Protein AF-0000000087150236 (afdb_homodimer)

pLDDT: mean 85.22, std 13.9, range [41.22, 98.12]

Sequence (508 aa):
MRIDCEVHAFRREARRTAPVIDGSMELLDGAARACAITGLVLVQPTFLHADATELFTQASRARMPVRLVPPLVQPLAPEILEQWGRSGAVGLALSLDAPDRLAESLEAALQLGFHLEVSSGVEERERLIEQLLADGHRLVFRDFGLADTIRDPTWDPRLERLLALAEAAEVWVKLSGIGRVPDDWAKAAAARLLKELGPEQLLWGSEWPHVTAAHAYAPSYAQAFGWLEELVPDADARGRILCETPAALYSFRNMRIDCEVHAFRREARRTAPVIDGSMELLDGAARACAITGLVLVQPTFLHADATELFTQASRARMPVRLVPPLVQPLAPEILEQWGRSGAVGLALSLDAPDRLAESLEAALQLGFHLEVSSGVEERERLIEQLLADGHRLVFRDFGLADTIRDPTWDPRLERLLALAEAAEVWVKLSGIGRVPDDWAKAAAARLLKELGPEQLLWGSEWPHVTAAHAYAPSYAQAFGWLEELVPDADARGRILCETPAALYSFRN

Radius of gyration: 23.85 Å; Cα contacts (8 Å, |Δi|>4): 982; chains: 2; bounding box: 47×64×56 Å

Secondary structure (DSSP, 8-state):
--EEEEE--B-HHHHHHS----B-HHHHHHHHHHTT--EEEEE--GGGTT--HHHHHHHTT-SS-EEEE-B-SS---HHHHHHHHHTTB-EEEE-TT-GGGGHHHHHHHHHHT-EEEE-S-STT-HHHHHHHHHHT--EEE-GGG-S-TTS-GGG-HHHHHHHHHHTTSSEEEEE--GGGS-HHHHHHHHHHHHHHT-GGGEEE---BS-SSS-GGGPPPHHHHHHHHHHH---HHHHHHHHTHHHHHHHT---/--EEEEE--B-HHHHHHS----B-HHHHHHHHHHTT--EEEEE--GGGTT--HHHHHHHTT-SS-EEEE-B-SS---HHHHHHHHHTTB-EEEE-TTSGGGGHHHHHHHHHHT-EEEE-S-STT-HHHHHHHHHHT--EEE-GGG-S-TTS-GGG-HHHHHHHHHHTTSSEEEEE--GGGS-HHHHHHHHHHHHHHT-GGGEEE---BS-SSS-GGGPPPHHHHHHHHHHH---HHHHHHHHTHHHHHHHT---

InterPro domains:
  IPR006680 Amidohydrolase-related [PF04909] (3-252)
  IPR032466 Metal-dependent hydrolase [SSF51556] (3-252)
  IPR052358 Aromatic Compound Degradation Hydrolases [PTHR35563] (3-253)

Nearest PDB structures (foldseek):
  4i6k-assembly1_A  TM=8.971E-01  e=1.512E-13  Acinetobacter baumannii AB0057
  4dia-assembly1_A  TM=8.497E-01  e=1.557E-11  Sphingomonas paucimobilis
  1tqj-assembly1_B  TM=5.521E-01  e=4.805E-03  Synechocystis sp.
  7sbj-assembly1_C  TM=5.606E-01  e=6.863E-03  Stenotrophomonas maltophilia K279a
  3ovr-assembly1_B  TM=5.321E-01  e=5.913E-01  Homo sapiens

Foldseek 3Di:
DDDDPDDDDDDPVVVVPPDFDDPALVVVQVQCVVVPAAEEEDEDDCVVPQDCPVVLVRCVVHPGHYAYAHEDDAEDDLVVVVVNVVSRYQAYEYELPCCVRHVNVLVSCVVSNHAYEYAAACPPCVVVLLVSQVVPHAYEYECLSYRDLPDQQVPPVRNVSVLVSLQVTNYAYELEPCVVHDLVSSLVSLVVCCVRVNLLRYAYDLCPPDRPDDVVPTDRSVVSVVSLCVSCVPPVSSCSRSPVNCCVSSVPDD/DDDDPDDDDDDPVVVVPPDFDDPALVVVQVLCVVVPAAEEEDEDDCVVPQDCPVVLVRCVVHPGHYAYAHEDDAEDDLVVVVVNVVSRYQAYEYEPPCCVRHVNVLVSCVVSNHAYEYLAACPPCVVVLLVSQVVPHAYEYECLSHRDLPDQQVPPVRLVSVLVSLQVTNYAYELEPCVVHDLVSSLVSLVVCCVRVNLLRYAYDLCPPDRPDDVVPTDRSVVSVVSLCVSCVDPVSSCSRSPVNCCVSSVPDD

Structure (mmCIF, N/CA/C/O backbone):
data_AF-0000000087150236-model_v1
#
loop_
_entity.id
_entity.type
_entity.pdbx_description
1 polymer '4-sulfomuconolactone hydrolase'
#
loop_
_atom_site.group_PDB
_atom_site.id
_atom_site.type_symbol
_atom_site.label_atom_id
_atom_site.label_alt_id
_atom_site.label_comp_id
_atom_site.label_asym_id
_atom_site.label_entity_id
_atom_site.label_seq_id
_atom_site.pdbx_PDB_ins_code
_atom_site.Cartn_x
_atom_site.Cartn_y
_atom_site.Cartn_z
_atom_site.occupancy
_atom_site.B_iso_or_equiv
_atom_site.auth_seq_id
_atom_site.auth_comp_id
_atom_site.auth_asym_id
_atom_site.auth_atom_id
_atom_site.pdbx_PDB_model_num
ATOM 1 N N . MET A 1 1 ? 12.086 28.266 7.688 1 90.69 1 MET A N 1
ATOM 2 C CA . MET A 1 1 ? 11.75 26.938 8.195 1 90.69 1 MET A CA 1
ATOM 3 C C . MET A 1 1 ? 11.008 26.125 7.137 1 90.69 1 MET A C 1
ATOM 5 O O . MET A 1 1 ? 10.055 26.625 6.527 1 90.69 1 MET A O 1
ATOM 9 N N . ARG A 1 2 ? 11.602 25.016 6.727 1 93.94 2 ARG A N 1
ATOM 10 C CA . ARG A 1 2 ? 10.953 24.078 5.809 1 93.94 2 ARG A CA 1
ATOM 11 C C . ARG A 1 2 ? 10.227 22.984 6.566 1 93.94 2 ARG A C 1
ATOM 13 O O . ARG A 1 2 ? 10.797 22.359 7.473 1 93.94 2 ARG A O 1
ATOM 20 N N . ILE A 1 3 ? 8.953 22.781 6.141 1 94.88 3 ILE A N 1
ATOM 21 C CA . ILE A 1 3 ? 8.102 21.938 6.969 1 94.88 3 ILE A CA 1
ATOM 22 C C . ILE A 1 3 ? 7.598 20.75 6.148 1 94.88 3 ILE A C 1
ATOM 24 O O . ILE A 1 3 ? 7.145 20.922 5.016 1 94.88 3 ILE A O 1
ATOM 28 N N . ASP A 1 4 ? 7.75 19.547 6.688 1 95.94 4 ASP A N 1
ATOM 29 C CA . ASP A 1 4 ? 7.039 18.359 6.215 1 95.94 4 ASP A CA 1
ATOM 30 C C . ASP A 1 4 ? 5.723 18.188 6.961 1 95.94 4 ASP A C 1
ATOM 32 O O . ASP A 1 4 ? 5.715 17.938 8.172 1 95.94 4 ASP A O 1
ATOM 36 N N . CYS A 1 5 ? 4.645 18.203 6.211 1 95 5 CYS A N 1
ATOM 37 C CA . CYS A 1 5 ? 3.336 18.344 6.84 1 95 5 CYS A CA 1
ATOM 38 C C . CYS A 1 5 ? 2.707 16.984 7.094 1 95 5 CYS A C 1
ATOM 40 O O . CYS A 1 5 ? 1.559 16.891 7.535 1 95 5 CYS A O 1
ATOM 42 N N . GLU A 1 6 ? 3.381 15.891 6.793 1 89.38 6 GLU A N 1
ATOM 43 C CA . GLU A 1 6 ? 2.846 14.562 7.047 1 89.38 6 GLU A CA 1
ATOM 44 C C . GLU A 1 6 ? 3.965 13.539 7.227 1 89.38 6 GLU A C 1
ATOM 46 O O . GLU A 1 6 ? 4.465 12.977 6.246 1 89.38 6 GLU A O 1
ATOM 51 N N . VAL A 1 7 ? 4.266 13.273 8.508 1 84.81 7 VAL A N 1
ATOM 52 C CA . VAL A 1 7 ? 5.168 12.172 8.844 1 84.81 7 VAL A CA 1
ATOM 53 C C . VAL A 1 7 ? 4.508 11.266 9.883 1 84.81 7 VAL A C 1
ATOM 55 O O . VAL A 1 7 ? 3.566 11.68 10.562 1 84.81 7 VAL A O 1
ATOM 58 N N . HIS A 1 8 ? 4.914 10.078 9.961 1 80.69 8 HIS A N 1
ATOM 59 C CA . HIS A 1 8 ? 4.367 9.109 10.898 1 80.69 8 HIS A CA 1
ATOM 60 C C . HIS A 1 8 ? 5.43 8.625 11.875 1 80.69 8 HIS A C 1
ATOM 62 O O . HIS A 1 8 ? 6.27 7.785 11.523 1 80.69 8 HIS A O 1
ATOM 68 N N . ALA A 1 9 ? 5.332 9.07 13.055 1 82.38 9 ALA A N 1
ATOM 69 C CA . ALA A 1 9 ? 6.297 8.664 14.07 1 82.38 9 ALA A CA 1
ATOM 70 C C . ALA A 1 9 ? 5.738 7.547 14.945 1 82.38 9 ALA A C 1
ATOM 72 O O . ALA A 1 9 ? 4.652 7.684 15.523 1 82.38 9 ALA A O 1
ATOM 73 N N . PHE A 1 10 ? 6.418 6.457 15.016 1 77.75 10 PHE A N 1
ATOM 74 C CA . PHE A 1 10 ? 6.035 5.344 15.875 1 77.75 10 PHE A CA 1
ATOM 75 C C . PHE A 1 10 ? 7.242 4.473 16.203 1 77.75 10 PHE A C 1
ATOM 77 O O . PHE A 1 10 ? 8.164 4.348 15.391 1 77.75 10 PHE A O 1
ATOM 84 N N . ARG A 1 11 ? 7.223 3.867 17.391 1 74.88 11 ARG A N 1
ATOM 85 C CA . ARG A 1 11 ? 8.242 2.877 17.734 1 74.88 11 ARG A CA 1
ATOM 86 C C . ARG A 1 11 ? 7.965 1.547 17.047 1 74.88 11 ARG A C 1
ATOM 88 O O . ARG A 1 11 ? 6.805 1.2 16.797 1 74.88 11 ARG A O 1
ATOM 95 N N . ARG A 1 12 ? 8.992 0.851 16.812 1 72.25 12 ARG A N 1
ATOM 96 C CA . ARG A 1 12 ? 8.906 -0.471 16.203 1 72.25 12 ARG A CA 1
ATOM 97 C C . ARG A 1 12 ? 7.906 -1.352 16.938 1 72.25 12 ARG A C 1
ATOM 99 O O . ARG A 1 12 ? 7.141 -2.094 16.328 1 72.25 12 ARG A O 1
ATOM 106 N N . GLU A 1 13 ? 7.918 -1.266 18.297 1 70.38 13 GLU A N 1
ATOM 107 C CA . GLU A 1 13 ? 7.047 -2.078 19.141 1 70.38 13 GLU A CA 1
ATOM 108 C C . GLU A 1 13 ? 5.578 -1.738 18.906 1 70.38 13 GLU A C 1
ATOM 110 O O . GLU A 1 13 ? 4.719 -2.621 18.938 1 70.38 13 GLU A O 1
ATOM 115 N N . ALA A 1 14 ? 5.316 -0.495 18.734 1 67.94 14 ALA A N 1
ATOM 116 C CA . ALA A 1 14 ? 3.945 -0.074 18.469 1 67.94 14 ALA A CA 1
ATOM 117 C C . ALA A 1 14 ? 3.443 -0.651 17.156 1 67.94 14 ALA A C 1
ATOM 119 O O . ALA A 1 14 ? 2.277 -1.037 17.031 1 67.94 14 ALA A O 1
ATOM 120 N N . ARG A 1 15 ? 4.289 -0.619 16.156 1 66.94 15 ARG A N 1
ATOM 121 C CA . ARG A 1 15 ? 3.912 -1.214 14.875 1 66.94 15 ARG A CA 1
ATOM 122 C C . ARG A 1 15 ? 3.68 -2.715 15.016 1 66.94 15 ARG A C 1
ATOM 124 O O . ARG A 1 15 ? 2.762 -3.266 14.406 1 66.94 15 ARG A O 1
ATOM 131 N N . ARG A 1 16 ? 4.492 -3.281 15.789 1 64.88 16 ARG A N 1
ATOM 132 C CA . ARG A 1 16 ? 4.406 -4.723 15.992 1 64.88 16 ARG A CA 1
ATOM 133 C C . ARG A 1 16 ? 3.105 -5.105 16.688 1 64.88 16 ARG A C 1
ATOM 135 O O . ARG A 1 16 ? 2.557 -6.18 16.453 1 64.88 16 ARG A O 1
ATOM 142 N N . THR A 1 17 ? 2.701 -4.16 17.547 1 61.47 17 THR A N 1
ATOM 143 C CA . THR A 1 17 ? 1.531 -4.484 18.344 1 61.47 17 THR A CA 1
ATOM 144 C C . THR A 1 17 ? 0.247 -4.094 17.625 1 61.47 17 THR A C 1
ATOM 146 O O . THR A 1 17 ? -0.853 -4.402 18.094 1 61.47 17 THR A O 1
ATOM 149 N N . ALA A 1 18 ? 0.441 -3.41 16.562 1 60.59 18 ALA A N 1
ATOM 150 C CA . ALA A 1 18 ? -0.745 -3.008 15.812 1 60.59 18 ALA A CA 1
ATOM 151 C C . ALA A 1 18 ? -1.458 -4.223 15.219 1 60.59 18 ALA A C 1
ATOM 153 O O . ALA A 1 18 ? -0.819 -5.219 14.875 1 60.59 18 ALA A O 1
ATOM 154 N N . PRO A 1 19 ? -2.75 -4.074 15.289 1 56.91 19 PRO A N 1
ATOM 155 C CA . PRO A 1 19 ? -3.492 -5.195 14.711 1 56.91 19 PRO A CA 1
ATOM 156 C C . PRO A 1 19 ? -3.055 -5.523 13.289 1 56.91 19 PRO A C 1
ATOM 158 O O . PRO A 1 19 ? -2.762 -4.617 12.5 1 56.91 19 PRO A O 1
ATOM 161 N N . VAL A 1 20 ? -2.547 -6.598 13.289 1 60.41 20 VAL A N 1
ATOM 162 C CA . VAL A 1 20 ? -2.182 -7.098 11.969 1 60.41 20 VAL A CA 1
ATOM 163 C C . VAL A 1 20 ? -3.23 -8.094 11.484 1 60.41 20 VAL A C 1
ATOM 165 O O . VAL A 1 20 ? -3.898 -8.75 12.289 1 60.41 20 VAL A O 1
ATOM 168 N N . ILE A 1 21 ? -3.494 -7.992 10.25 1 61.94 21 ILE A N 1
ATOM 169 C CA . ILE A 1 21 ? -4.43 -8.945 9.656 1 61.94 21 ILE A CA 1
ATOM 170 C C . ILE A 1 21 ? -3.928 -10.367 9.883 1 61.94 21 ILE A C 1
ATOM 172 O O . ILE A 1 21 ? -2.723 -10.625 9.828 1 61.94 21 ILE A O 1
ATOM 176 N N . ASP A 1 22 ? -4.855 -11.219 10.352 1 70.5 22 ASP A N 1
ATOM 177 C CA . ASP A 1 22 ? -4.578 -12.648 10.469 1 70.5 22 ASP A CA 1
ATOM 178 C C . ASP A 1 22 ? -4.648 -13.336 9.102 1 70.5 22 ASP A C 1
ATOM 180 O O . ASP A 1 22 ? -5.707 -13.367 8.469 1 70.5 22 ASP A O 1
ATOM 184 N N . GLY A 1 23 ? -3.527 -13.727 8.672 1 79.12 23 GLY A N 1
ATOM 185 C CA . GLY A 1 23 ? -3.455 -14.422 7.395 1 79.12 23 GLY A CA 1
ATOM 186 C C . GLY A 1 23 ? -3.387 -15.93 7.539 1 79.12 23 GLY A C 1
ATOM 187 O O . GLY A 1 23 ? -2.727 -16.609 6.75 1 79.12 23 GLY A O 1
ATOM 188 N N . SER A 1 24 ? -4.008 -16.438 8.602 1 84.75 24 SER A N 1
ATOM 189 C CA . SER A 1 24 ? -3.965 -17.875 8.836 1 84.75 24 SER A CA 1
ATOM 190 C C . SER A 1 24 ? -4.691 -18.641 7.73 1 84.75 24 SER A C 1
ATOM 192 O O . SER A 1 24 ? -5.621 -18.125 7.117 1 84.75 24 SER A O 1
ATOM 194 N N . MET A 1 25 ? -4.223 -19.906 7.559 1 90.31 25 MET A N 1
ATOM 195 C CA . MET A 1 25 ? -4.824 -20.75 6.531 1 90.31 25 MET A CA 1
ATOM 196 C C . MET A 1 25 ? -6.305 -20.984 6.82 1 90.31 25 MET A C 1
ATOM 198 O O . MET A 1 25 ? -7.113 -21.078 5.898 1 90.31 25 MET A O 1
ATOM 202 N N . GLU A 1 26 ? -6.641 -21.016 8.078 1 88.06 26 GLU A N 1
ATOM 203 C CA . GLU A 1 26 ? -8.039 -21.219 8.438 1 88.06 26 GLU A CA 1
ATOM 204 C C . GLU A 1 26 ? -8.914 -20.094 7.895 1 88.06 26 GLU A C 1
ATOM 206 O O . GLU A 1 26 ? -9.945 -20.344 7.273 1 88.06 26 GLU A O 1
ATOM 211 N N . LEU A 1 27 ? -8.5 -18.938 8.148 1 86.69 27 LEU A N 1
ATOM 212 C CA . LEU A 1 27 ? -9.242 -17.766 7.68 1 86.69 27 LEU A CA 1
ATOM 213 C C . LEU A 1 27 ? -9.242 -17.703 6.156 1 86.69 27 LEU A C 1
ATOM 215 O O . LEU A 1 27 ? -10.266 -17.391 5.543 1 86.69 27 LEU A O 1
ATOM 219 N N . LEU A 1 28 ? -8.133 -18.016 5.574 1 90.12 28 LEU A N 1
ATOM 220 C CA . LEU A 1 28 ? -8 -18 4.121 1 90.12 28 LEU A CA 1
ATOM 221 C C . LEU A 1 28 ? -8.914 -19.031 3.479 1 90.12 28 LEU A C 1
ATOM 223 O O . LEU A 1 28 ? -9.609 -18.734 2.508 1 90.12 28 LEU A O 1
ATOM 227 N N . ASP A 1 29 ? -8.93 -20.156 4.047 1 93.06 29 ASP A N 1
ATOM 228 C CA . ASP A 1 29 ? -9.789 -21.234 3.545 1 93.06 29 ASP A CA 1
ATOM 229 C C . ASP A 1 29 ? -11.258 -20.812 3.551 1 93.06 29 ASP A C 1
ATOM 231 O O . ASP A 1 29 ? -11.969 -20.984 2.561 1 93.06 29 ASP A O 1
ATOM 235 N N . GLY A 1 30 ? -11.641 -20.281 4.688 1 91.75 30 GLY A N 1
ATOM 236 C CA . GLY A 1 30 ? -13.023 -19.844 4.812 1 91.75 30 GLY A CA 1
ATOM 237 C C . GLY A 1 30 ? -13.398 -18.781 3.803 1 91.75 30 GLY A C 1
ATOM 238 O O . GLY A 1 30 ? -14.438 -18.875 3.15 1 91.75 30 GLY A O 1
ATOM 239 N N . ALA A 1 31 ? -12.547 -17.797 3.652 1 90.56 31 ALA A N 1
ATOM 240 C CA . ALA A 1 31 ? -12.797 -16.688 2.736 1 90.56 31 ALA A CA 1
ATOM 241 C C . ALA A 1 31 ? -12.852 -17.172 1.291 1 90.56 31 ALA A C 1
ATOM 243 O O . ALA A 1 31 ? -13.711 -16.75 0.519 1 90.56 31 ALA A O 1
ATOM 244 N N . ALA A 1 32 ? -11.953 -18.062 0.933 1 94.06 32 ALA A N 1
ATOM 245 C CA . ALA A 1 32 ? -11.875 -18.594 -0.424 1 94.06 32 ALA A CA 1
ATOM 246 C C . ALA A 1 32 ? -13.102 -19.453 -0.747 1 94.06 32 ALA A C 1
ATOM 248 O O . ALA A 1 32 ? -13.711 -19.297 -1.81 1 94.06 32 ALA A O 1
ATOM 249 N N . ARG A 1 33 ? -13.531 -20.25 0.172 1 94.12 33 ARG A N 1
ATOM 250 C CA . ARG A 1 33 ? -14.68 -21.125 -0.038 1 94.12 33 ARG A CA 1
ATOM 251 C C . ARG A 1 33 ? -15.961 -20.328 -0.217 1 94.12 33 ARG A C 1
ATOM 253 O O . ARG A 1 33 ? -16.844 -20.719 -0.993 1 94.12 33 ARG A O 1
ATOM 260 N N . ALA A 1 34 ? -16.031 -19.297 0.518 1 93.25 34 ALA A N 1
ATOM 261 C CA . ALA A 1 34 ? -17.219 -18.438 0.411 1 93.25 34 ALA A CA 1
ATOM 262 C C . ALA A 1 34 ? -17.359 -17.891 -1.006 1 93.25 34 ALA A C 1
ATOM 264 O O . ALA A 1 34 ? -18.469 -17.516 -1.418 1 93.25 34 ALA A O 1
ATOM 265 N N . CYS A 1 35 ? -16.281 -17.859 -1.792 1 94.5 35 CYS A N 1
ATOM 266 C CA . CYS A 1 35 ? -16.297 -17.375 -3.168 1 94.5 35 CYS A CA 1
ATOM 267 C C . CYS A 1 35 ? -16.156 -18.531 -4.152 1 94.5 35 CYS A C 1
ATOM 269 O O . CYS A 1 35 ? -15.766 -18.328 -5.305 1 94.5 35 CYS A O 1
ATOM 271 N N . ALA A 1 36 ? -16.297 -19.734 -3.689 1 95.56 36 ALA A N 1
ATOM 272 C CA . ALA A 1 36 ? -16.281 -20.953 -4.484 1 95.56 36 ALA A CA 1
ATOM 273 C C . ALA A 1 36 ? -14.898 -21.234 -5.062 1 95.56 36 ALA A C 1
ATOM 275 O O . ALA A 1 36 ? -14.773 -21.797 -6.156 1 95.56 36 ALA A O 1
ATOM 276 N N . ILE A 1 37 ? -13.922 -20.734 -4.418 1 96.44 37 ILE A N 1
ATOM 277 C CA . ILE A 1 37 ? -12.539 -21.078 -4.73 1 96.44 37 ILE A CA 1
ATOM 278 C C . ILE A 1 37 ? -12.164 -22.375 -4.016 1 96.44 37 ILE A C 1
ATOM 280 O O . ILE A 1 37 ? -12.391 -22.516 -2.812 1 96.44 37 ILE A O 1
ATOM 284 N N . THR A 1 38 ? -11.555 -23.281 -4.777 1 95.81 38 THR A N 1
ATOM 285 C CA . THR A 1 38 ? -11.312 -24.594 -4.207 1 95.81 38 THR A CA 1
ATOM 286 C C . THR A 1 38 ? -9.844 -24.984 -4.344 1 95.81 38 THR A C 1
ATOM 288 O O . THR A 1 38 ? -9.469 -26.125 -4.059 1 95.81 38 THR A O 1
ATOM 291 N N . GLY A 1 39 ? -8.992 -24.188 -4.746 1 96.5 39 GLY A N 1
ATOM 292 C CA . GLY A 1 39 ? -7.547 -24.344 -4.812 1 96.5 39 GLY A CA 1
ATOM 293 C C . GLY A 1 39 ? -6.805 -23.031 -4.629 1 96.5 39 GLY A C 1
ATOM 294 O O . GLY A 1 39 ? -7.281 -21.969 -5.062 1 96.5 39 GLY A O 1
ATOM 295 N N . LEU A 1 40 ? -5.645 -23.109 -4.035 1 96.56 40 LEU A N 1
ATOM 296 C CA . LEU A 1 40 ? -4.891 -21.891 -3.758 1 96.56 40 LEU A CA 1
ATOM 297 C C . LEU A 1 40 ? -3.424 -22.062 -4.145 1 96.56 40 LEU A C 1
ATOM 299 O O . LEU A 1 40 ? -2.857 -23.156 -3.982 1 96.56 40 LEU A O 1
ATOM 303 N N . VAL A 1 41 ? -2.859 -21.047 -4.668 1 97.25 41 VAL A N 1
ATOM 304 C CA . VAL A 1 41 ? -1.41 -20.953 -4.801 1 97.25 41 VAL A CA 1
ATOM 305 C C . VAL A 1 41 ? -0.861 -19.984 -3.76 1 97.25 41 VAL A C 1
ATOM 307 O O . VAL A 1 41 ? -1.154 -18.781 -3.805 1 97.25 41 VAL A O 1
ATOM 310 N N . LEU A 1 42 ? -0.133 -20.484 -2.814 1 95.38 42 LEU A N 1
ATOM 311 C CA . LEU A 1 42 ? 0.454 -19.688 -1.745 1 95.38 42 LEU A CA 1
ATOM 312 C C . LEU A 1 42 ? 1.786 -19.078 -2.184 1 95.38 42 LEU A C 1
ATOM 314 O O . LEU A 1 42 ? 2.73 -19.812 -2.49 1 95.38 42 LEU A O 1
ATOM 318 N N . VAL A 1 43 ? 1.824 -17.812 -2.215 1 92.75 43 VAL A N 1
ATOM 319 C CA . VAL A 1 43 ? 3.059 -17.109 -2.52 1 92.75 43 VAL A CA 1
ATOM 320 C C . VAL A 1 43 ? 3.588 -16.422 -1.26 1 92.75 43 VAL A C 1
ATOM 322 O O . VAL A 1 43 ? 2.834 -15.766 -0.54 1 92.75 43 VAL A O 1
ATOM 325 N N . GLN A 1 44 ? 4.801 -16.609 -0.988 1 87 44 GLN A N 1
ATOM 326 C CA . GLN A 1 44 ? 5.3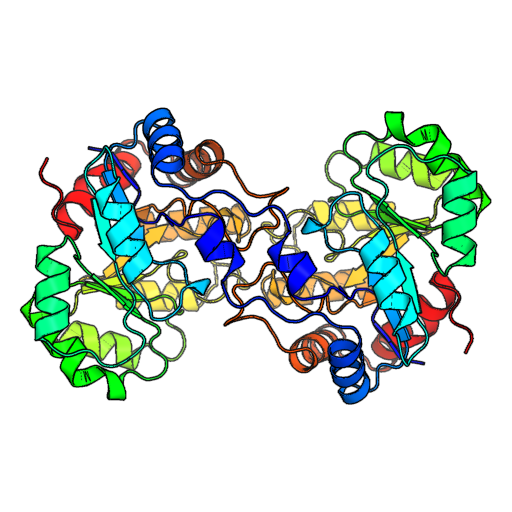71 -16.047 0.233 1 87 44 GLN A CA 1
ATOM 327 C C . GLN A 1 44 ? 5.309 -14.523 0.221 1 87 44 GLN A C 1
ATOM 329 O O . GLN A 1 44 ? 5.742 -13.891 -0.742 1 87 44 GLN A O 1
ATOM 334 N N . PRO A 1 45 ? 4.773 -14.039 1.307 1 79.38 45 PRO A N 1
ATOM 335 C CA . PRO A 1 45 ? 4.828 -12.578 1.398 1 79.38 45 PRO A CA 1
ATOM 336 C C . PRO A 1 45 ? 6.258 -12.047 1.501 1 79.38 45 PRO A C 1
ATOM 338 O O . PRO A 1 45 ? 7.109 -12.672 2.135 1 79.38 45 PRO A O 1
ATOM 341 N N . THR A 1 46 ? 6.473 -10.867 1.034 1 70.25 46 THR A N 1
ATOM 342 C CA . THR A 1 46 ? 7.82 -10.32 0.918 1 70.25 46 THR A CA 1
ATOM 343 C C . THR A 1 46 ? 8.391 -10 2.295 1 70.25 46 THR A C 1
ATOM 345 O O . THR A 1 46 ? 9.609 -10.023 2.488 1 70.25 46 THR A O 1
ATOM 348 N N . PHE A 1 47 ? 7.574 -9.719 3.262 1 68.31 47 PHE A N 1
ATOM 349 C CA . PHE A 1 47 ? 8.078 -9.297 4.562 1 68.31 47 PHE A CA 1
ATOM 350 C C . PHE A 1 47 ? 8.719 -10.469 5.301 1 68.31 47 PHE A C 1
ATOM 352 O O . PHE A 1 47 ? 9.422 -10.273 6.293 1 68.31 47 PHE A O 1
ATOM 359 N N . LEU A 1 48 ? 8.508 -11.664 4.793 1 73.69 48 LEU A N 1
ATOM 360 C CA . LEU A 1 48 ? 9.133 -12.836 5.398 1 73.69 48 LEU A CA 1
ATOM 361 C C . LEU A 1 48 ? 10.492 -13.117 4.773 1 73.69 48 LEU A C 1
ATOM 363 O O . LEU A 1 48 ? 11.227 -13.992 5.234 1 73.69 48 LEU A O 1
ATOM 367 N N . HIS A 1 49 ? 10.75 -12.453 3.762 1 74.38 49 HIS A N 1
ATOM 368 C CA . HIS A 1 49 ? 12.047 -12.477 3.107 1 74.38 49 HIS A CA 1
ATOM 369 C C . HIS A 1 49 ? 12.422 -13.883 2.662 1 74.38 49 HIS A C 1
ATOM 371 O O . HIS A 1 49 ? 11.695 -14.508 1.892 1 74.38 49 HIS A O 1
ATOM 377 N N . ALA A 1 50 ? 13.578 -14.406 3.197 1 76.81 50 ALA A N 1
ATOM 378 C CA . ALA A 1 50 ? 14.148 -15.617 2.605 1 76.81 50 ALA A CA 1
ATOM 379 C C . ALA A 1 50 ? 13.68 -16.859 3.354 1 76.81 50 ALA A C 1
ATOM 381 O O . ALA A 1 50 ? 13.82 -17.984 2.855 1 76.81 50 ALA A O 1
ATOM 382 N N . ASP A 1 51 ? 13.125 -16.75 4.465 1 79.38 51 ASP A N 1
ATOM 383 C CA . ASP A 1 51 ? 12.727 -17.891 5.273 1 79.38 51 ASP A CA 1
ATOM 384 C C . ASP A 1 51 ? 11.383 -18.453 4.824 1 79.38 51 ASP A C 1
ATOM 386 O O . ASP A 1 51 ? 10.336 -17.875 5.133 1 79.38 51 ASP A O 1
ATOM 390 N N . ALA A 1 52 ? 11.438 -19.672 4.188 1 88.5 52 ALA A N 1
ATOM 391 C CA . ALA A 1 52 ? 10.227 -20.266 3.615 1 88.5 52 ALA A CA 1
ATOM 392 C C . ALA A 1 52 ? 9.508 -21.141 4.637 1 88.5 52 ALA A C 1
ATOM 394 O O . ALA A 1 52 ? 8.484 -21.75 4.324 1 88.5 52 ALA A O 1
ATOM 395 N N . THR A 1 53 ? 9.984 -21.219 5.832 1 85.06 53 THR A N 1
ATOM 396 C CA . THR A 1 53 ? 9.445 -22.125 6.848 1 85.06 53 THR A CA 1
ATOM 397 C C . THR A 1 53 ? 7.969 -21.844 7.102 1 85.06 53 THR A C 1
ATOM 399 O O . THR A 1 53 ? 7.148 -22.75 7.141 1 85.06 53 THR A O 1
ATOM 402 N N . GLU A 1 54 ? 7.645 -20.625 7.242 1 86.19 54 GLU A N 1
ATOM 403 C CA . GLU A 1 54 ? 6.262 -20.234 7.508 1 86.19 54 GLU A CA 1
ATOM 404 C C . GLU A 1 54 ? 5.348 -20.625 6.352 1 86.19 54 GLU A C 1
ATOM 406 O O . GLU A 1 54 ? 4.219 -21.078 6.574 1 86.19 54 GLU A O 1
ATOM 411 N N . LEU A 1 55 ? 5.812 -20.469 5.172 1 90.94 55 LEU A N 1
ATOM 412 C CA . LEU A 1 55 ? 5.043 -20.844 3.984 1 90.94 55 LEU A CA 1
ATOM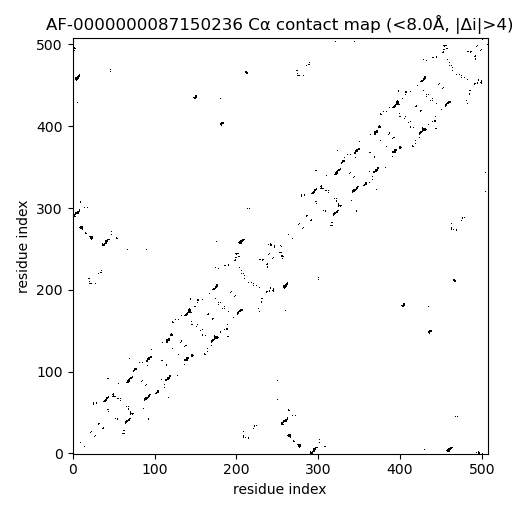 413 C C . LEU A 1 55 ? 4.668 -22.312 4.012 1 90.94 55 LEU A C 1
ATOM 415 O O . LEU A 1 55 ? 3.494 -22.656 3.857 1 90.94 55 LEU A O 1
ATOM 419 N N . PHE A 1 56 ? 5.633 -23.141 4.258 1 91.81 56 PHE A N 1
ATOM 420 C CA . PHE A 1 56 ? 5.402 -24.578 4.242 1 91.81 56 PHE A CA 1
ATOM 421 C C . PHE A 1 56 ? 4.578 -25.016 5.453 1 91.81 56 PHE A C 1
ATOM 423 O O . PHE A 1 56 ? 3.754 -25.922 5.355 1 91.81 56 PHE A O 1
ATOM 430 N N . THR A 1 57 ? 4.801 -24.375 6.562 1 88.19 57 THR A N 1
ATOM 431 C CA . THR A 1 57 ? 4.004 -24.656 7.75 1 88.19 57 THR A CA 1
ATOM 432 C C . THR A 1 57 ? 2.531 -24.344 7.5 1 88.19 57 THR A C 1
ATOM 434 O O . THR A 1 57 ? 1.658 -25.156 7.812 1 88.19 57 THR A O 1
ATOM 437 N N . GLN A 1 58 ? 2.27 -23.234 6.926 1 90.62 58 GLN A N 1
ATOM 438 C CA . GLN A 1 58 ? 0.893 -22.859 6.629 1 90.62 58 GLN A CA 1
ATOM 439 C C . GLN A 1 58 ? 0.265 -23.812 5.617 1 90.62 58 GLN A C 1
ATOM 441 O O . GLN A 1 58 ? -0.905 -24.188 5.75 1 90.62 58 GLN A O 1
ATOM 446 N N . ALA A 1 59 ? 1.051 -24.172 4.668 1 92.62 59 ALA A N 1
ATOM 447 C CA . ALA A 1 59 ? 0.562 -25.094 3.656 1 92.62 59 ALA A CA 1
ATOM 448 C C . ALA A 1 59 ? 0.082 -26.406 4.297 1 92.62 59 ALA A C 1
ATOM 450 O O . ALA A 1 59 ? -0.909 -26.984 3.854 1 92.62 59 ALA A O 1
ATOM 451 N N . SER A 1 60 ? 0.751 -26.859 5.281 1 91.75 60 SER A N 1
ATOM 452 C CA . SER A 1 60 ? 0.415 -28.109 5.941 1 91.75 60 SER A CA 1
ATOM 453 C C . SER A 1 60 ? -0.919 -28.016 6.672 1 91.75 60 SER A C 1
ATOM 455 O O . SER A 1 60 ? -1.508 -29.031 7.043 1 91.75 60 SER A O 1
ATOM 457 N N . ARG A 1 61 ? -1.456 -26.844 6.82 1 90.44 61 ARG A N 1
ATOM 458 C CA . ARG A 1 61 ? -2.697 -26.625 7.555 1 90.44 61 ARG A CA 1
ATOM 459 C C . ARG A 1 61 ? -3.863 -26.391 6.598 1 90.44 61 ARG A C 1
ATOM 461 O O . ARG A 1 61 ? -4.992 -26.156 7.031 1 90.44 61 ARG A O 1
ATOM 468 N N . ALA A 1 62 ? -3.574 -26.438 5.34 1 92 62 ALA A N 1
ATOM 469 C CA . ALA A 1 62 ? -4.594 -26.141 4.336 1 92 62 ALA A CA 1
ATOM 470 C C . ALA A 1 62 ? -5.68 -27.219 4.328 1 92 62 ALA A C 1
ATOM 472 O O . ALA A 1 62 ? -5.387 -28.406 4.512 1 92 62 ALA A O 1
ATOM 473 N N . ARG A 1 63 ? -6.895 -26.828 4.039 1 92.62 63 ARG A N 1
ATOM 474 C CA . ARG A 1 63 ? -8.031 -27.734 3.967 1 92.62 63 ARG A CA 1
ATOM 475 C C . ARG A 1 63 ? -8.492 -27.922 2.525 1 92.62 63 ARG A C 1
ATOM 477 O O . ARG A 1 63 ? -9.555 -28.484 2.277 1 92.62 63 ARG A O 1
ATOM 484 N N . MET A 1 64 ? -7.801 -27.328 1.617 1 94.19 64 MET A N 1
ATOM 485 C CA . MET A 1 64 ? -7.977 -27.5 0.177 1 94.19 64 MET A CA 1
ATOM 486 C C . MET A 1 64 ? -6.629 -27.641 -0.52 1 94.19 64 MET A C 1
ATOM 488 O O . MET A 1 64 ? -5.582 -27.359 0.07 1 94.19 64 MET A O 1
ATOM 492 N N . PRO A 1 65 ? -6.68 -28.188 -1.751 1 95.06 65 PRO A N 1
ATOM 493 C CA . PRO A 1 65 ? -5.41 -28.328 -2.467 1 95.06 65 PRO A CA 1
ATOM 494 C C . PRO A 1 65 ? -4.656 -27 -2.588 1 95.06 65 PRO A C 1
ATOM 496 O O . PRO A 1 65 ? -5.258 -25.969 -2.877 1 95.06 65 PRO A O 1
ATOM 499 N N . VAL A 1 66 ? -3.363 -27.062 -2.297 1 96.44 66 VAL A N 1
ATOM 500 C CA . VAL A 1 66 ? -2.545 -25.859 -2.406 1 96.44 66 VAL A CA 1
ATOM 501 C C . VAL A 1 66 ? -1.271 -26.172 -3.188 1 96.44 66 VAL A C 1
ATOM 503 O O . VAL A 1 66 ? -0.822 -27.312 -3.229 1 96.44 66 VAL A O 1
ATOM 506 N N . ARG A 1 67 ? -0.766 -25.219 -3.879 1 97.31 67 ARG A N 1
ATOM 507 C CA . ARG A 1 67 ? 0.58 -25.172 -4.441 1 97.31 67 ARG A CA 1
ATOM 508 C C . ARG A 1 67 ? 1.373 -24 -3.883 1 97.31 67 ARG A C 1
ATOM 510 O O . ARG A 1 67 ? 0.791 -23.016 -3.4 1 97.31 67 ARG A O 1
ATOM 517 N N . LEU A 1 68 ? 2.699 -24.188 -3.906 1 96.5 68 LEU A N 1
ATOM 518 C CA . LEU A 1 68 ? 3.529 -23.219 -3.203 1 96.5 68 LEU A CA 1
ATOM 519 C C . LEU A 1 68 ? 4.52 -22.562 -4.156 1 96.5 68 LEU A C 1
ATOM 521 O O . LEU A 1 68 ? 5.07 -23.219 -5.039 1 96.5 68 LEU A O 1
ATOM 525 N N . VAL A 1 69 ? 4.75 -21.297 -3.904 1 96.31 69 VAL A N 1
ATOM 526 C CA . VAL A 1 69 ? 5.781 -20.531 -4.602 1 96.31 69 VAL A CA 1
ATOM 527 C C . VAL A 1 69 ? 6.699 -19.844 -3.586 1 96.31 69 VAL A C 1
ATOM 529 O O . VAL A 1 69 ? 6.492 -18.688 -3.24 1 96.31 69 VAL A O 1
ATOM 532 N N . PRO A 1 70 ? 7.699 -20.578 -3.119 1 94.31 70 PRO A N 1
ATOM 533 C CA . PRO A 1 70 ? 8.664 -20.016 -2.172 1 94.31 70 PRO A CA 1
ATOM 534 C C . PRO A 1 70 ? 9.602 -18.984 -2.818 1 94.31 70 PRO A C 1
ATOM 536 O O . PRO A 1 70 ? 9.656 -18.891 -4.047 1 94.31 70 PRO A O 1
ATOM 539 N N . PRO A 1 71 ? 10.328 -18.25 -1.976 1 91 71 PRO A N 1
ATOM 540 C CA . PRO A 1 71 ? 11.203 -17.188 -2.488 1 91 71 PRO A CA 1
ATOM 541 C C . PRO A 1 71 ? 12.57 -17.703 -2.918 1 91 71 PRO A C 1
ATOM 543 O O . PRO A 1 71 ? 13.125 -18.609 -2.279 1 91 71 PRO A O 1
ATOM 546 N N . LEU A 1 72 ? 13.039 -17.188 -3.98 1 91.31 72 LEU A N 1
ATOM 547 C CA . LEU A 1 72 ? 14.43 -17.375 -4.387 1 91.31 72 LEU A CA 1
ATOM 548 C C . LEU A 1 72 ? 15.203 -16.047 -4.301 1 91.31 72 LEU A C 1
ATOM 550 O O . LEU A 1 72 ? 15.367 -15.359 -5.305 1 91.31 72 LEU A O 1
ATOM 554 N N . VAL A 1 73 ? 15.664 -15.758 -3.111 1 83.56 73 VAL A N 1
ATOM 555 C CA . VAL A 1 73 ? 16.328 -14.477 -2.904 1 83.56 73 VAL A CA 1
ATOM 556 C C . VAL A 1 73 ? 17.828 -14.695 -2.738 1 83.56 73 VAL A C 1
ATOM 558 O O . VAL A 1 73 ? 18.609 -13.734 -2.73 1 83.56 73 VAL A O 1
ATOM 561 N N . GLN A 1 74 ? 18.172 -15.883 -2.559 1 84.75 74 GLN A N 1
ATOM 562 C CA . GLN A 1 74 ? 19.562 -16.312 -2.473 1 84.75 74 GLN A CA 1
ATOM 563 C C . GLN A 1 74 ? 19.766 -17.656 -3.154 1 84.75 74 GLN A C 1
ATOM 565 O O . GLN A 1 74 ? 18.797 -18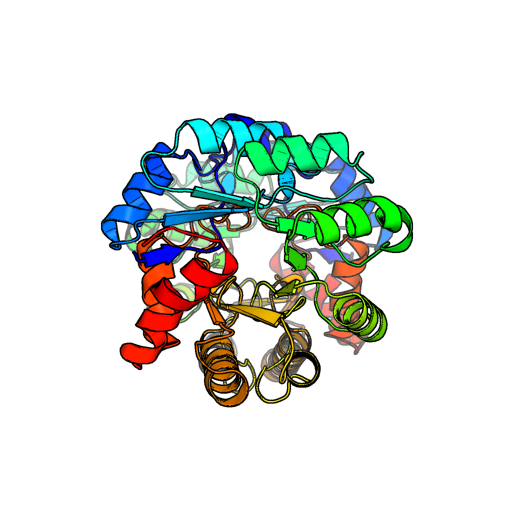.406 -3.359 1 84.75 74 GLN A O 1
ATOM 570 N N . PRO A 1 75 ? 20.984 -17.875 -3.496 1 90 75 PRO A N 1
ATOM 571 C CA . PRO A 1 75 ? 21.219 -19.188 -4.102 1 90 75 PRO A CA 1
ATOM 572 C C . PRO A 1 75 ? 20.844 -20.328 -3.18 1 90 75 PRO A C 1
ATOM 574 O O . PRO A 1 75 ? 21.094 -20.281 -1.975 1 90 75 PRO A O 1
ATOM 577 N N . LEU A 1 76 ? 20.281 -21.281 -3.795 1 92.19 76 LEU A N 1
ATOM 578 C CA . LEU A 1 76 ? 19.859 -22.469 -3.078 1 92.19 76 LEU A CA 1
ATOM 579 C C . LEU A 1 76 ? 20.438 -23.719 -3.734 1 92.19 76 LEU A C 1
ATOM 581 O O . LEU A 1 76 ? 20.516 -23.812 -4.965 1 92.19 76 LEU A O 1
ATOM 585 N N . ALA A 1 77 ? 20.75 -24.672 -2.928 1 91.56 77 ALA A N 1
ATOM 586 C CA . ALA A 1 77 ? 21.203 -25.969 -3.438 1 91.56 77 ALA A CA 1
ATOM 587 C C . ALA A 1 77 ? 20.062 -26.703 -4.133 1 91.56 77 ALA A C 1
ATOM 589 O O . ALA A 1 77 ? 18.922 -26.656 -3.691 1 91.56 77 ALA A O 1
ATOM 590 N N . PRO A 1 78 ? 20.469 -27.406 -5.164 1 94.56 78 PRO A N 1
ATOM 591 C CA . PRO A 1 78 ? 19.438 -28.172 -5.887 1 94.56 78 PRO A CA 1
ATOM 592 C C . PRO A 1 78 ? 18.641 -29.109 -4.977 1 94.56 78 PRO A C 1
ATOM 594 O O . PRO A 1 78 ? 17.438 -29.297 -5.176 1 94.56 78 PRO A O 1
ATOM 597 N N . GLU A 1 79 ? 19.312 -29.625 -3.992 1 93.19 79 GLU A N 1
ATOM 598 C CA . GLU A 1 79 ? 18.656 -30.562 -3.088 1 93.19 79 GLU A CA 1
ATOM 599 C C . GLU A 1 79 ? 17.531 -29.875 -2.314 1 93.19 79 GLU A C 1
ATOM 601 O O . GLU A 1 79 ? 16.516 -30.484 -2.014 1 93.19 79 GLU A O 1
ATOM 606 N N . ILE A 1 80 ? 17.734 -28.672 -2.031 1 93.31 80 ILE A N 1
ATOM 607 C CA . ILE A 1 80 ? 16.719 -27.906 -1.321 1 93.31 80 ILE A CA 1
ATOM 608 C C . ILE A 1 80 ? 15.508 -27.688 -2.225 1 93.31 80 ILE A C 1
ATOM 610 O O . ILE A 1 80 ? 14.367 -27.875 -1.793 1 93.31 80 ILE A O 1
ATOM 614 N N . LEU A 1 81 ? 15.742 -27.391 -3.402 1 96.31 81 LEU A N 1
ATOM 615 C CA . LEU A 1 81 ? 14.664 -27.172 -4.359 1 96.31 81 LEU A CA 1
ATOM 616 C C . LEU A 1 81 ? 13.883 -28.469 -4.605 1 96.31 81 LEU A C 1
ATOM 618 O O . LEU A 1 81 ? 12.656 -28.438 -4.738 1 96.31 81 LEU A O 1
ATOM 622 N N . GLU A 1 82 ? 14.602 -29.547 -4.645 1 95.94 82 GLU A N 1
ATOM 623 C CA . GLU A 1 82 ? 13.938 -30.844 -4.785 1 95.94 82 GLU A CA 1
ATOM 624 C C . GLU A 1 82 ? 13.008 -31.125 -3.607 1 95.94 82 GLU A C 1
ATOM 626 O O . GLU A 1 82 ? 11.883 -31.594 -3.793 1 95.94 82 GLU A O 1
ATOM 631 N N . GLN A 1 83 ? 13.57 -30.844 -2.492 1 93.25 83 GLN A N 1
ATOM 632 C CA . GLN A 1 83 ? 12.758 -31.031 -1.291 1 93.25 83 GLN A CA 1
ATOM 633 C C . GLN A 1 83 ? 11.523 -30.141 -1.32 1 93.25 83 GLN A C 1
ATOM 635 O O . GLN A 1 83 ? 10.43 -30.578 -0.938 1 93.25 83 GLN A O 1
ATOM 640 N N . TRP A 1 84 ? 11.664 -28.953 -1.723 1 96 84 TRP A N 1
ATOM 641 C CA . TRP A 1 84 ? 10.539 -28.031 -1.837 1 96 84 TRP A CA 1
ATOM 642 C C . TRP A 1 84 ? 9.508 -28.562 -2.826 1 96 84 TRP A C 1
ATOM 644 O O . TRP A 1 84 ? 8.297 -28.484 -2.572 1 96 84 TRP A O 1
ATOM 654 N N . GLY A 1 85 ? 9.969 -29.078 -3.957 1 96.19 85 GLY A N 1
ATOM 655 C CA . GLY A 1 85 ? 9.07 -29.688 -4.93 1 96.19 85 GLY A CA 1
ATOM 656 C C . GLY A 1 85 ? 8.234 -30.812 -4.348 1 96.19 85 GLY A C 1
ATOM 657 O O . GLY A 1 85 ? 7.027 -30.875 -4.582 1 96.19 85 GLY A O 1
ATOM 658 N N . ARG A 1 86 ? 8.852 -31.641 -3.578 1 94.56 86 ARG A N 1
ATOM 659 C CA . ARG A 1 86 ? 8.164 -32.75 -2.939 1 94.56 86 ARG A CA 1
ATOM 660 C C . ARG A 1 86 ? 7.133 -32.25 -1.934 1 94.56 86 ARG A C 1
ATOM 662 O O . ARG A 1 86 ? 6.168 -32.938 -1.619 1 94.56 86 ARG A O 1
ATOM 669 N N . SER A 1 87 ? 7.402 -31.078 -1.504 1 93.38 87 SER A N 1
ATOM 670 C CA . SER A 1 87 ? 6.527 -30.5 -0.489 1 93.38 87 SER A CA 1
ATOM 671 C C . SER A 1 87 ? 5.453 -29.625 -1.12 1 93.38 87 SER A C 1
ATOM 673 O O . SER A 1 87 ? 4.746 -28.891 -0.419 1 93.38 87 SER A O 1
ATOM 675 N N . GLY A 1 88 ? 5.367 -29.609 -2.455 1 95.56 88 GLY A N 1
ATOM 676 C CA . GLY A 1 88 ? 4.238 -28.953 -3.088 1 95.56 88 GLY A CA 1
ATOM 677 C C . GLY A 1 88 ? 4.629 -27.703 -3.842 1 95.56 88 GLY A C 1
ATOM 678 O O . GLY A 1 88 ? 3.779 -27.047 -4.453 1 95.56 88 GLY A O 1
ATOM 679 N N . ALA A 1 89 ? 5.898 -27.297 -3.855 1 96.81 89 ALA A N 1
ATOM 680 C CA . ALA A 1 89 ? 6.352 -26.141 -4.617 1 96.81 89 ALA A CA 1
ATOM 681 C C . ALA A 1 89 ? 6.266 -26.391 -6.117 1 96.81 89 ALA A C 1
ATOM 683 O O . ALA A 1 89 ? 6.605 -27.484 -6.582 1 96.81 89 ALA A O 1
ATOM 684 N N . VAL A 1 90 ? 5.824 -25.391 -6.828 1 97.31 90 VAL A N 1
ATOM 685 C CA . VAL A 1 90 ? 5.676 -25.547 -8.273 1 97.31 90 VAL A CA 1
ATOM 686 C C . VAL A 1 90 ? 6.391 -24.406 -8.992 1 97.31 90 VAL A C 1
ATOM 688 O O . VAL A 1 90 ? 6.414 -24.359 -10.227 1 97.31 90 VAL A O 1
ATOM 691 N N . GLY A 1 91 ? 6.91 -23.516 -8.289 1 97.31 91 GLY A N 1
ATOM 692 C CA . GLY A 1 91 ? 7.621 -22.359 -8.812 1 97.31 91 GLY A CA 1
ATOM 693 C C . GLY A 1 91 ? 8.414 -21.609 -7.754 1 97.31 91 GLY A C 1
ATOM 694 O O . GLY A 1 91 ? 8.438 -22.016 -6.59 1 97.31 91 GLY A O 1
ATOM 695 N N . LEU A 1 92 ? 9.133 -20.594 -8.18 1 95.56 92 LEU A N 1
ATOM 696 C CA . LEU A 1 92 ? 9.945 -19.75 -7.297 1 95.56 92 LEU A CA 1
ATOM 697 C C . LEU A 1 92 ? 9.688 -18.281 -7.566 1 95.56 92 LEU A C 1
ATOM 699 O O . LEU A 1 92 ? 9.609 -17.859 -8.719 1 95.56 92 LEU A O 1
ATOM 703 N N . ALA A 1 93 ? 9.523 -17.609 -6.469 1 92.81 93 ALA A N 1
ATOM 704 C CA . ALA A 1 93 ? 9.398 -16.156 -6.594 1 92.81 93 ALA A CA 1
ATOM 705 C C . ALA A 1 93 ? 10.766 -15.484 -6.562 1 92.81 93 ALA A C 1
ATOM 707 O O . ALA A 1 93 ? 11.602 -15.789 -5.703 1 92.81 93 ALA A O 1
ATOM 708 N N . LEU A 1 94 ? 11.008 -14.57 -7.492 1 87.44 94 LEU A N 1
ATOM 709 C CA . LEU A 1 94 ? 12.289 -13.883 -7.496 1 87.44 94 LEU A CA 1
ATOM 710 C C . LEU A 1 94 ? 12.148 -12.477 -8.07 1 87.44 94 LEU A C 1
ATOM 712 O O . LEU A 1 94 ? 11.18 -12.18 -8.773 1 87.44 94 LEU A O 1
ATOM 716 N N . SER A 1 95 ? 13.172 -11.648 -7.57 1 79.31 95 SER A N 1
ATOM 717 C CA . SER A 1 95 ? 13.359 -10.352 -8.203 1 79.31 95 SER A CA 1
ATOM 718 C C . SER A 1 95 ? 14.492 -10.398 -9.227 1 79.31 95 SER A C 1
ATOM 720 O O . SER A 1 95 ? 15.461 -11.141 -9.055 1 79.31 95 SER A O 1
ATOM 722 N N . LEU A 1 96 ? 14.359 -9.898 -10.469 1 74.75 96 LEU A N 1
ATOM 723 C CA . LEU A 1 96 ? 15.336 -10.008 -11.547 1 74.75 96 LEU A CA 1
ATOM 724 C C . LEU A 1 96 ? 16.438 -8.961 -11.391 1 74.75 96 LEU A C 1
ATOM 726 O O . LEU A 1 96 ? 17.078 -8.57 -12.367 1 74.75 96 LEU A O 1
ATOM 730 N N . ASP A 1 97 ? 16.688 -8.555 -10.188 1 68.38 97 ASP A N 1
ATOM 731 C CA . ASP A 1 97 ? 17.719 -7.543 -9.977 1 68.38 97 ASP A CA 1
ATOM 732 C C . ASP A 1 97 ? 19.109 -8.156 -10.062 1 68.38 97 ASP A C 1
ATOM 734 O O . ASP A 1 97 ? 20.062 -7.504 -10.531 1 68.38 97 ASP A O 1
ATOM 738 N N . ALA A 1 98 ? 19.484 -9.336 -9.586 1 66.38 98 ALA A N 1
ATOM 739 C CA . ALA A 1 98 ? 20.797 -9.961 -9.656 1 66.38 98 ALA A CA 1
ATOM 740 C C . ALA A 1 98 ? 20.688 -11.43 -10.055 1 66.38 98 ALA A C 1
ATOM 742 O O . ALA A 1 98 ? 21.078 -12.32 -9.297 1 66.38 98 ALA A O 1
ATOM 743 N N . PRO A 1 99 ? 20.391 -11.594 -11.281 1 69.19 99 PRO A N 1
ATOM 744 C CA . PRO A 1 99 ? 20.125 -12.977 -11.68 1 69.19 99 PRO A CA 1
ATOM 745 C C . PRO A 1 99 ? 21.406 -13.812 -11.781 1 69.19 99 PRO A C 1
ATOM 747 O O . PRO A 1 99 ? 21.344 -15.039 -11.641 1 69.19 99 PRO A O 1
ATOM 750 N N . ASP A 1 100 ? 22.5 -13.188 -11.945 1 75.12 100 ASP A N 1
ATOM 751 C CA . ASP A 1 100 ? 23.734 -13.945 -12.148 1 75.12 100 ASP A CA 1
ATOM 752 C C . ASP A 1 100 ? 24.062 -14.789 -10.914 1 75.12 100 ASP A C 1
ATOM 754 O O . ASP A 1 100 ? 24.531 -15.922 -11.039 1 75.12 100 ASP A O 1
ATOM 758 N N . ARG A 1 101 ? 23.781 -14.375 -9.828 1 81.56 101 ARG A N 1
ATOM 759 C CA . ARG A 1 101 ? 24.094 -15.078 -8.586 1 81.56 101 ARG A CA 1
ATOM 760 C C . ARG A 1 101 ? 23.172 -16.281 -8.398 1 81.56 101 ARG A C 1
ATOM 762 O O . ARG A 1 101 ? 23.469 -17.188 -7.609 1 81.56 101 ARG A O 1
ATOM 769 N N . LEU A 1 102 ? 22.156 -16.328 -9.242 1 90.19 102 LEU A N 1
ATOM 770 C CA . LEU A 1 102 ? 21.156 -17.359 -9.039 1 90.19 102 LEU A CA 1
ATOM 771 C C . LEU A 1 102 ? 21.219 -18.422 -10.141 1 90.19 102 LEU A C 1
ATOM 773 O O . LEU A 1 102 ? 20.312 -19.25 -10.273 1 90.19 102 LEU A O 1
ATOM 777 N N . ALA A 1 103 ? 22.281 -18.484 -10.859 1 90.38 103 ALA A N 1
ATOM 778 C CA . ALA A 1 103 ? 22.359 -19.297 -12.07 1 90.38 103 ALA A CA 1
ATOM 779 C C . ALA A 1 103 ? 22.141 -20.766 -11.758 1 90.38 103 ALA A C 1
ATOM 781 O O . ALA A 1 103 ? 21.359 -21.438 -12.43 1 90.38 103 ALA A O 1
ATOM 782 N N . GLU A 1 104 ? 22.828 -21.281 -10.82 1 92 104 GLU A N 1
ATOM 783 C CA . GLU A 1 104 ? 22.703 -22.688 -10.469 1 92 104 GLU A CA 1
ATOM 784 C C . GLU A 1 104 ? 21.281 -23 -9.992 1 92 104 GLU A C 1
ATOM 786 O O . GLU A 1 104 ? 20.719 -24.031 -10.352 1 92 104 GLU A O 1
ATOM 791 N N . SER A 1 105 ? 20.75 -22.109 -9.211 1 95.31 105 SER A N 1
ATOM 792 C CA . SER A 1 105 ? 19.391 -22.297 -8.727 1 95.31 105 SER A CA 1
ATOM 793 C C . SER A 1 105 ? 18.391 -22.25 -9.883 1 95.31 105 SER A C 1
ATOM 795 O O . SER A 1 105 ? 17.422 -23.031 -9.898 1 95.31 105 SER A O 1
ATOM 797 N N . LEU A 1 106 ? 18.641 -21.453 -10.812 1 95.06 106 LEU A N 1
ATOM 798 C CA . LEU A 1 106 ? 17.75 -21.312 -11.961 1 95.06 106 LEU A CA 1
ATOM 799 C C . LEU A 1 106 ? 17.797 -22.562 -12.836 1 95.06 106 LEU A C 1
ATOM 801 O O . LEU A 1 106 ? 16.766 -23 -13.352 1 95.06 106 LEU A O 1
ATOM 805 N N . GLU A 1 107 ? 18.953 -23.062 -12.992 1 95.31 107 GLU A N 1
ATOM 806 C CA . GLU A 1 107 ? 19.078 -24.297 -13.742 1 95.31 107 GLU A CA 1
ATOM 807 C C . GLU A 1 107 ? 18.359 -25.453 -13.055 1 95.31 107 GLU A C 1
ATOM 809 O O . GLU A 1 107 ? 17.656 -26.234 -13.711 1 95.31 107 GLU A O 1
ATOM 814 N N . ALA A 1 108 ? 18.547 -25.531 -11.82 1 95.94 108 ALA A N 1
ATOM 815 C CA . ALA A 1 108 ? 17.859 -26.562 -11.055 1 95.94 108 ALA A CA 1
ATOM 816 C C . ALA A 1 108 ? 16.344 -26.406 -11.172 1 95.94 108 ALA A C 1
ATOM 818 O O . ALA A 1 108 ? 15.609 -27.375 -11.305 1 95.94 108 ALA A O 1
ATOM 819 N N . ALA A 1 109 ? 15.867 -25.203 -11.078 1 96.88 109 ALA A N 1
ATOM 820 C CA . ALA A 1 109 ? 14.445 -24.906 -11.219 1 96.88 109 ALA A CA 1
ATOM 821 C C . ALA A 1 109 ? 13.922 -25.406 -12.57 1 96.88 109 ALA A C 1
ATOM 823 O O . ALA A 1 109 ? 12.828 -25.984 -12.648 1 96.88 109 ALA A O 1
ATOM 824 N N . LEU A 1 110 ? 14.703 -25.172 -13.586 1 96.75 110 LEU A N 1
ATOM 825 C CA . LEU A 1 110 ? 14.344 -25.594 -14.93 1 96.75 110 LEU A CA 1
ATOM 826 C C . LEU A 1 110 ? 14.219 -27.125 -14.992 1 96.75 110 LEU A C 1
ATOM 828 O O . LEU A 1 110 ? 13.242 -27.641 -15.547 1 96.75 110 LEU A O 1
ATOM 832 N N . GLN A 1 111 ? 15.125 -27.797 -14.469 1 96.44 111 GLN A N 1
ATOM 833 C CA . GLN A 1 111 ? 15.141 -29.25 -14.484 1 96.44 111 GLN A CA 1
ATOM 834 C C . GLN A 1 111 ? 13.953 -29.828 -13.711 1 96.44 111 GLN A C 1
ATOM 836 O O . GLN A 1 111 ? 13.43 -30.891 -14.055 1 96.44 111 GLN A O 1
ATOM 841 N N . LEU A 1 112 ? 13.547 -29.141 -12.719 1 96.56 112 LEU A N 1
ATOM 842 C CA . LEU A 1 112 ? 12.453 -29.609 -11.867 1 96.56 112 LEU A CA 1
ATOM 843 C C . LEU A 1 112 ? 11.102 -29.203 -12.445 1 96.56 112 LEU A C 1
ATOM 845 O O . LEU A 1 112 ? 10.055 -29.594 -11.93 1 96.56 112 LEU A O 1
ATOM 849 N N . GLY A 1 113 ? 11.148 -28.328 -13.438 1 96.5 113 GLY A N 1
ATOM 850 C CA . GLY A 1 113 ? 9.914 -27.875 -14.055 1 96.5 113 GLY A CA 1
ATOM 851 C C . GLY A 1 113 ? 9.25 -26.734 -13.305 1 96.5 113 GLY A C 1
ATOM 852 O O . GLY A 1 113 ? 8.062 -26.469 -13.477 1 96.5 113 GLY A O 1
ATOM 853 N N . PHE A 1 114 ? 9.992 -26.062 -12.422 1 97.81 114 PHE A N 1
ATOM 854 C CA . PHE A 1 114 ? 9.477 -24.922 -11.688 1 97.81 114 PHE A CA 1
ATOM 855 C C . PHE A 1 114 ? 9.297 -23.719 -12.609 1 97.81 114 PHE A C 1
ATOM 857 O O . PHE A 1 114 ? 10.164 -23.438 -13.445 1 97.81 114 PHE A O 1
ATOM 864 N N . HIS A 1 115 ? 8.164 -23.047 -12.492 1 97.69 115 HIS A N 1
ATOM 865 C CA . HIS A 1 115 ? 8.078 -21.734 -13.125 1 97.69 115 HIS A CA 1
ATOM 866 C C . HIS A 1 115 ? 8.75 -20.672 -12.258 1 97.69 115 HIS A C 1
ATOM 868 O O . HIS A 1 115 ? 9.031 -20.906 -11.078 1 97.69 115 HIS A O 1
ATOM 874 N N . LEU A 1 116 ? 9.062 -19.531 -12.883 1 95.75 116 LEU A N 1
ATOM 875 C CA . LEU A 1 116 ? 9.617 -18.391 -12.172 1 95.75 116 LEU A CA 1
ATOM 876 C C . LEU A 1 116 ? 8.586 -17.266 -12.078 1 95.75 116 LEU A C 1
ATOM 878 O O . LEU A 1 116 ? 8.047 -16.812 -13.102 1 95.75 116 LEU A O 1
ATOM 882 N N . GLU A 1 117 ? 8.266 -16.953 -10.859 1 94.81 117 GLU A N 1
ATOM 883 C CA . GLU A 1 117 ? 7.371 -15.812 -10.633 1 94.81 117 GLU A CA 1
ATOM 884 C C . GLU A 1 117 ? 8.156 -14.523 -10.445 1 94.81 117 GLU A C 1
ATOM 886 O O . GLU A 1 117 ? 8.914 -14.391 -9.477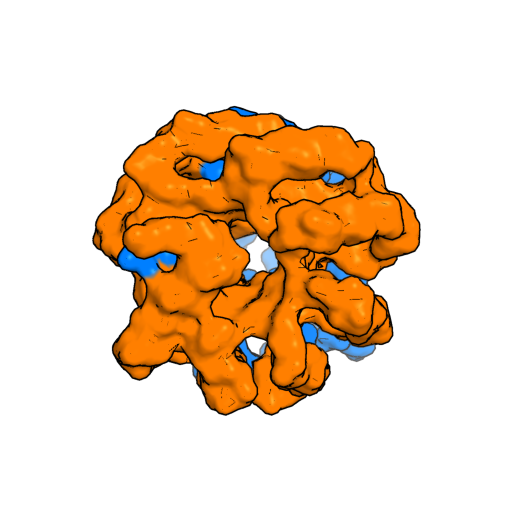 1 94.81 117 GLU A O 1
ATOM 891 N N . VAL A 1 118 ? 7.91 -13.594 -11.336 1 88 118 VAL A N 1
ATOM 892 C CA . VAL A 1 118 ? 8.695 -12.359 -11.375 1 88 118 VAL A CA 1
ATOM 893 C C . VAL A 1 118 ? 7.906 -11.227 -10.711 1 88 118 VAL A C 1
ATOM 895 O O . VAL A 1 118 ? 6.777 -10.93 -11.109 1 88 118 VAL A O 1
ATOM 898 N N . SER A 1 119 ? 8.477 -10.648 -9.695 1 76.81 119 SER A N 1
ATOM 899 C CA . SER A 1 119 ? 7.789 -9.617 -8.922 1 76.81 119 SER A CA 1
ATOM 900 C C . SER A 1 119 ? 8.172 -8.219 -9.398 1 76.81 119 SER A C 1
ATOM 902 O O . SER A 1 119 ? 7.629 -7.223 -8.914 1 76.81 119 SER A O 1
ATOM 904 N N . SER A 1 120 ? 9.023 -8.125 -10.312 1 70.38 120 SER A N 1
ATOM 905 C CA . SER A 1 120 ? 9.445 -6.828 -10.844 1 70.38 120 SER A CA 1
ATOM 906 C C . SER A 1 120 ? 8.836 -6.574 -12.227 1 70.38 120 SER A C 1
ATOM 908 O O . SER A 1 120 ? 8.297 -7.488 -12.852 1 70.38 120 SER A O 1
ATOM 910 N N . GLY A 1 121 ? 8.812 -5.332 -12.57 1 72.31 121 GLY A N 1
ATOM 911 C CA . GLY A 1 121 ? 8.398 -5.012 -13.922 1 72.31 121 GLY A CA 1
ATOM 912 C C . GLY A 1 121 ? 9.406 -5.445 -14.977 1 72.31 121 GLY A C 1
ATOM 913 O O . GLY A 1 121 ? 10.469 -5.973 -14.641 1 72.31 121 GLY A O 1
ATOM 914 N N . VAL A 1 122 ? 8.992 -5.332 -16.203 1 76.06 122 VAL A N 1
ATOM 915 C CA . VAL A 1 122 ? 9.789 -5.805 -17.328 1 76.06 122 VAL A CA 1
ATOM 916 C C . VAL A 1 122 ? 10.781 -4.723 -17.75 1 76.06 122 VAL A C 1
ATOM 918 O O . VAL A 1 122 ? 11.773 -5.008 -18.438 1 76.06 122 VAL A O 1
ATOM 921 N N . GLU A 1 123 ? 10.508 -3.553 -17.281 1 71.06 123 GLU A N 1
ATOM 922 C CA . GLU A 1 123 ? 11.328 -2.434 -17.734 1 71.06 123 GLU A CA 1
ATOM 923 C C . GLU A 1 123 ? 12.797 -2.646 -17.375 1 71.06 123 GLU A C 1
ATOM 925 O O . GLU A 1 123 ? 13.133 -2.943 -16.234 1 71.06 123 GLU A O 1
ATOM 930 N N . GLU A 1 124 ? 13.664 -2.553 -18.375 1 73.5 124 GLU A N 1
ATOM 931 C CA . GLU A 1 124 ? 15.117 -2.654 -18.281 1 73.5 124 GLU A CA 1
ATOM 932 C C . GLU A 1 124 ? 15.555 -4.098 -18.047 1 73.5 124 GLU A C 1
ATOM 934 O O . GLU A 1 124 ? 16.719 -4.355 -17.766 1 73.5 124 GLU A O 1
ATOM 939 N N . ARG A 1 125 ? 14.625 -4.996 -18.141 1 83.62 125 ARG A N 1
ATOM 940 C CA . ARG A 1 125 ? 14.969 -6.391 -17.891 1 83.62 125 ARG A CA 1
ATOM 941 C C . ARG A 1 125 ? 14.57 -7.277 -19.062 1 83.62 125 ARG A C 1
ATOM 943 O O . ARG A 1 125 ? 14.492 -8.5 -18.938 1 83.62 125 ARG A O 1
ATOM 950 N N . GLU A 1 126 ? 14.312 -6.637 -20.109 1 85.19 126 GLU A N 1
ATOM 951 C CA . GLU A 1 126 ? 13.789 -7.355 -21.266 1 85.19 126 GLU A CA 1
ATOM 952 C C . GLU A 1 126 ? 14.781 -8.398 -21.766 1 85.19 126 GLU A C 1
ATOM 954 O O . GLU A 1 126 ? 14.398 -9.539 -22.062 1 85.19 126 GLU A O 1
ATOM 959 N N . ARG A 1 127 ? 16.016 -8.023 -21.812 1 85.94 127 ARG A N 1
ATOM 960 C CA . ARG A 1 127 ? 17.047 -8.945 -22.312 1 85.94 127 ARG A CA 1
ATOM 961 C C . ARG A 1 127 ? 17.156 -10.164 -21.406 1 85.94 127 ARG A C 1
ATOM 963 O O . ARG A 1 127 ? 17.297 -11.289 -21.891 1 85.94 127 ARG A O 1
ATOM 970 N N . LEU A 1 128 ? 17.094 -9.906 -20.203 1 88.94 128 LEU A N 1
ATOM 971 C CA . LEU A 1 128 ? 17.188 -10.992 -19.25 1 88.94 128 LEU A CA 1
ATOM 972 C C . LEU A 1 128 ? 15.977 -11.922 -19.375 1 88.94 128 LEU A C 1
ATOM 974 O O . LEU A 1 128 ? 16.109 -13.141 -19.344 1 88.94 128 LEU A O 1
ATOM 978 N N . ILE A 1 129 ? 14.875 -11.352 -19.547 1 91.56 129 ILE A N 1
ATOM 979 C CA . ILE A 1 129 ? 13.641 -12.117 -19.688 1 91.56 129 ILE A CA 1
ATOM 980 C C . ILE A 1 129 ? 13.695 -12.969 -20.953 1 91.56 129 ILE A C 1
ATOM 982 O O . ILE A 1 129 ? 13.352 -14.148 -20.938 1 91.56 129 ILE A O 1
ATOM 986 N N . GLU A 1 130 ? 14.18 -12.344 -21.969 1 91.5 130 GLU A N 1
ATOM 987 C CA . GLU A 1 130 ? 14.328 -13.07 -23.219 1 91.5 130 GLU A CA 1
ATOM 988 C C . GLU A 1 130 ? 15.273 -14.258 -23.062 1 91.5 130 GLU A C 1
ATOM 990 O O . GLU A 1 130 ? 15.023 -15.336 -23.594 1 91.5 130 GLU A O 1
ATOM 995 N N . GLN A 1 131 ? 16.297 -14.031 -22.359 1 91.94 131 GLN A N 1
ATOM 996 C CA . GLN A 1 131 ? 17.266 -15.102 -22.125 1 91.94 131 GLN A CA 1
ATOM 997 C C . GLN A 1 131 ? 16.641 -16.234 -21.312 1 91.94 131 GLN A C 1
ATOM 999 O O . GLN A 1 131 ? 16.844 -17.406 -21.625 1 91.94 131 GLN A O 1
ATOM 1004 N N . LEU A 1 132 ? 15.945 -15.93 -20.344 1 93.94 132 LEU A N 1
ATOM 1005 C CA . LEU A 1 132 ? 15.289 -16.938 -19.516 1 93.94 132 LEU A CA 1
ATOM 1006 C C . LEU A 1 132 ? 14.312 -17.766 -20.344 1 93.94 132 LEU A C 1
ATOM 1008 O O . LEU A 1 132 ? 14.258 -18.984 -20.203 1 93.94 132 LEU A O 1
ATOM 1012 N N . LEU A 1 133 ? 13.602 -17.109 -21.188 1 94.69 133 LEU A N 1
ATOM 1013 C CA . LEU A 1 133 ? 12.648 -17.797 -22.047 1 94.69 133 LEU A CA 1
ATOM 1014 C C . LEU A 1 133 ? 13.367 -18.703 -23.047 1 94.69 133 LEU A C 1
ATOM 1016 O O . LEU A 1 133 ? 12.93 -19.828 -23.297 1 94.69 133 LEU A O 1
ATOM 1020 N N . ALA A 1 134 ? 14.422 -18.203 -23.547 1 94.25 134 ALA A N 1
ATOM 1021 C CA . ALA A 1 134 ? 15.211 -18.984 -24.5 1 94.25 134 ALA A CA 1
ATOM 1022 C C . ALA A 1 134 ? 15.773 -20.25 -23.828 1 94.25 134 ALA A C 1
ATOM 1024 O O . ALA A 1 134 ? 15.898 -21.297 -24.453 1 94.25 134 ALA A O 1
ATOM 1025 N N . ASP A 1 135 ? 16.109 -20.125 -22.594 1 94.69 135 ASP A N 1
ATOM 1026 C CA . ASP A 1 135 ? 16.641 -21.234 -21.828 1 94.69 135 ASP A CA 1
ATOM 1027 C C . ASP A 1 135 ? 15.555 -22.266 -21.516 1 94.69 135 ASP A C 1
ATOM 1029 O O . ASP A 1 135 ? 15.844 -23.391 -21.109 1 94.69 135 ASP A O 1
ATOM 1033 N N . GLY A 1 136 ? 14.281 -21.828 -21.609 1 96.19 136 GLY A N 1
ATOM 1034 C CA . GLY A 1 136 ? 13.18 -22.766 -21.438 1 96.19 136 GLY A CA 1
ATOM 1035 C C . GLY A 1 136 ? 12.367 -22.5 -20.188 1 96.19 136 GLY A C 1
ATOM 1036 O O . GLY A 1 136 ? 11.453 -23.266 -19.859 1 96.19 136 GLY A O 1
ATOM 1037 N N . HIS A 1 137 ? 12.648 -21.422 -19.531 1 96.31 137 HIS A N 1
ATOM 1038 C CA . HIS A 1 137 ? 11.922 -21.125 -18.297 1 96.31 137 HIS A CA 1
ATOM 1039 C C . HIS A 1 137 ? 10.5 -20.672 -18.609 1 96.31 137 HIS A C 1
ATOM 1041 O O . HIS A 1 137 ? 10.266 -19.953 -19.594 1 96.31 137 HIS A O 1
ATOM 1047 N N . ARG A 1 138 ? 9.594 -21.078 -17.766 1 97.25 138 ARG A N 1
ATOM 1048 C CA . ARG A 1 138 ? 8.242 -20.531 -17.734 1 97.25 138 ARG A CA 1
ATOM 1049 C C . ARG A 1 138 ? 8.156 -19.359 -16.766 1 97.25 138 ARG A C 1
ATOM 1051 O O . ARG A 1 138 ? 8.656 -19.422 -15.641 1 97.25 138 ARG A O 1
ATOM 1058 N N . LEU A 1 139 ? 7.551 -18.297 -17.219 1 96.44 139 LEU A N 1
ATOM 1059 C CA . LEU A 1 139 ? 7.539 -17.094 -16.406 1 96.44 139 LEU A CA 1
ATOM 1060 C C . LEU A 1 139 ? 6.113 -16.672 -16.078 1 96.44 139 LEU A C 1
ATOM 1062 O O . LEU A 1 139 ? 5.223 -16.75 -16.922 1 96.44 139 LEU A O 1
ATOM 1066 N N . VAL A 1 140 ? 5.887 -16.297 -14.859 1 96.44 140 VAL A N 1
ATOM 1067 C CA . VAL A 1 140 ? 4.625 -15.711 -14.406 1 96.44 140 VAL A CA 1
ATOM 1068 C C . VAL A 1 140 ? 4.871 -14.305 -13.867 1 96.44 140 VAL A C 1
ATOM 1070 O O . VAL A 1 140 ? 5.715 -14.109 -12.984 1 96.44 140 VAL A O 1
ATOM 1073 N N . PHE A 1 141 ? 4.141 -13.32 -14.406 1 93.06 141 PHE A N 1
ATOM 1074 C CA . PHE A 1 141 ? 4.238 -11.945 -13.938 1 93.06 141 PHE A CA 1
ATOM 1075 C C . PHE A 1 141 ? 3.029 -11.578 -13.078 1 93.06 141 PHE A C 1
ATOM 1077 O O . PHE A 1 141 ? 1.895 -11.914 -13.422 1 93.06 141 PHE A O 1
ATOM 1084 N N . ARG A 1 142 ? 3.328 -10.898 -11.992 1 88.69 142 ARG A N 1
ATOM 1085 C CA . ARG A 1 142 ? 2.26 -10.469 -11.094 1 88.69 142 ARG A CA 1
ATOM 1086 C C . ARG A 1 142 ? 1.844 -9.031 -11.391 1 88.69 142 ARG A C 1
ATOM 1088 O O . ARG A 1 142 ? 2.52 -8.328 -12.141 1 88.69 142 ARG A O 1
ATOM 1095 N N . ASP A 1 143 ? 0.728 -8.633 -10.844 1 86.38 143 ASP A N 1
ATOM 1096 C CA . ASP A 1 143 ? 0.275 -7.25 -10.875 1 86.38 143 ASP A CA 1
ATOM 1097 C C . ASP A 1 143 ? 0.167 -6.742 -12.312 1 86.38 143 ASP A C 1
ATOM 1099 O O . ASP A 1 143 ? 0.689 -5.676 -12.641 1 86.38 143 ASP A O 1
ATOM 1103 N N . PHE A 1 144 ? -0.413 -7.461 -13.133 1 85.56 144 PHE A N 1
ATOM 1104 C CA . PHE A 1 144 ? -0.599 -7.117 -14.539 1 85.56 144 PHE A CA 1
ATOM 1105 C C . PHE A 1 144 ? 0.737 -7.105 -15.273 1 85.56 144 PHE A C 1
ATOM 1107 O O . PHE A 1 144 ? 0.829 -6.602 -16.391 1 85.56 144 PHE A O 1
ATOM 1114 N N . GLY A 1 145 ? 1.776 -7.656 -14.539 1 78.56 145 GLY A N 1
ATOM 1115 C CA . GLY A 1 145 ? 3.113 -7.641 -15.109 1 78.56 145 GLY A CA 1
ATOM 1116 C C . GLY A 1 145 ? 3.803 -6.297 -14.977 1 78.56 145 GLY A C 1
ATOM 1117 O O . GLY A 1 145 ? 4.82 -6.047 -15.625 1 78.56 145 GLY A O 1
ATOM 1118 N N . LEU A 1 146 ? 3.096 -5.477 -14.172 1 65.69 146 LEU A N 1
ATOM 1119 C CA . LEU A 1 146 ? 3.6 -4.105 -14.125 1 65.69 146 LEU A CA 1
ATOM 1120 C C . LEU A 1 146 ? 4.172 -3.781 -12.75 1 65.69 146 LEU A C 1
ATOM 1122 O O . LEU A 1 146 ? 3.676 -4.273 -11.734 1 65.69 146 LEU A O 1
ATOM 1126 N N . ALA A 1 147 ? 5.562 -3.445 -12.75 1 53.69 147 ALA A N 1
ATOM 1127 C CA . ALA A 1 147 ? 6.215 -3.109 -11.484 1 53.69 147 ALA A CA 1
ATOM 1128 C C . ALA A 1 147 ? 5.598 -1.862 -10.867 1 53.69 147 ALA A C 1
ATOM 1130 O O . ALA A 1 147 ? 5.434 -1.786 -9.641 1 53.69 147 ALA A O 1
ATOM 1131 N N . ASP A 1 148 ? 5.426 -0.851 -11.672 1 50.53 148 ASP A N 1
ATOM 1132 C CA . ASP A 1 148 ? 4.98 0.451 -11.188 1 50.53 148 ASP A CA 1
ATOM 1133 C C . ASP A 1 148 ? 3.697 0.888 -11.891 1 50.53 148 ASP A C 1
ATOM 1135 O O . ASP A 1 148 ? 3.588 0.784 -13.117 1 50.53 148 ASP A O 1
ATOM 1139 N N . THR A 1 149 ? 2.578 0.821 -11.188 1 49.06 149 THR A N 1
ATOM 1140 C CA . THR A 1 149 ? 1.242 1.07 -11.727 1 49.06 149 THR A CA 1
ATOM 1141 C C . THR A 1 149 ? 1.003 2.566 -11.906 1 49.06 149 THR A C 1
ATOM 1143 O O . THR A 1 149 ? -0.143 3.008 -12.016 1 49.06 149 THR A O 1
ATOM 1146 N N . ILE A 1 150 ? 2.113 3.305 -11.914 1 44.03 150 ILE A N 1
ATOM 1147 C CA . ILE A 1 150 ? 1.976 4.758 -11.891 1 44.03 150 ILE A CA 1
ATOM 1148 C C . ILE A 1 150 ? 1.538 5.25 -13.273 1 44.03 150 ILE A C 1
ATOM 1150 O O . ILE A 1 150 ? 1.02 6.359 -13.406 1 44.03 150 ILE A O 1
ATOM 1154 N N . ARG A 1 151 ? 1.758 4.473 -14.43 1 43.66 151 ARG A N 1
ATOM 1155 C CA . ARG A 1 151 ? 1.533 4.984 -15.781 1 43.66 151 ARG A CA 1
ATOM 1156 C C . ARG A 1 151 ? 0.216 4.465 -16.344 1 43.66 151 ARG A C 1
ATOM 1158 O O . ARG A 1 151 ? -0.274 3.414 -15.938 1 43.66 151 ARG A O 1
ATOM 1165 N N . ASP A 1 152 ? -0.562 5.34 -17.141 1 47.94 152 ASP A N 1
ATOM 1166 C CA . ASP A 1 152 ? -1.743 4.949 -17.891 1 47.94 152 ASP A CA 1
ATOM 1167 C C . ASP A 1 152 ? -1.465 3.707 -18.75 1 47.94 152 ASP A C 1
ATOM 1169 O O . ASP A 1 152 ? -0.515 3.688 -19.531 1 47.94 152 ASP A O 1
ATOM 1173 N N . PRO A 1 153 ? -2.25 2.646 -18.5 1 47.53 153 PRO A N 1
ATOM 1174 C CA . PRO A 1 153 ? -1.958 1.407 -19.219 1 47.53 153 PRO A CA 1
ATOM 1175 C C . PRO A 1 153 ? -2.197 1.532 -20.719 1 47.53 153 PRO A C 1
ATOM 1177 O O . PRO A 1 153 ? -1.633 0.764 -21.5 1 47.53 153 PRO A O 1
ATOM 1180 N N . THR A 1 154 ? -3.23 2.416 -21.172 1 50.31 154 THR A N 1
ATOM 1181 C CA . THR A 1 154 ? -3.506 2.51 -22.594 1 50.31 154 THR A CA 1
ATOM 1182 C C . THR A 1 154 ? -2.256 2.939 -23.359 1 50.31 154 THR A C 1
ATOM 1184 O O . THR A 1 154 ? -2.117 2.646 -24.547 1 50.31 154 THR A O 1
ATOM 1187 N N . TRP A 1 155 ? -1.407 3.68 -22.641 1 52.38 155 TRP A N 1
ATOM 1188 C CA . TRP A 1 155 ? -0.187 4.141 -23.297 1 52.38 155 TRP A CA 1
ATOM 1189 C C . TRP A 1 155 ? 1.048 3.709 -22.5 1 52.38 155 TRP A C 1
ATOM 1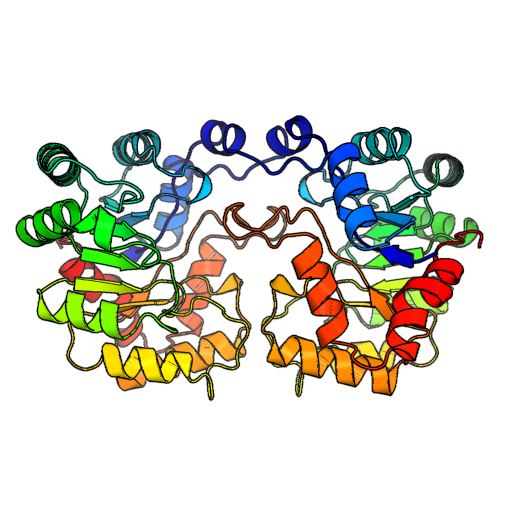191 O O . TRP A 1 155 ? 2.094 4.355 -22.578 1 52.38 155 TRP A O 1
ATOM 1201 N N . ASP A 1 156 ? 0.795 2.727 -21.734 1 61.16 156 ASP A N 1
ATOM 1202 C CA . ASP A 1 156 ? 1.941 2.348 -20.906 1 61.16 156 ASP A CA 1
ATOM 1203 C C . ASP A 1 156 ? 2.924 1.488 -21.703 1 61.16 156 ASP A C 1
ATOM 1205 O O . ASP A 1 156 ? 2.615 0.347 -22.047 1 61.16 156 ASP A O 1
ATOM 1209 N N . PRO A 1 157 ? 3.98 2.158 -22.219 1 70.44 157 PRO A N 1
ATOM 1210 C CA . PRO A 1 157 ? 4.977 1.39 -22.969 1 70.44 157 PRO A CA 1
ATOM 1211 C C . PRO A 1 157 ? 5.414 0.121 -22.234 1 70.44 157 PRO A C 1
ATOM 1213 O O . PRO A 1 157 ? 5.875 -0.832 -22.875 1 70.44 157 PRO A O 1
ATOM 1216 N N . ARG A 1 158 ? 5.125 0.048 -21.047 1 76.19 158 ARG A N 1
ATOM 1217 C CA . ARG A 1 158 ? 5.516 -1.137 -20.281 1 76.19 158 ARG A CA 1
ATOM 1218 C C . ARG A 1 158 ? 4.621 -2.324 -20.625 1 76.19 158 ARG A C 1
ATOM 1220 O O . ARG A 1 158 ? 5.102 -3.457 -20.734 1 76.19 158 ARG A O 1
ATOM 1227 N N . LEU A 1 159 ? 3.355 -1.974 -20.766 1 80.81 159 LEU A N 1
ATOM 1228 C CA . LEU A 1 159 ? 2.43 -3.041 -21.125 1 80.81 159 LEU A CA 1
ATOM 1229 C C . LEU A 1 159 ? 2.736 -3.582 -22.516 1 80.81 159 LEU A C 1
ATOM 1231 O O . LEU A 1 159 ? 2.678 -4.793 -22.75 1 80.81 159 LEU A O 1
ATOM 1235 N N . GLU A 1 160 ? 3.059 -2.684 -23.359 1 82.19 160 GLU A N 1
ATOM 1236 C CA . GLU A 1 160 ? 3.412 -3.096 -24.703 1 82.19 160 GLU A CA 1
ATOM 1237 C C . GLU A 1 160 ? 4.637 -4.004 -24.703 1 82.19 160 GLU A C 1
ATOM 1239 O O . GLU A 1 160 ? 4.68 -4.996 -25.438 1 82.19 160 GLU A O 1
ATOM 1244 N N . ARG A 1 161 ? 5.578 -3.672 -23.984 1 84.12 161 ARG A N 1
ATOM 1245 C CA . ARG A 1 161 ? 6.793 -4.473 -23.875 1 84.12 161 ARG A CA 1
ATOM 1246 C C . ARG A 1 161 ? 6.492 -5.852 -23.297 1 84.12 161 ARG A C 1
ATOM 1248 O O . ARG A 1 161 ? 7.016 -6.859 -23.781 1 84.12 161 ARG A O 1
ATOM 1255 N N . LEU A 1 162 ? 5.684 -5.859 -22.328 1 88.88 162 LEU A N 1
ATOM 1256 C CA . LEU A 1 162 ? 5.289 -7.129 -21.734 1 88.88 162 LEU A CA 1
ATOM 1257 C C . LEU A 1 162 ? 4.57 -8.008 -22.75 1 88.88 162 LEU A C 1
ATOM 1259 O O . LEU A 1 162 ? 4.855 -9.203 -22.859 1 88.88 162 LEU A O 1
ATOM 1263 N N . LEU A 1 163 ? 3.684 -7.379 -23.453 1 90.44 163 LEU A N 1
ATOM 1264 C CA . LEU A 1 163 ? 2.9 -8.125 -24.422 1 90.44 163 LEU A CA 1
ATOM 1265 C C . LEU A 1 163 ? 3.797 -8.688 -25.531 1 90.44 163 LEU A C 1
ATOM 1267 O O . LEU A 1 163 ? 3.6 -9.82 -25.969 1 90.44 163 LEU A O 1
ATOM 1271 N N . ALA A 1 164 ? 4.742 -7.934 -25.922 1 89 164 ALA A N 1
ATOM 1272 C CA . ALA A 1 164 ? 5.684 -8.391 -26.938 1 89 164 ALA A CA 1
ATOM 1273 C C . ALA A 1 164 ? 6.477 -9.602 -26.453 1 89 164 ALA A C 1
ATOM 1275 O O . ALA A 1 164 ? 6.707 -10.547 -27.203 1 89 164 ALA A O 1
ATOM 1276 N N . LEU A 1 165 ? 6.816 -9.578 -25.25 1 90.31 165 LEU A N 1
ATOM 1277 C CA . LEU A 1 165 ? 7.59 -10.664 -24.656 1 90.31 165 LEU A CA 1
ATOM 1278 C C . LEU A 1 165 ? 6.719 -11.898 -24.438 1 90.31 165 LEU A C 1
ATOM 1280 O O . LEU A 1 165 ? 7.203 -13.031 -24.516 1 90.31 165 LEU A O 1
ATOM 1284 N N . ALA A 1 166 ? 5.453 -11.648 -24.188 1 92.5 166 ALA A N 1
ATOM 1285 C CA . ALA A 1 166 ? 4.547 -12.734 -23.797 1 92.5 166 ALA A CA 1
ATOM 1286 C C . ALA A 1 166 ? 3.979 -13.43 -25.031 1 92.5 166 ALA A C 1
ATOM 1288 O O . ALA A 1 166 ? 3.516 -14.57 -24.938 1 92.5 166 ALA A O 1
ATOM 1289 N N . GLU A 1 167 ? 4 -12.703 -26.047 1 89.75 167 GLU A N 1
ATOM 1290 C CA . GLU A 1 167 ? 3.41 -13.266 -27.266 1 89.75 167 GLU A CA 1
ATOM 1291 C C . GLU A 1 167 ? 4.086 -14.586 -27.641 1 89.75 167 GLU A C 1
ATOM 1293 O O . GLU A 1 167 ? 5.309 -14.641 -27.797 1 89.75 167 GLU A O 1
ATOM 1298 N N . ALA A 1 168 ? 3.293 -15.68 -27.719 1 83.94 168 ALA A N 1
ATOM 1299 C CA . ALA A 1 168 ? 3.713 -17.016 -28.125 1 83.94 168 ALA A CA 1
ATOM 1300 C C . ALA A 1 168 ? 4.836 -17.531 -27.234 1 83.94 168 ALA A C 1
ATOM 1302 O O . ALA A 1 168 ? 5.738 -18.234 -27.703 1 83.94 168 ALA A O 1
ATOM 1303 N N . ALA A 1 169 ? 4.895 -17.094 -26.062 1 91.81 169 ALA A N 1
ATOM 1304 C CA . ALA A 1 169 ? 5.91 -17.516 -25.109 1 91.81 169 ALA A CA 1
ATOM 1305 C C . ALA A 1 169 ? 5.273 -18.172 -23.891 1 91.81 169 ALA A C 1
ATOM 1307 O O . ALA A 1 169 ? 4.051 -18.125 -23.719 1 91.81 169 ALA A O 1
ATOM 1308 N N . GLU A 1 170 ? 6.051 -18.922 -23.203 1 95.88 170 GLU A N 1
ATOM 1309 C CA . GLU A 1 170 ? 5.598 -19.531 -21.953 1 95.88 170 GLU A CA 1
ATOM 1310 C C . GLU A 1 170 ? 5.586 -18.5 -20.812 1 95.88 170 GLU A C 1
ATOM 1312 O O . GLU A 1 170 ? 6.344 -18.625 -19.859 1 95.88 170 GLU A O 1
ATOM 1317 N N . VAL A 1 171 ? 4.688 -17.5 -21.031 1 96.44 171 VAL A N 1
ATOM 1318 C CA . VAL A 1 171 ? 4.531 -16.391 -20.109 1 96.44 171 VAL A CA 1
ATOM 1319 C C . VAL A 1 171 ? 3.066 -16.266 -19.688 1 96.44 171 VAL A C 1
ATOM 1321 O O . VAL A 1 171 ? 2.166 -16.375 -20.531 1 96.44 171 VAL A O 1
ATOM 1324 N N . TRP A 1 172 ? 2.828 -16.172 -18.438 1 97.25 172 TRP A N 1
ATOM 1325 C CA . TRP A 1 172 ? 1.504 -15.883 -17.891 1 97.25 172 TRP A CA 1
ATOM 1326 C C . TRP A 1 172 ? 1.504 -14.578 -17.109 1 97.25 172 TRP A C 1
ATOM 1328 O O . TRP A 1 172 ? 2.541 -14.164 -16.578 1 97.25 172 TRP A O 1
ATOM 1338 N N . VAL A 1 173 ? 0.356 -13.938 -17.047 1 95.62 173 VAL A N 1
ATOM 1339 C CA . VAL A 1 173 ? 0.205 -12.688 -16.312 1 95.62 173 VAL A CA 1
ATOM 1340 C C . VAL A 1 173 ? -0.939 -12.812 -15.305 1 95.62 173 VAL A C 1
ATOM 1342 O O . VAL A 1 173 ? -2.033 -13.258 -15.656 1 95.62 173 VAL A O 1
ATOM 1345 N N . LYS A 1 174 ? -0.689 -12.453 -14.094 1 95.69 174 LYS A N 1
ATOM 1346 C CA . LYS A 1 174 ? -1.724 -12.453 -13.062 1 95.69 174 LYS A CA 1
ATOM 1347 C C . LYS A 1 174 ? -2.459 -11.117 -13.016 1 95.69 174 LYS A C 1
ATOM 1349 O O . LYS A 1 174 ? -1.831 -10.062 -12.93 1 95.69 174 LYS A O 1
ATOM 1354 N N . LEU A 1 175 ? -3.73 -11.266 -13.172 1 94.44 175 LEU A N 1
ATOM 1355 C CA . LEU A 1 175 ? -4.562 -10.133 -12.773 1 94.44 175 LEU A CA 1
ATOM 1356 C C . LEU A 1 175 ? -4.617 -10 -11.258 1 94.44 175 LEU A C 1
ATOM 1358 O O . LEU A 1 175 ? -5.543 -10.508 -10.625 1 94.44 175 LEU A O 1
ATOM 1362 N N . SER A 1 176 ? -3.609 -9.391 -10.664 1 89.69 176 SER A N 1
ATOM 1363 C CA . SER A 1 176 ? -3.438 -9.164 -9.227 1 89.69 176 SER A CA 1
ATOM 1364 C C . SER A 1 176 ? -3.039 -7.723 -8.938 1 89.69 176 SER A C 1
ATOM 1366 O O . SER A 1 176 ? -2.805 -6.941 -9.867 1 89.69 176 SER A O 1
ATOM 1368 N N . GLY A 1 177 ? -3.127 -7.398 -7.688 1 79.94 177 GLY A N 1
ATOM 1369 C CA . GLY A 1 177 ? -2.812 -6.027 -7.324 1 79.94 177 GLY A CA 1
ATOM 1370 C C . GLY A 1 177 ? -3.875 -5.035 -7.762 1 79.94 177 GLY A C 1
ATOM 1371 O O . GLY A 1 177 ? -3.586 -3.852 -7.945 1 79.94 177 GLY A O 1
ATOM 1372 N N . ILE A 1 178 ? -5.07 -5.484 -7.949 1 78.69 178 ILE A N 1
ATOM 1373 C CA . ILE A 1 178 ? -6.148 -4.691 -8.531 1 78.69 178 ILE A CA 1
ATOM 1374 C C . ILE A 1 178 ? -6.465 -3.51 -7.617 1 78.69 178 ILE A C 1
ATOM 1376 O O . ILE A 1 178 ? -6.75 -2.408 -8.094 1 78.69 178 ILE A O 1
ATOM 1380 N N . GLY A 1 179 ? -6.359 -3.721 -6.336 1 69.38 179 GLY A N 1
ATOM 1381 C CA . GLY A 1 179 ? -6.68 -2.68 -5.367 1 69.38 179 GLY A CA 1
ATOM 1382 C C . GLY A 1 179 ? -5.633 -1.584 -5.305 1 69.38 179 GLY A C 1
ATOM 1383 O O . GLY A 1 179 ? -5.848 -0.549 -4.672 1 69.38 179 GLY A O 1
ATOM 1384 N N . ARG A 1 180 ? -4.586 -1.754 -6.016 1 66.19 180 ARG A N 1
ATOM 1385 C CA . ARG A 1 180 ? -3.473 -0.815 -5.918 1 66.19 180 ARG A CA 1
ATOM 1386 C C . ARG A 1 180 ? -3.404 0.084 -7.148 1 66.19 180 ARG A C 1
ATOM 1388 O O . ARG A 1 180 ? -2.496 0.909 -7.27 1 66.19 180 ARG A O 1
ATOM 1395 N N . VAL A 1 181 ? -4.344 -0.146 -8.133 1 68.31 181 VAL A N 1
ATOM 1396 C CA . VAL A 1 181 ? -4.359 0.642 -9.359 1 68.31 181 VAL A CA 1
ATOM 1397 C C . VAL A 1 181 ? -5.758 1.216 -9.586 1 68.31 181 VAL A C 1
ATOM 1399 O O . VAL A 1 181 ? -6.742 0.697 -9.055 1 68.31 181 VAL A O 1
ATOM 1402 N N . PRO A 1 182 ? -5.82 2.289 -10.297 1 64.12 182 PRO A N 1
ATOM 1403 C CA . PRO A 1 182 ? -7.145 2.828 -10.617 1 64.12 182 PRO A CA 1
ATOM 1404 C C . PRO A 1 182 ? -8.016 1.839 -11.383 1 64.12 182 PRO A C 1
ATOM 1406 O O . PRO A 1 182 ? -7.516 1.091 -12.227 1 64.12 182 PRO A O 1
ATOM 1409 N N . ASP A 1 183 ? -9.266 1.943 -11.094 1 69.19 183 ASP A N 1
ATOM 1410 C CA . ASP A 1 183 ? -10.211 1.009 -11.688 1 69.19 183 ASP A CA 1
ATOM 1411 C C . ASP A 1 183 ? -10.148 1.059 -13.219 1 69.19 183 ASP A C 1
ATOM 1413 O O . ASP A 1 183 ? -10.102 0.018 -13.875 1 69.19 183 ASP A O 1
ATOM 1417 N N . ASP A 1 184 ? -10.148 2.258 -13.711 1 69.56 184 ASP A N 1
ATOM 1418 C CA . ASP A 1 184 ? -10.164 2.404 -15.164 1 69.56 184 ASP A CA 1
ATOM 1419 C C . ASP A 1 184 ? -8.883 1.843 -15.789 1 69.56 184 ASP A C 1
ATOM 1421 O O . ASP A 1 184 ? -8.922 1.281 -16.891 1 69.56 184 ASP A O 1
ATOM 1425 N N . TRP A 1 185 ? -7.863 1.986 -15.078 1 73.38 185 TRP A N 1
ATOM 1426 C CA . TRP A 1 185 ? -6.598 1.44 -15.547 1 73.38 185 TRP A CA 1
ATOM 1427 C C . TRP A 1 185 ? -6.633 -0.084 -15.562 1 73.38 185 TRP A C 1
ATOM 1429 O O . TRP A 1 185 ? -6.227 -0.713 -16.547 1 73.38 185 TRP A O 1
ATOM 1439 N N . ALA A 1 186 ? -7.109 -0.569 -14.484 1 82.25 186 ALA A N 1
ATOM 1440 C CA . ALA A 1 186 ? -7.191 -2.023 -14.375 1 82.25 186 ALA A CA 1
ATOM 1441 C C . ALA A 1 186 ? -8.07 -2.611 -15.477 1 82.25 186 ALA A C 1
ATOM 1443 O O . ALA A 1 186 ? -7.719 -3.629 -16.078 1 82.25 186 ALA A O 1
ATOM 1444 N N . LYS A 1 187 ? -9.125 -1.946 -15.703 1 84 187 LYS A N 1
ATOM 1445 C CA . LYS A 1 187 ? -10.047 -2.412 -16.734 1 84 187 LYS A CA 1
ATOM 1446 C C . LYS A 1 187 ? -9.398 -2.377 -18.109 1 84 187 LYS A C 1
ATOM 1448 O O . LYS A 1 187 ? -9.492 -3.34 -18.875 1 84 187 LYS A O 1
ATOM 1453 N N . ALA A 1 188 ? -8.758 -1.271 -18.391 1 82.19 188 ALA A N 1
ATOM 1454 C CA . ALA A 1 188 ? -8.094 -1.122 -19.688 1 82.19 188 ALA A CA 1
ATOM 1455 C C . ALA A 1 188 ? -6.973 -2.148 -19.844 1 82.19 188 ALA A C 1
ATOM 1457 O O . ALA A 1 188 ? -6.836 -2.76 -20.906 1 82.19 188 ALA A O 1
ATOM 1458 N N . ALA A 1 189 ? -6.215 -2.326 -18.859 1 87.06 189 ALA A N 1
ATOM 1459 C CA . ALA A 1 189 ? -5.109 -3.281 -18.891 1 87.06 189 ALA A CA 1
ATOM 1460 C C . ALA A 1 189 ? -5.621 -4.707 -19.078 1 87.06 189 ALA A C 1
ATOM 1462 O O . ALA A 1 189 ? -5.102 -5.457 -19.906 1 87.06 189 ALA A O 1
ATOM 1463 N N . ALA A 1 190 ? -6.637 -5.031 -18.328 1 92.56 190 ALA A N 1
ATOM 1464 C CA . ALA A 1 190 ? -7.207 -6.371 -18.406 1 92.56 190 ALA A CA 1
ATOM 1465 C C . ALA A 1 190 ? -7.773 -6.633 -19.812 1 92.56 190 ALA A C 1
ATOM 1467 O O . ALA A 1 190 ? -7.582 -7.719 -20.359 1 92.56 190 ALA A O 1
ATOM 1468 N N . ALA A 1 191 ? -8.461 -5.652 -20.281 1 92.06 191 ALA A N 1
ATOM 1469 C CA . ALA A 1 191 ? -9.039 -5.789 -21.609 1 92.06 191 ALA A CA 1
ATOM 1470 C C . ALA A 1 191 ? -7.953 -6.02 -22.656 1 92.06 191 ALA A C 1
ATOM 1472 O O . ALA A 1 191 ? -8.094 -6.883 -23.531 1 92.06 191 ALA A O 1
ATOM 1473 N N . ARG A 1 192 ? -6.949 -5.293 -22.578 1 90.94 192 ARG A N 1
ATOM 1474 C CA . ARG A 1 192 ? -5.844 -5.418 -23.516 1 90.94 192 ARG A CA 1
ATOM 1475 C C . ARG A 1 192 ? -5.168 -6.777 -23.391 1 90.94 192 ARG A C 1
ATOM 1477 O O . ARG A 1 192 ? -4.855 -7.422 -24.391 1 90.94 192 ARG A O 1
ATOM 1484 N N . LEU A 1 193 ? -4.934 -7.188 -22.234 1 93.75 193 LEU A N 1
ATOM 1485 C CA . LEU A 1 193 ? -4.309 -8.484 -21.984 1 93.75 193 LEU A CA 1
ATOM 1486 C C . LEU A 1 193 ? -5.176 -9.617 -22.5 1 93.75 193 LEU A C 1
ATOM 1488 O O . LEU A 1 193 ? -4.672 -10.57 -23.109 1 93.75 193 LEU A O 1
ATOM 1492 N N . LEU A 1 194 ? -6.461 -9.5 -22.234 1 95.69 194 LEU A N 1
ATOM 1493 C CA . LEU A 1 194 ? -7.383 -10.523 -22.719 1 95.69 194 LEU A CA 1
ATOM 1494 C C . LEU A 1 194 ? -7.367 -10.594 -24.25 1 95.69 194 LEU A C 1
ATOM 1496 O O . LEU A 1 194 ? -7.395 -11.688 -24.812 1 95.69 194 LEU A O 1
ATOM 1500 N N . LYS A 1 195 ? -7.316 -9.438 -24.812 1 94.5 195 LYS A N 1
ATOM 1501 C CA . LYS A 1 195 ? -7.332 -9.367 -26.266 1 94.5 195 LYS A CA 1
ATOM 1502 C C . LYS A 1 195 ? -6.055 -9.945 -26.859 1 94.5 195 LYS A C 1
ATOM 1504 O O . LYS A 1 195 ? -6.105 -10.711 -27.828 1 94.5 195 LYS A O 1
ATOM 1509 N N . GLU A 1 196 ? -4.953 -9.656 -26.312 1 94.38 196 GLU A N 1
ATOM 1510 C CA . GLU A 1 196 ? -3.668 -9.953 -26.938 1 94.38 196 GLU A CA 1
ATOM 1511 C C . GLU A 1 196 ? -3.152 -11.328 -26.5 1 94.38 196 GLU A C 1
ATOM 1513 O O . GLU A 1 196 ? -2.51 -12.031 -27.297 1 94.38 196 GLU A O 1
ATOM 1518 N N . LEU A 1 197 ? -3.377 -11.727 -25.312 1 95.12 197 LEU A N 1
ATOM 1519 C CA . LEU A 1 197 ? -2.844 -12.977 -24.781 1 95.12 197 LEU A CA 1
ATOM 1520 C C . LEU A 1 197 ? -3.93 -14.047 -24.719 1 95.12 197 LEU A C 1
ATOM 1522 O O . LEU A 1 197 ? -3.662 -15.227 -24.969 1 95.12 197 LEU A O 1
ATOM 1526 N N . GLY A 1 198 ? -5.168 -13.539 -24.438 1 96.19 198 GLY A N 1
ATOM 1527 C CA . GLY A 1 198 ? -6.246 -14.484 -24.203 1 96.19 198 GLY A CA 1
ATOM 1528 C C . GLY A 1 198 ? -6.238 -15.078 -22.797 1 96.19 198 GLY A C 1
ATOM 1529 O O . GLY A 1 198 ? -5.273 -14.891 -22.062 1 96.19 198 GLY A O 1
ATOM 1530 N N . PRO A 1 199 ? -7.332 -15.805 -22.438 1 97.19 199 PRO A N 1
ATOM 1531 C CA . PRO A 1 199 ? -7.461 -16.375 -21.094 1 97.19 199 PRO A CA 1
ATOM 1532 C C . PRO A 1 199 ? -6.457 -17.5 -20.844 1 97.19 199 PRO A C 1
ATOM 1534 O O . PRO A 1 199 ? -6.227 -17.859 -19.688 1 97.19 199 PRO A O 1
ATOM 1537 N N . GLU A 1 200 ? -5.828 -18.047 -21.844 1 96.88 200 GLU A N 1
ATOM 1538 C CA . GLU A 1 200 ? -4.902 -19.156 -21.703 1 96.88 200 GLU A CA 1
ATOM 1539 C C . GLU A 1 200 ? -3.574 -18.703 -21.094 1 96.88 200 GLU A C 1
ATOM 1541 O O . GLU A 1 200 ? -2.779 -19.516 -20.641 1 96.88 200 GLU A O 1
ATOM 1546 N N . GLN A 1 201 ? -3.342 -17.406 -21.078 1 98.06 201 GLN A N 1
ATOM 1547 C CA . GLN A 1 201 ? -2.105 -16.875 -20.516 1 98.06 201 GLN A CA 1
ATOM 1548 C C . GLN A 1 201 ? -2.398 -15.906 -19.359 1 98.06 201 GLN A C 1
ATOM 1550 O O . GLN A 1 201 ? -1.524 -15.141 -18.953 1 98.06 201 GLN A O 1
ATOM 1555 N N . LEU A 1 202 ? -3.605 -15.922 -18.906 1 97.56 202 LEU A N 1
ATOM 1556 C CA . LEU A 1 202 ? -3.969 -15.039 -17.797 1 97.56 202 LEU A CA 1
ATOM 1557 C C . LEU A 1 202 ? -4.367 -15.836 -16.562 1 97.56 202 LEU A C 1
ATOM 1559 O O . LEU A 1 202 ? -5 -16.891 -16.672 1 97.56 202 LEU A O 1
ATOM 1563 N N . LEU A 1 203 ? -3.988 -15.352 -15.469 1 97.94 203 LEU A N 1
ATOM 1564 C CA . LEU A 1 203 ? -4.309 -15.883 -14.148 1 97.94 203 LEU A CA 1
ATOM 1565 C C . LEU A 1 203 ? -4.941 -14.805 -13.273 1 97.94 203 LEU A C 1
ATOM 1567 O O . LEU A 1 203 ? -4.895 -13.617 -13.609 1 97.94 203 LEU A O 1
ATOM 1571 N N . TRP A 1 204 ? -5.535 -15.242 -12.219 1 97.62 204 TRP A N 1
ATOM 1572 C CA . TRP A 1 204 ? -6.031 -14.305 -11.227 1 97.62 204 TRP A CA 1
ATOM 1573 C C . TRP A 1 204 ? -5.391 -14.562 -9.867 1 97.62 204 TRP A C 1
ATOM 1575 O O . TRP A 1 204 ? -5.145 -15.711 -9.492 1 97.62 204 TRP A O 1
ATOM 1585 N N . GLY A 1 205 ? -5.141 -13.547 -9.125 1 95.88 205 GLY A N 1
ATOM 1586 C CA . GLY A 1 205 ? -4.664 -13.602 -7.754 1 95.88 205 GLY A CA 1
ATOM 1587 C C . GLY A 1 205 ? -5.293 -12.547 -6.863 1 95.88 205 GLY A C 1
ATOM 1588 O O . GLY A 1 205 ? -5.1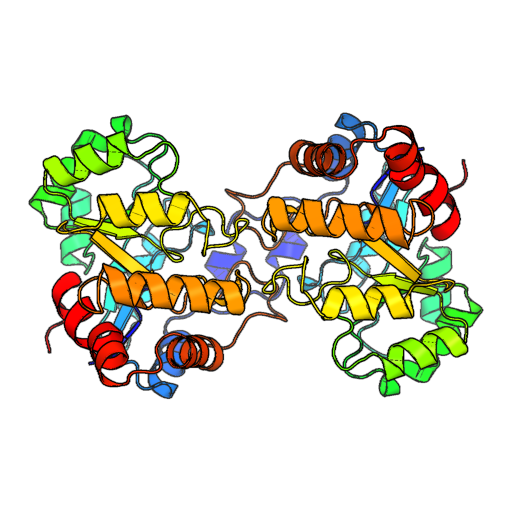95 -11.352 -7.145 1 95.88 205 GLY A O 1
ATOM 1589 N N . SER A 1 206 ? -5.871 -12.977 -5.785 1 91.94 206 SER A N 1
ATOM 1590 C CA . SER A 1 206 ? -6.539 -12.039 -4.883 1 91.94 206 SER A CA 1
ATOM 1591 C C . SER A 1 206 ? -5.527 -11.227 -4.082 1 91.94 206 SER A C 1
ATOM 1593 O O . SER A 1 206 ? -5.797 -10.086 -3.711 1 91.94 206 SER A O 1
ATOM 1595 N N . GLU A 1 207 ? -4.395 -11.836 -3.754 1 86.06 207 GLU A N 1
ATOM 1596 C CA . GLU A 1 207 ? -3.365 -11.281 -2.883 1 86.06 207 GLU A CA 1
ATOM 1597 C C . GLU A 1 207 ? -3.863 -11.164 -1.445 1 86.06 207 GLU A C 1
ATOM 1599 O O . GLU A 1 207 ? -3.312 -10.391 -0.653 1 86.06 207 GLU A O 1
ATOM 1604 N N . TRP A 1 208 ? -4.77 -11.836 -1.108 1 86.19 208 TRP A N 1
ATOM 1605 C CA . TRP A 1 208 ? -5.359 -11.75 0.224 1 86.19 208 TRP A CA 1
ATOM 1606 C C . TRP A 1 208 ? -4.559 -12.57 1.227 1 86.19 208 TRP A C 1
ATOM 1608 O O . TRP A 1 208 ? -4.094 -13.672 0.907 1 86.19 208 TRP A O 1
ATOM 1618 N N . PRO A 1 209 ? -4.402 -12.281 2.434 1 83.44 209 PRO A N 1
ATOM 1619 C CA . PRO A 1 209 ? -4.754 -10.945 2.912 1 83.44 209 PRO A CA 1
ATOM 1620 C C . PRO A 1 209 ? -3.766 -9.875 2.455 1 83.44 209 PRO A C 1
ATOM 1622 O O . PRO A 1 209 ? -2.605 -10.18 2.166 1 83.44 209 PRO A O 1
ATOM 1625 N N . HIS A 1 210 ? -4.281 -8.68 2.254 1 71.5 210 HIS A N 1
ATOM 1626 C CA . HIS A 1 210 ? -3.441 -7.57 1.816 1 71.5 210 HIS A CA 1
ATOM 1627 C C . HIS A 1 210 ? -2.566 -7.059 2.955 1 71.5 210 HIS A C 1
ATOM 1629 O O . HIS A 1 210 ? -3.076 -6.527 3.945 1 71.5 210 HIS A O 1
ATOM 1635 N N . VAL A 1 211 ? -1.308 -7.289 2.844 1 61.22 211 VAL A N 1
ATOM 1636 C CA . VAL A 1 211 ? -0.369 -7.039 3.934 1 61.22 211 VAL A CA 1
ATOM 1637 C C . VAL A 1 211 ? 0.021 -5.562 3.953 1 61.22 211 VAL A C 1
ATOM 1639 O O . VAL A 1 211 ? 0.46 -5.043 4.98 1 61.22 211 VAL A O 1
ATOM 1642 N N . THR A 1 212 ? 0.043 -4.867 2.828 1 53.25 212 THR A N 1
ATOM 1643 C CA . THR A 1 212 ? 0.519 -3.488 2.768 1 53.25 212 THR A CA 1
ATOM 1644 C C . THR A 1 212 ? -0.622 -2.51 3.033 1 53.25 212 THR A C 1
ATOM 1646 O O . THR A 1 212 ? -0.384 -1.334 3.314 1 53.25 212 THR A O 1
ATOM 1649 N N . ALA A 1 213 ? -1.784 -2.918 2.912 1 46.03 213 ALA A N 1
ATOM 1650 C CA . ALA A 1 213 ? -2.893 -1.986 3.109 1 46.03 213 ALA A CA 1
ATOM 1651 C C . ALA A 1 213 ? -3.133 -1.727 4.594 1 46.03 213 ALA A C 1
ATOM 1653 O O . ALA A 1 213 ? -2.973 -2.627 5.422 1 46.03 213 ALA A O 1
ATOM 1654 N N . ALA A 1 214 ? -3.09 -0.451 4.797 1 44.06 214 ALA A N 1
ATOM 1655 C CA . ALA A 1 214 ? -3.631 -0.2 6.129 1 44.06 214 ALA A CA 1
ATOM 1656 C C . ALA A 1 214 ? -4.902 -1.008 6.363 1 44.06 214 ALA A C 1
ATOM 1658 O O . ALA A 1 214 ? -5.727 -1.162 5.457 1 44.06 214 ALA A O 1
ATOM 1659 N N . HIS A 1 215 ? -4.922 -1.826 7.359 1 46.91 215 HIS A N 1
ATOM 1660 C CA . HIS A 1 215 ? -5.957 -2.799 7.695 1 46.91 215 HIS A CA 1
ATOM 1661 C C . HIS A 1 215 ? -7.348 -2.238 7.426 1 46.91 215 HIS A C 1
ATOM 1663 O O . HIS A 1 215 ? -8.219 -2.943 6.906 1 46.91 215 HIS A O 1
ATOM 1669 N N . ALA A 1 216 ? -7.457 -1.017 7.711 1 41.5 216 ALA A N 1
ATOM 1670 C CA . ALA A 1 216 ? -8.82 -0.482 7.715 1 41.5 216 ALA A CA 1
ATOM 1671 C C . ALA A 1 216 ? -9.367 -0.373 6.297 1 41.5 216 ALA A C 1
ATOM 1673 O O . ALA A 1 216 ? -10.586 -0.378 6.098 1 41.5 216 ALA A O 1
ATOM 1674 N N . TYR A 1 217 ? -8.477 -0.478 5.445 1 46.56 217 TYR A N 1
ATOM 1675 C CA . TYR A 1 217 ? -8.977 -0.258 4.094 1 46.56 217 TYR A CA 1
ATOM 1676 C C . TYR A 1 217 ? -8.648 -1.443 3.193 1 46.56 217 TYR A C 1
ATOM 1678 O O . TYR A 1 217 ? -8.82 -1.369 1.974 1 46.56 217 TYR A O 1
ATOM 1686 N N . ALA A 1 218 ? -8.328 -2.439 3.949 1 60.97 218 ALA A N 1
ATOM 1687 C CA . ALA A 1 218 ? -7.984 -3.6 3.129 1 60.97 218 ALA A CA 1
ATOM 1688 C C . ALA A 1 218 ? -9.234 -4.254 2.557 1 60.97 218 ALA A C 1
ATOM 1690 O O . ALA A 1 218 ? -10.219 -4.457 3.27 1 60.97 218 ALA A O 1
ATOM 1691 N N . PRO A 1 219 ? -9.242 -4.48 1.293 1 69.5 219 PRO A N 1
ATOM 1692 C CA . PRO A 1 219 ? -10.398 -5.152 0.688 1 69.5 219 PRO A CA 1
ATOM 1693 C C . PRO A 1 219 ? -10.625 -6.555 1.246 1 69.5 219 PRO A C 1
ATOM 1695 O O . PRO A 1 219 ? -9.664 -7.254 1.58 1 69.5 219 PRO A O 1
ATOM 1698 N N . SER A 1 220 ? -11.93 -6.844 1.386 1 78.31 220 SER A N 1
ATOM 1699 C CA . SER A 1 220 ? -12.273 -8.227 1.707 1 78.31 220 SER A CA 1
ATOM 1700 C C . SER A 1 220 ? -11.953 -9.164 0.548 1 78.31 220 SER A C 1
ATOM 1702 O O . SER A 1 220 ? -11.688 -8.711 -0.568 1 78.31 220 SER A O 1
ATOM 1704 N N . TYR A 1 221 ? -11.93 -10.469 0.846 1 88.81 221 TYR A N 1
ATOM 1705 C CA . TYR A 1 221 ? -11.719 -11.461 -0.205 1 88.81 221 TYR A CA 1
ATOM 1706 C C . TYR A 1 221 ? -12.812 -11.367 -1.265 1 88.81 221 TYR A C 1
ATOM 1708 O O . TYR A 1 221 ? -12.523 -11.422 -2.463 1 88.81 221 TYR A O 1
ATOM 1716 N N . ALA A 1 222 ? -14.047 -11.219 -0.764 1 88.94 222 ALA A N 1
ATOM 1717 C CA . ALA A 1 222 ? -15.18 -11.125 -1.673 1 88.94 222 ALA A CA 1
ATOM 1718 C C . ALA A 1 222 ? -15.055 -9.914 -2.59 1 88.94 222 ALA A C 1
ATOM 1720 O O . ALA A 1 222 ? -15.414 -9.977 -3.768 1 88.94 222 ALA A O 1
ATOM 1721 N N . GLN A 1 223 ? -14.57 -8.844 -2.064 1 84.06 223 GLN A N 1
ATOM 1722 C CA . GLN A 1 223 ? -14.352 -7.648 -2.875 1 84.06 223 GLN A CA 1
ATOM 1723 C C . GLN A 1 223 ? -13.297 -7.902 -3.953 1 84.06 223 GLN A C 1
ATOM 1725 O O . GLN A 1 223 ? -13.477 -7.5 -5.105 1 84.06 223 GLN A O 1
ATOM 1730 N N . ALA A 1 224 ? -12.219 -8.57 -3.531 1 88 224 ALA A N 1
ATOM 1731 C CA . ALA A 1 224 ? -11.172 -8.914 -4.496 1 88 224 ALA A CA 1
ATOM 1732 C C . ALA A 1 224 ? -11.727 -9.789 -5.617 1 88 224 ALA A C 1
ATOM 1734 O O . ALA A 1 224 ? -11.414 -9.57 -6.789 1 88 224 ALA A O 1
ATOM 1735 N N . PHE A 1 225 ? -12.57 -10.734 -5.273 1 94.12 225 PHE A N 1
ATOM 1736 C CA . PHE A 1 225 ? -13.188 -11.609 -6.266 1 94.12 225 PHE A CA 1
ATOM 1737 C C . PHE A 1 225 ? -14.133 -10.82 -7.168 1 94.12 225 PHE A C 1
ATOM 1739 O O . PHE A 1 225 ? -14.172 -11.055 -8.383 1 94.12 225 PHE A O 1
ATOM 1746 N N . GLY A 1 226 ? -14.836 -9.93 -6.602 1 92.12 226 GLY A N 1
ATOM 1747 C CA . GLY A 1 226 ? -15.711 -9.062 -7.375 1 92.12 226 GLY A CA 1
ATOM 1748 C C . GLY A 1 226 ? -14.977 -8.25 -8.422 1 92.12 226 GLY A C 1
ATOM 1749 O O . GLY A 1 226 ? -15.484 -8.039 -9.523 1 92.12 226 GLY A O 1
ATOM 1750 N N . TRP A 1 227 ? -13.805 -7.82 -8.086 1 89.94 227 TRP A N 1
ATOM 1751 C CA . TRP A 1 227 ? -12.992 -7.07 -9.047 1 89.94 227 TRP A CA 1
ATOM 1752 C C . TRP A 1 227 ? -12.695 -7.91 -10.281 1 89.94 227 TRP A C 1
ATOM 1754 O O . TRP A 1 227 ? -12.695 -7.391 -11.398 1 89.94 227 TRP A O 1
ATOM 1764 N N . LEU A 1 228 ? -12.406 -9.211 -10.055 1 94.38 228 LEU A N 1
ATOM 1765 C CA . LEU A 1 228 ? -12.164 -10.086 -11.195 1 94.38 228 LEU A CA 1
ATOM 1766 C C . LEU A 1 228 ? -13.375 -10.125 -12.117 1 94.38 228 LEU A C 1
ATOM 1768 O O . LEU A 1 228 ? -13.234 -10.039 -13.344 1 94.38 228 LEU A O 1
ATOM 1772 N N . GLU A 1 229 ? -14.531 -10.25 -11.523 1 93.94 229 GLU A N 1
ATOM 1773 C CA . GLU A 1 229 ? -15.766 -10.32 -12.305 1 93.94 229 GLU A CA 1
ATOM 1774 C C . GLU A 1 229 ? -15.969 -9.047 -13.125 1 93.94 229 GLU A C 1
ATOM 1776 O O . GLU A 1 229 ? -16.453 -9.109 -14.258 1 93.94 229 GLU A O 1
ATOM 1781 N N . GLU A 1 230 ? -15.578 -7.949 -12.578 1 92.19 230 GLU A N 1
ATOM 1782 C CA . GLU A 1 230 ? -15.68 -6.672 -13.281 1 92.19 230 GLU A CA 1
ATOM 1783 C C . GLU A 1 230 ? -14.648 -6.578 -14.406 1 92.19 230 GLU A C 1
ATOM 1785 O O . GLU A 1 230 ? -14.945 -6.051 -15.484 1 92.19 230 GLU A O 1
ATOM 1790 N N . LEU A 1 231 ? -13.508 -7.074 -14.18 1 93.88 231 LEU A N 1
ATOM 1791 C CA . LEU A 1 231 ? -12.406 -6.969 -15.133 1 93.88 231 LEU A CA 1
ATOM 1792 C C . LEU A 1 231 ? -12.609 -7.918 -16.312 1 93.88 231 LEU A C 1
ATOM 1794 O O . LEU A 1 231 ? -12.164 -7.633 -17.422 1 93.88 231 LEU A O 1
ATOM 1798 N N . VAL A 1 232 ? -13.203 -9.039 -16.031 1 96.81 232 VAL A N 1
ATOM 1799 C CA . VAL A 1 232 ? -13.43 -10.062 -17.031 1 96.81 232 VAL A CA 1
ATOM 1800 C C . VAL A 1 232 ? -14.914 -10.422 -17.078 1 96.81 232 VAL A C 1
ATOM 1802 O O . VAL A 1 232 ? -15.32 -11.477 -16.578 1 96.81 232 VAL A O 1
ATOM 1805 N N . PRO A 1 233 ? -15.664 -9.633 -17.766 1 93.88 233 PRO A N 1
ATOM 1806 C CA . PRO A 1 233 ? -17.109 -9.836 -17.766 1 93.88 233 PRO A CA 1
ATOM 1807 C C . PRO A 1 233 ? -17.531 -11.086 -18.531 1 93.88 233 PRO A C 1
ATOM 1809 O O . PRO A 1 233 ? -18.578 -11.664 -18.266 1 93.88 233 PRO A O 1
ATOM 1812 N N . ASP A 1 234 ? -16.766 -11.516 -19.531 1 96.31 234 ASP A N 1
ATOM 1813 C CA . ASP A 1 234 ? -17.047 -12.75 -20.25 1 96.31 234 ASP A CA 1
ATOM 1814 C C . ASP A 1 234 ? -16.875 -13.969 -19.344 1 96.31 234 ASP A C 1
ATOM 1816 O O . ASP A 1 234 ? -15.766 -14.266 -18.891 1 96.31 234 ASP A O 1
ATOM 1820 N N . ALA A 1 235 ? -17.953 -14.68 -19.156 1 96.19 235 ALA A N 1
ATOM 1821 C CA . ALA A 1 235 ? -17.969 -15.789 -18.203 1 96.19 235 ALA A CA 1
ATOM 1822 C C . ALA A 1 235 ? -17.047 -16.922 -18.656 1 96.19 235 ALA A C 1
ATOM 1824 O O . ALA A 1 235 ? -16.438 -17.594 -17.828 1 96.19 235 ALA A O 1
ATOM 1825 N N . ASP A 1 236 ? -17.016 -17.109 -19.875 1 97.06 236 ASP A N 1
ATOM 1826 C CA . ASP A 1 236 ? -16.156 -18.188 -20.391 1 97.06 236 ASP A CA 1
ATOM 1827 C C . ASP A 1 236 ? -14.68 -17.859 -20.156 1 97.06 236 ASP A C 1
ATOM 1829 O O . ASP A 1 236 ? -13.922 -18.719 -19.688 1 97.06 236 ASP A O 1
ATOM 1833 N N . ALA A 1 237 ? -14.289 -16.688 -20.484 1 97.62 237 ALA A N 1
ATOM 1834 C CA . ALA A 1 237 ? -12.922 -16.25 -20.25 1 97.62 237 ALA A CA 1
ATOM 1835 C C . ALA A 1 237 ? -12.578 -16.297 -18.766 1 97.62 237 ALA A C 1
ATOM 1837 O O . ALA A 1 237 ? -11.508 -16.781 -18.375 1 97.62 237 ALA A O 1
ATOM 1838 N N . ARG A 1 238 ? -13.438 -15.844 -17.969 1 97.56 238 ARG A N 1
ATOM 1839 C CA . ARG A 1 238 ? -13.242 -15.859 -16.531 1 97.56 238 ARG A CA 1
ATOM 1840 C C . ARG A 1 238 ? -13.086 -17.281 -16.016 1 97.56 238 ARG A C 1
ATOM 1842 O O . ARG A 1 238 ? -12.25 -17.547 -15.141 1 97.56 238 ARG A O 1
ATOM 1849 N N . GLY A 1 239 ? -13.93 -18.188 -16.547 1 96.75 239 GLY A N 1
ATOM 1850 C CA . GLY A 1 239 ? -13.82 -19.594 -16.188 1 96.75 239 GLY A CA 1
ATOM 1851 C C . GLY A 1 239 ? -12.461 -20.188 -16.531 1 96.75 239 GLY A C 1
ATOM 1852 O O . GLY A 1 239 ? -11.883 -20.922 -15.719 1 96.75 239 GLY A O 1
ATOM 1853 N N . ARG A 1 240 ? -11.984 -19.922 -17.656 1 97.31 240 ARG A N 1
ATOM 1854 C CA . ARG A 1 240 ? -10.68 -20.438 -18.062 1 97.31 240 ARG A CA 1
ATOM 1855 C C . ARG A 1 240 ? -9.57 -19.891 -17.172 1 97.31 240 ARG A C 1
ATOM 1857 O O . ARG A 1 240 ? -8.664 -20.625 -16.781 1 97.31 240 ARG A O 1
ATOM 1864 N N . ILE A 1 241 ? -9.656 -18.609 -16.828 1 98 241 ILE A N 1
ATOM 1865 C CA . ILE A 1 241 ? -8.672 -17.938 -16 1 98 241 ILE A CA 1
ATOM 1866 C C . ILE A 1 241 ? -8.672 -18.531 -14.594 1 98 241 ILE A C 1
ATOM 1868 O O . ILE A 1 241 ? -7.621 -18.641 -13.953 1 98 241 ILE A O 1
ATOM 1872 N N . LEU A 1 242 ? -9.852 -19.016 -14.211 1 97.69 242 LEU A N 1
ATOM 1873 C CA . LEU A 1 242 ? -10 -19.5 -12.844 1 97.69 242 LEU A CA 1
ATOM 1874 C C . LEU A 1 242 ? -9.758 -21 -12.773 1 97.69 242 LEU A C 1
ATOM 1876 O O . LEU A 1 242 ? -9.484 -21.547 -11.695 1 97.69 242 LEU A O 1
ATOM 1880 N N . CYS A 1 243 ? -9.836 -21.703 -13.898 1 97.19 243 CYS A N 1
ATOM 1881 C CA . CYS A 1 243 ? -9.883 -23.172 -13.82 1 97.19 243 CYS A CA 1
ATOM 1882 C C . CYS A 1 243 ? -8.812 -23.797 -14.703 1 97.19 243 CYS A C 1
ATOM 1884 O O . CYS A 1 243 ? -7.742 -24.156 -14.219 1 97.19 243 CYS A O 1
ATOM 1886 N N . GLU A 1 244 ? -9.008 -23.688 -15.953 1 96.5 244 GLU A N 1
ATOM 1887 C CA . GLU A 1 244 ? -8.18 -24.453 -16.875 1 96.5 244 GLU A CA 1
ATOM 1888 C C . GLU A 1 244 ? -6.742 -23.938 -16.891 1 96.5 244 GLU A C 1
ATOM 1890 O O . GLU A 1 244 ? -5.793 -24.719 -16.812 1 96.5 244 GLU A O 1
ATOM 1895 N N . THR A 1 245 ? -6.598 -22.641 -17.031 1 97.62 245 THR A N 1
ATOM 1896 C CA . THR A 1 245 ? -5.27 -22.062 -17.188 1 97.62 245 THR A CA 1
ATOM 1897 C C . THR A 1 245 ? -4.414 -22.328 -15.961 1 97.62 245 THR A C 1
ATOM 1899 O O . THR A 1 245 ? -3.318 -22.891 -16.062 1 97.62 245 THR A O 1
ATOM 1902 N N . PRO A 1 246 ? -4.902 -22.031 -14.758 1 97.81 246 PRO A N 1
ATOM 1903 C CA . PRO A 1 246 ? -4.059 -22.312 -13.594 1 97.81 246 PRO A CA 1
ATOM 1904 C C . PRO A 1 246 ? -3.904 -23.797 -13.305 1 97.81 246 PRO A C 1
ATOM 1906 O O . PRO A 1 246 ? -2.863 -24.234 -12.805 1 97.81 246 PRO A O 1
ATOM 1909 N N . ALA A 1 247 ? -4.918 -24.594 -13.57 1 96.5 247 ALA A N 1
ATOM 1910 C CA . ALA A 1 247 ? -4.793 -26.031 -13.352 1 96.5 247 ALA A CA 1
ATOM 1911 C C . ALA A 1 247 ? -3.645 -26.609 -14.172 1 96.5 247 ALA A C 1
ATOM 1913 O O . ALA A 1 247 ? -2.881 -27.438 -13.68 1 96.5 247 ALA A O 1
ATOM 1914 N N . ALA A 1 248 ? -3.555 -26.156 -15.367 1 95.69 248 ALA A N 1
ATOM 1915 C CA . ALA A 1 248 ? -2.5 -26.641 -16.25 1 95.69 248 ALA A CA 1
ATOM 1916 C C . ALA A 1 248 ? -1.131 -26.141 -15.805 1 95.69 248 ALA A C 1
ATOM 1918 O O . ALA A 1 248 ? -0.177 -26.906 -15.711 1 95.69 248 ALA A O 1
ATOM 1919 N N . LEU A 1 249 ? -0.99 -24.875 -15.484 1 96.88 249 LEU A N 1
ATOM 1920 C CA . LEU A 1 249 ? 0.296 -24.281 -15.133 1 96.88 249 LEU A CA 1
ATOM 1921 C C . LEU A 1 249 ? 0.817 -24.859 -13.82 1 96.88 249 LEU A C 1
ATOM 1923 O O . LEU A 1 249 ? 2.006 -25.172 -13.703 1 96.88 249 LEU A O 1
ATOM 1927 N N . TYR A 1 250 ? -0.104 -25.016 -12.844 1 97.12 250 TYR A N 1
ATOM 1928 C CA . TYR A 1 250 ? 0.33 -25.359 -11.5 1 97.12 250 TYR A CA 1
ATOM 1929 C C . TYR A 1 250 ? 0.115 -26.844 -11.219 1 97.12 250 TYR A C 1
ATOM 1931 O O . TYR A 1 250 ? 0.345 -27.312 -10.102 1 97.12 250 TYR A O 1
ATOM 1939 N N . SER A 1 251 ? -0.38 -27.609 -12.125 1 93.19 251 SER A N 1
ATOM 1940 C CA . SER A 1 251 ? -0.565 -29.047 -12.062 1 93.19 251 SER A CA 1
ATOM 1941 C C . SER A 1 251 ? -1.546 -29.438 -10.953 1 93.19 251 SER A C 1
ATOM 1943 O O . SER A 1 251 ? -1.261 -30.312 -10.141 1 93.19 251 SER A O 1
ATOM 1945 N N . PHE A 1 252 ? -2.588 -28.594 -10.938 1 92.06 252 PHE A N 1
ATOM 1946 C CA . PHE A 1 252 ? -3.693 -29.016 -10.086 1 92.06 252 PHE A CA 1
ATOM 1947 C C . PHE A 1 252 ? -4.465 -30.172 -10.719 1 92.06 252 PHE A C 1
ATOM 1949 O O . PHE A 1 252 ? -4.621 -30.219 -11.938 1 92.06 252 PHE A O 1
ATOM 1956 N N . ARG A 1 253 ? -4.688 -31.234 -10.078 1 75 253 ARG A N 1
ATOM 1957 C CA . ARG A 1 253 ? -5.434 -32.375 -10.633 1 75 253 ARG A CA 1
ATOM 1958 C C . ARG A 1 253 ? -6.934 -32.094 -10.617 1 75 253 ARG A C 1
ATOM 1960 O O . ARG A 1 253 ? -7.461 -31.547 -9.641 1 75 253 ARG A O 1
ATOM 1967 N N . ASN A 1 254 ? -7.539 -31.891 -11.773 1 53.78 254 ASN A N 1
ATOM 1968 C CA . ASN A 1 254 ? -8.992 -31.828 -11.859 1 53.78 254 ASN A CA 1
ATOM 1969 C C . ASN A 1 254 ? -9.656 -33.062 -11.266 1 53.78 254 ASN A C 1
ATOM 1971 O O . ASN A 1 254 ? -9.117 -34.156 -11.352 1 53.78 254 ASN A O 1
ATOM 1975 N N . MET B 1 1 ? -12.578 -27.047 -10.641 1 90.75 1 MET B N 1
ATOM 1976 C CA . MET B 1 1 ? -11.781 -26.438 -9.57 1 90.75 1 MET B CA 1
ATOM 1977 C C . MET B 1 1 ? -11.422 -25 -9.914 1 90.75 1 MET B C 1
ATOM 1979 O O . MET B 1 1 ? -10.961 -24.703 -11.016 1 90.75 1 MET B O 1
ATOM 1983 N N . ARG B 1 2 ? -11.898 -24.062 -9.078 1 94.19 2 ARG B N 1
ATOM 1984 C CA . ARG B 1 2 ? -11.531 -22.656 -9.219 1 94.19 2 ARG B CA 1
ATOM 1985 C C . ARG B 1 2 ? -10.336 -22.312 -8.336 1 94.19 2 ARG B C 1
ATOM 1987 O O . ARG B 1 2 ? -10.32 -22.641 -7.145 1 94.19 2 ARG B O 1
ATOM 1994 N N . ILE B 1 3 ? -9.367 -21.625 -8.984 1 94.88 3 ILE B N 1
ATOM 1995 C CA . ILE B 1 3 ? -8.086 -21.484 -8.305 1 94.88 3 ILE B CA 1
ATOM 1996 C C . ILE B 1 3 ? -7.754 -20 -8.141 1 94.88 3 ILE B C 1
ATOM 1998 O O . ILE B 1 3 ? -7.883 -19.219 -9.094 1 94.88 3 ILE B O 1
ATOM 2002 N N . ASP B 1 4 ? -7.402 -19.609 -6.938 1 96.19 4 ASP B N 1
ATOM 2003 C CA . ASP B 1 4 ? -6.738 -18.328 -6.676 1 96.19 4 ASP B CA 1
ATOM 2004 C C . ASP B 1 4 ? -5.223 -18.484 -6.707 1 96.19 4 ASP B C 1
ATOM 2006 O O . ASP B 1 4 ? -4.645 -19.172 -5.863 1 96.19 4 ASP B O 1
ATOM 2010 N N . CYS B 1 5 ? -4.613 -17.75 -7.605 1 95.06 5 CYS B N 1
ATOM 2011 C CA . CYS B 1 5 ? -3.221 -18.047 -7.926 1 95.06 5 CYS B CA 1
ATOM 2012 C C . CYS B 1 5 ? -2.281 -17.188 -7.09 1 95.06 5 CYS B C 1
ATOM 2014 O O . CYS B 1 5 ? -1.064 -17.219 -7.285 1 95.06 5 CYS B O 1
ATOM 2016 N N . GLU B 1 6 ? -2.779 -16.375 -6.199 1 89.56 6 GLU B N 1
ATOM 2017 C CA . GLU B 1 6 ? -1.923 -15.555 -5.344 1 89.56 6 GLU B CA 1
ATOM 2018 C C . GLU B 1 6 ? -2.623 -15.203 -4.035 1 89.56 6 GLU B C 1
ATOM 2020 O O . GLU B 1 6 ? -3.379 -14.234 -3.969 1 89.56 6 GLU B O 1
ATOM 2025 N N . VAL B 1 7 ? -2.275 -15.984 -3 1 85.44 7 VAL B N 1
ATOM 2026 C CA . VAL B 1 7 ? -2.693 -15.656 -1.643 1 85.44 7 VAL B CA 1
ATOM 2027 C C . VAL B 1 7 ? -1.479 -15.648 -0.715 1 85.44 7 VAL B C 1
ATOM 2029 O O . VAL B 1 7 ? -0.44 -16.234 -1.04 1 85.44 7 VAL B O 1
ATOM 2032 N N . HIS B 1 8 ? -1.564 -14.984 0.347 1 81 8 HIS B N 1
ATOM 2033 C CA . HIS B 1 8 ? -0.477 -14.875 1.312 1 81 8 HIS B CA 1
ATOM 2034 C C . HIS B 1 8 ? -0.883 -15.453 2.666 1 81 8 HIS B C 1
ATOM 2036 O O . HIS B 1 8 ? -1.587 -14.797 3.438 1 81 8 HIS B O 1
ATOM 2042 N N . ALA B 1 9 ? -0.385 -16.562 2.963 1 82.94 9 ALA B N 1
ATOM 2043 C CA . ALA B 1 9 ? -0.708 -17.203 4.234 1 82.94 9 ALA B CA 1
ATOM 2044 C C . ALA B 1 9 ? 0.391 -16.969 5.266 1 82.94 9 ALA B C 1
ATOM 2046 O O . ALA B 1 9 ? 1.563 -17.25 5.012 1 82.94 9 ALA B O 1
ATOM 2047 N N . PHE B 1 10 ? 0.049 -16.438 6.395 1 77.75 10 PHE B N 1
ATOM 2048 C CA . PHE B 1 10 ? 0.986 -16.219 7.492 1 77.75 10 PHE B CA 1
ATOM 2049 C C . PHE B 1 10 ? 0.248 -16.094 8.82 1 77.75 10 PHE B C 1
ATOM 2051 O O . PHE B 1 10 ? -0.881 -15.602 8.859 1 77.75 10 PHE B O 1
ATOM 2058 N N . ARG B 1 11 ? 0.899 -16.531 9.852 1 74.88 11 ARG B N 1
ATOM 2059 C CA . ARG B 1 11 ? 0.355 -16.297 11.188 1 74.88 11 ARG B CA 1
ATOM 2060 C C . ARG B 1 11 ? 0.574 -14.859 11.633 1 74.88 11 ARG B C 1
ATOM 2062 O O . ARG B 1 11 ? 1.554 -14.227 11.234 1 74.88 11 ARG B O 1
ATOM 2069 N N . ARG B 1 12 ? -0.28 -14.422 12.445 1 72.31 12 ARG B N 1
ATOM 2070 C CA . ARG B 1 12 ? -0.194 -13.078 13.008 1 72.31 12 ARG B CA 1
ATOM 2071 C C . ARG B 1 12 ? 1.184 -12.82 13.602 1 72.31 12 ARG B C 1
ATOM 2073 O O . ARG B 1 12 ? 1.738 -11.727 13.453 1 72.31 12 ARG B O 1
ATOM 2080 N N . GLU B 1 13 ? 1.742 -13.852 14.312 1 70.5 13 GLU B N 1
ATOM 2081 C CA . GLU B 1 13 ? 3.037 -13.727 14.977 1 70.5 13 GLU B CA 1
ATOM 2082 C C . GLU B 1 13 ? 4.156 -13.5 13.961 1 70.5 13 GLU B C 1
ATOM 2084 O O . GLU B 1 13 ? 5.105 -12.758 14.227 1 70.5 13 GLU B O 1
ATOM 2089 N N . ALA B 1 14 ? 4.062 -14.172 12.867 1 67.88 14 ALA B N 1
ATOM 2090 C CA . ALA B 1 14 ? 5.066 -14 11.82 1 67.88 14 ALA B CA 1
ATOM 2091 C C . ALA B 1 14 ? 5.059 -12.57 11.289 1 67.88 14 ALA B C 1
ATOM 2093 O O . ALA B 1 14 ? 6.113 -12 10.992 1 67.88 14 ALA B O 1
ATOM 2094 N N . ARG B 1 15 ? 3.879 -12.031 11.086 1 67 15 ARG B N 1
ATOM 2095 C CA . ARG B 1 15 ? 3.781 -10.641 10.641 1 67 15 ARG B CA 1
ATOM 2096 C C . ARG B 1 15 ? 4.352 -9.695 11.688 1 67 15 ARG B C 1
ATOM 2098 O O . ARG B 1 15 ? 5.008 -8.703 11.344 1 67 15 ARG B O 1
ATOM 2105 N N . ARG B 1 16 ? 4.074 -10.016 12.867 1 64.88 16 ARG B N 1
ATOM 2106 C CA . ARG B 1 16 ? 4.527 -9.18 13.969 1 64.88 16 ARG B CA 1
ATOM 2107 C C . ARG B 1 16 ? 6.051 -9.164 14.055 1 64.88 16 ARG B C 1
ATOM 2109 O O . ARG B 1 16 ? 6.645 -8.156 14.453 1 64.88 16 ARG B O 1
ATOM 2116 N N . THR B 1 17 ? 6.602 -10.32 13.672 1 61.38 17 THR B N 1
ATOM 2117 C CA . THR B 1 17 ? 8.047 -10.445 13.844 1 61.38 17 THR B CA 1
ATOM 2118 C C . THR B 1 17 ? 8.781 -9.938 12.602 1 61.38 17 THR B C 1
ATOM 2120 O O . THR B 1 17 ? 10.008 -9.852 12.594 1 61.38 17 THR B O 1
ATOM 2123 N N . ALA B 1 18 ? 8.008 -9.68 11.625 1 60.53 18 ALA B N 1
ATOM 2124 C CA . ALA B 1 18 ? 8.633 -9.18 10.406 1 60.53 18 ALA B CA 1
ATOM 2125 C C . ALA B 1 18 ? 9.242 -7.801 10.625 1 60.53 18 ALA B C 1
ATOM 2127 O O . ALA B 1 18 ? 8.727 -7.008 11.422 1 60.53 18 ALA B O 1
ATOM 2128 N N . PRO B 1 19 ? 10.375 -7.688 10 1 57.03 19 PRO B N 1
ATOM 2129 C CA . PRO B 1 19 ? 10.992 -6.367 10.148 1 57.03 19 PRO B CA 1
ATOM 2130 C C . PRO B 1 19 ? 10.047 -5.227 9.773 1 57.03 19 PRO B C 1
ATOM 2132 O O . PRO B 1 19 ? 9.273 -5.355 8.82 1 57.03 19 PRO B O 1
ATOM 2135 N N . VAL B 1 20 ? 9.805 -4.582 10.742 1 60.53 20 VAL B N 1
ATOM 2136 C CA . VAL B 1 20 ? 9 -3.389 10.516 1 60.53 20 VAL B CA 1
ATOM 2137 C C . VAL B 1 20 ? 9.898 -2.154 10.508 1 60.53 20 VAL B C 1
ATOM 2139 O O . VAL B 1 20 ? 10.961 -2.146 11.133 1 60.53 20 VAL B O 1
ATOM 2142 N N . ILE B 1 21 ? 9.578 -1.287 9.633 1 62.09 21 ILE B N 1
ATOM 2143 C CA . ILE B 1 21 ? 10.32 -0.031 9.578 1 62.09 21 ILE B CA 1
ATOM 2144 C C . ILE B 1 21 ? 10.25 0.669 10.938 1 62.09 21 ILE B C 1
ATOM 2146 O O . ILE B 1 21 ? 9.219 0.624 11.609 1 62.09 21 ILE B O 1
ATOM 2150 N N . ASP B 1 22 ? 11.445 1.122 11.391 1 70.69 22 ASP B N 1
ATOM 2151 C CA . ASP B 1 22 ? 11.523 1.943 12.594 1 70.69 22 ASP B CA 1
ATOM 2152 C C . ASP B 1 22 ? 11.125 3.389 12.305 1 70.69 22 ASP B C 1
ATOM 2154 O O . ASP B 1 22 ? 11.797 4.074 11.523 1 70.69 22 ASP B O 1
ATOM 2158 N N . GLY B 1 23 ? 10.039 3.738 12.828 1 79.31 23 GLY B N 1
ATOM 2159 C CA . GLY B 1 23 ? 9.555 5.098 12.641 1 79.31 23 GLY B CA 1
ATOM 2160 C C . GLY B 1 23 ? 9.852 6 13.828 1 79.31 23 GLY B C 1
ATOM 2161 O O . GLY B 1 23 ? 9.055 6.883 14.156 1 79.31 23 GLY B O 1
ATOM 2162 N N . SER B 1 24 ? 10.953 5.727 14.508 1 84.81 24 SER B N 1
ATOM 2163 C CA . SER B 1 24 ? 11.297 6.523 15.688 1 84.81 24 SER B CA 1
ATOM 2164 C C . SER B 1 24 ? 11.602 7.969 15.305 1 84.81 24 SER B C 1
ATOM 2166 O O . SER B 1 24 ? 12.055 8.242 14.188 1 84.81 24 SER B O 1
ATOM 2168 N N . MET B 1 25 ? 11.352 8.836 16.297 1 90.31 25 MET B N 1
ATOM 2169 C CA . MET B 1 25 ? 11.602 10.258 16.078 1 90.31 25 MET B CA 1
ATOM 2170 C C . MET B 1 25 ? 13.07 10.516 15.773 1 90.31 25 MET B C 1
ATOM 2172 O O . MET B 1 25 ? 13.398 11.406 14.984 1 90.31 25 MET B O 1
ATOM 2176 N N . GLU B 1 26 ? 13.922 9.719 16.344 1 88.19 26 GLU B N 1
ATOM 2177 C CA . GLU B 1 26 ? 15.352 9.891 16.094 1 88.19 26 GLU B CA 1
ATOM 2178 C C . GLU B 1 26 ? 15.664 9.688 14.609 1 88.19 26 GLU B C 1
ATOM 2180 O O . GLU B 1 26 ? 16.344 10.508 13.992 1 88.19 26 GLU B O 1
ATOM 2185 N N . LEU B 1 27 ? 15.195 8.641 14.102 1 86.69 27 LEU B N 1
ATOM 2186 C CA . LEU B 1 27 ? 15.422 8.336 12.695 1 86.69 27 LEU B CA 1
ATOM 2187 C C . LEU B 1 27 ? 14.742 9.375 11.805 1 86.69 27 LEU B C 1
ATOM 2189 O O . LEU B 1 27 ? 15.312 9.805 10.797 1 86.69 27 LEU B O 1
ATOM 2193 N N . LEU B 1 28 ? 13.57 9.766 12.18 1 90.06 28 LEU B N 1
ATOM 2194 C CA . LEU B 1 28 ? 12.805 10.758 11.422 1 90.06 28 LEU B CA 1
ATOM 2195 C C . LEU B 1 28 ? 13.523 12.102 11.414 1 90.06 28 LEU B C 1
ATOM 2197 O O . LEU B 1 28 ? 13.656 12.734 10.359 1 90.06 28 LEU B O 1
ATOM 2201 N N . ASP B 1 29 ? 14 12.469 12.516 1 93.06 29 ASP B N 1
ATOM 2202 C CA . ASP B 1 29 ? 14.742 13.727 12.625 1 93.06 29 ASP B CA 1
ATOM 2203 C C . ASP B 1 29 ? 15.953 13.734 11.695 1 93.06 29 ASP B C 1
ATOM 2205 O O . ASP B 1 29 ? 16.188 14.703 10.977 1 93.06 29 ASP B O 1
ATOM 2209 N N . GLY B 1 30 ? 16.703 12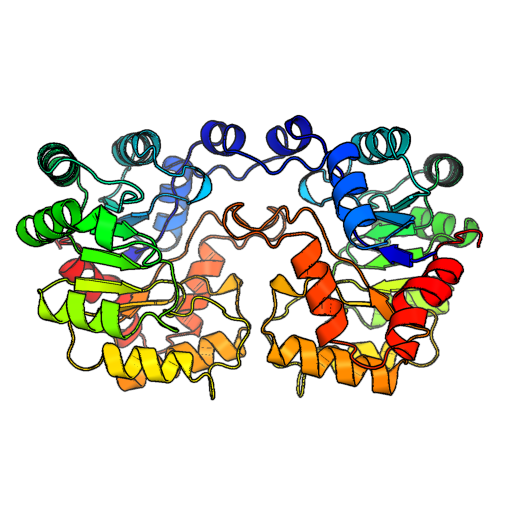.656 11.789 1 91.81 30 GLY B N 1
ATOM 2210 C CA . GLY B 1 30 ? 17.891 12.555 10.945 1 91.81 30 GLY B CA 1
ATOM 2211 C C . GLY B 1 30 ? 17.578 12.617 9.469 1 91.81 30 GLY B C 1
ATOM 2212 O O . GLY B 1 30 ? 18.219 13.359 8.719 1 91.81 30 GLY B O 1
ATOM 2213 N N . ALA B 1 31 ? 16.578 11.891 9.055 1 90.62 31 ALA B N 1
ATOM 2214 C CA . ALA B 1 31 ? 16.172 11.836 7.652 1 90.62 31 ALA B CA 1
ATOM 2215 C C . ALA B 1 31 ? 15.68 13.195 7.172 1 90.62 31 ALA B C 1
ATOM 2217 O O . ALA B 1 31 ? 16.016 13.641 6.07 1 90.62 31 ALA B O 1
ATOM 2218 N N . ALA B 1 32 ? 14.906 13.875 7.992 1 94.12 32 ALA B N 1
ATOM 2219 C CA . ALA B 1 32 ? 14.344 15.18 7.652 1 94.12 32 ALA B CA 1
ATOM 2220 C C . ALA B 1 32 ? 15.438 16.234 7.551 1 94.12 32 ALA B C 1
ATOM 2222 O O . ALA B 1 32 ? 15.477 17.016 6.59 1 94.12 32 ALA B O 1
ATOM 2223 N N . ARG B 1 33 ? 16.375 16.219 8.438 1 94.12 33 ARG B N 1
ATOM 2224 C CA . ARG B 1 33 ? 17.453 17.203 8.453 1 94.12 33 ARG B CA 1
ATOM 2225 C C . ARG B 1 33 ? 18.344 17.047 7.23 1 94.12 33 ARG B C 1
ATOM 2227 O O . ARG B 1 33 ? 18.859 18.047 6.699 1 94.12 33 ARG B O 1
ATOM 2234 N N . ALA B 1 34 ? 18.547 15.852 6.867 1 93.31 34 ALA B N 1
ATOM 2235 C CA . ALA B 1 34 ? 19.375 15.586 5.688 1 93.31 34 ALA B CA 1
ATOM 2236 C C . ALA B 1 34 ? 18.781 16.25 4.445 1 93.31 34 ALA B C 1
ATOM 2238 O O . ALA B 1 34 ? 19.484 16.516 3.475 1 93.31 34 ALA B O 1
ATOM 2239 N N . CYS B 1 35 ? 17.469 16.562 4.461 1 94.38 35 CYS B N 1
ATOM 2240 C CA . CYS B 1 35 ? 16.781 17.203 3.348 1 94.38 35 CYS B CA 1
ATOM 2241 C C . CYS B 1 35 ? 16.453 18.656 3.684 1 94.38 35 CYS B C 1
ATOM 2243 O O . CYS B 1 35 ? 15.57 19.266 3.068 1 94.38 35 CYS B O 1
ATOM 2245 N N . ALA B 1 36 ? 17.016 19.172 4.738 1 95.62 36 ALA B N 1
ATOM 2246 C CA . ALA B 1 36 ? 16.891 20.562 5.172 1 95.62 36 ALA B CA 1
ATOM 2247 C C . ALA B 1 36 ? 15.477 20.875 5.641 1 95.62 36 ALA B C 1
ATOM 2249 O O . ALA B 1 36 ? 15 22 5.48 1 95.62 36 ALA B O 1
ATOM 2250 N N . ILE B 1 37 ? 14.797 19.875 6.074 1 96.44 37 ILE B N 1
ATOM 2251 C CA . ILE B 1 37 ? 13.516 20.062 6.746 1 96.44 37 ILE B CA 1
ATOM 2252 C C . ILE B 1 37 ? 13.742 20.359 8.227 1 96.44 37 ILE B C 1
ATOM 2254 O O . ILE B 1 37 ? 14.5 19.641 8.898 1 96.44 37 ILE B O 1
ATOM 2258 N N . THR B 1 38 ? 13.047 21.375 8.703 1 95.81 38 THR B N 1
ATOM 2259 C CA . THR B 1 38 ? 13.336 21.812 10.055 1 95.81 38 THR B CA 1
ATOM 2260 C C . THR B 1 38 ? 12.062 21.875 10.898 1 95.81 38 THR B C 1
ATOM 2262 O O . THR B 1 38 ? 12.078 22.359 12.031 1 95.81 38 THR B O 1
ATOM 2265 N N . GLY B 1 39 ? 10.992 21.438 10.477 1 96.44 39 GLY B N 1
ATOM 2266 C CA . GLY B 1 39 ? 9.719 21.281 11.164 1 96.44 39 GLY B CA 1
ATOM 2267 C C . GLY B 1 39 ? 8.898 20.109 10.656 1 96.44 39 GLY B C 1
ATOM 2268 O O . GLY B 1 39 ? 8.93 19.797 9.461 1 96.44 39 GLY B O 1
ATOM 2269 N N . LEU B 1 40 ? 8.148 19.531 11.555 1 96.56 40 LEU B N 1
ATOM 2270 C CA . LEU B 1 40 ? 7.371 18.359 11.172 1 96.56 40 LEU B CA 1
ATOM 2271 C C . LEU B 1 40 ? 5.949 18.438 11.719 1 96.56 40 LEU B C 1
ATOM 2273 O O . LEU B 1 40 ? 5.73 18.938 12.82 1 96.56 40 LEU B O 1
ATOM 2277 N N . VAL B 1 41 ? 5.031 18 10.945 1 97.31 41 VAL B N 1
ATOM 2278 C CA . VAL B 1 41 ? 3.684 17.734 11.43 1 97.31 41 VAL B CA 1
ATOM 2279 C C . VAL B 1 41 ? 3.471 16.219 11.547 1 97.31 41 VAL B C 1
ATOM 2281 O O . VAL B 1 41 ? 3.48 15.508 10.547 1 97.31 41 VAL B O 1
ATOM 2284 N N . LEU B 1 42 ? 3.344 15.742 12.758 1 95.44 42 LEU B N 1
ATOM 2285 C CA . LEU B 1 42 ? 3.145 14.328 13.031 1 95.44 42 LEU B CA 1
ATOM 2286 C C . LEU B 1 42 ? 1.667 13.961 12.945 1 95.44 42 LEU B C 1
ATOM 2288 O O . LEU B 1 42 ? 0.845 14.477 13.703 1 95.44 42 LEU B O 1
ATOM 2292 N N . VAL B 1 43 ? 1.368 13.117 12.039 1 92.81 43 VAL B N 1
ATOM 2293 C CA . VAL B 1 43 ? 0.012 12.594 11.891 1 92.81 43 VAL B CA 1
ATOM 2294 C C . VAL B 1 43 ? -0.031 11.133 12.336 1 92.81 43 VAL B C 1
ATOM 2296 O O . VAL B 1 43 ? 0.822 10.336 11.945 1 92.81 43 VAL B O 1
ATOM 2299 N N . GLN B 1 44 ? -0.949 10.82 13.133 1 86.94 44 GLN B N 1
ATOM 2300 C CA . GLN B 1 44 ? -1.019 9.461 13.664 1 86.94 44 GLN B CA 1
ATOM 2301 C C . GLN B 1 44 ? -1.262 8.453 12.539 1 86.94 44 GLN B C 1
ATOM 2303 O O . GLN B 1 44 ? -2.186 8.617 11.742 1 86.94 44 GLN B O 1
ATOM 2308 N N . PRO B 1 45 ? -0.411 7.461 12.562 1 79.31 45 PRO B N 1
ATOM 2309 C CA . PRO B 1 45 ? -0.699 6.395 11.602 1 79.31 45 PRO B CA 1
ATOM 2310 C C . PRO B 1 45 ? -2.008 5.668 11.898 1 79.31 45 PRO B C 1
ATOM 2312 O O . PRO B 1 45 ? -2.355 5.465 13.062 1 79.31 45 PRO B O 1
ATOM 2315 N N . THR B 1 46 ? -2.637 5.168 10.898 1 70.19 46 THR B N 1
ATOM 2316 C CA . THR B 1 46 ? -3.977 4.605 11.031 1 70.19 46 THR B CA 1
ATOM 2317 C C . THR B 1 46 ? -3.939 3.295 11.812 1 70.19 46 THR B C 1
ATOM 2319 O O . THR B 1 46 ? -4.918 2.924 12.461 1 70.19 46 THR B O 1
ATOM 2322 N N . PHE B 1 47 ? -2.846 2.6 11.797 1 68.19 47 PHE B N 1
ATOM 2323 C CA . PHE B 1 47 ? -2.799 1.289 12.438 1 68.19 47 PHE B CA 1
ATOM 2324 C C . PHE B 1 47 ? -2.809 1.426 13.953 1 68.19 47 PHE B C 1
ATOM 2326 O O . PHE B 1 47 ? -3.027 0.446 14.672 1 68.19 47 PHE B O 1
ATOM 2333 N N . LEU B 1 48 ? -2.615 2.621 14.43 1 73.75 48 LEU B N 1
ATOM 2334 C CA . LEU B 1 48 ? -2.666 2.855 15.867 1 73.75 48 LEU B CA 1
ATOM 2335 C C . LEU B 1 48 ? -4.082 3.217 16.312 1 73.75 48 LEU B C 1
ATOM 2337 O O . LEU B 1 48 ? -4.348 3.338 17.5 1 73.75 48 LEU B O 1
ATOM 2341 N N . HIS B 1 49 ? -4.879 3.428 15.391 1 74.25 49 HIS B N 1
ATOM 2342 C CA . HIS B 1 49 ? -6.305 3.645 15.609 1 74.25 49 HIS B CA 1
ATOM 2343 C C . HIS B 1 49 ? -6.547 4.836 16.531 1 74.25 49 HIS B C 1
ATOM 2345 O O . HIS B 1 49 ? -6.102 5.949 16.234 1 74.25 49 HIS B O 1
ATOM 2351 N N . ALA B 1 50 ? -7.23 4.59 17.703 1 76.69 50 ALA B N 1
ATOM 2352 C CA . ALA B 1 50 ? -7.75 5.711 18.484 1 76.69 50 ALA B CA 1
ATOM 2353 C C . ALA B 1 50 ? -6.773 6.113 19.578 1 76.69 50 ALA B C 1
ATOM 2355 O O . ALA B 1 50 ? -6.895 7.191 20.156 1 76.69 50 ALA B O 1
ATOM 2356 N N . ASP B 1 51 ? -5.82 5.363 19.875 1 79.31 51 ASP B N 1
ATOM 2357 C CA . ASP B 1 51 ? -4.898 5.645 20.969 1 79.31 51 ASP B CA 1
ATOM 2358 C C . ASP B 1 51 ? -3.803 6.613 20.531 1 79.31 51 ASP B C 1
ATOM 2360 O O . ASP B 1 51 ? -2.854 6.219 19.844 1 79.31 51 ASP B O 1
ATOM 2364 N N . ALA B 1 52 ? -3.908 7.875 21.062 1 88.44 52 ALA B N 1
ATOM 2365 C CA . ALA B 1 52 ? -2.984 8.922 20.641 1 88.44 52 ALA B CA 1
ATOM 2366 C C . ALA B 1 52 ? -1.734 8.945 21.516 1 88.44 52 ALA B C 1
ATOM 2368 O O . ALA B 1 52 ? -0.856 9.789 21.328 1 88.44 52 ALA B O 1
ATOM 2369 N N . THR B 1 53 ? -1.61 8.062 22.453 1 85 53 THR B N 1
ATOM 2370 C CA . THR B 1 53 ? -0.521 8.062 23.422 1 85 53 THR B CA 1
ATOM 2371 C C . THR B 1 53 ? 0.831 7.992 22.719 1 85 53 THR B C 1
ATOM 2373 O O . THR B 1 53 ? 1.745 8.758 23.031 1 85 53 THR B O 1
ATOM 2376 N N . GLU B 1 54 ? 0.951 7.133 21.797 1 86.19 54 GLU B N 1
ATOM 2377 C CA . GLU B 1 54 ? 2.205 6.969 21.078 1 86.19 54 GLU B CA 1
ATOM 2378 C C . GLU B 1 54 ? 2.578 8.242 20.312 1 86.19 54 GLU B C 1
ATOM 2380 O O . GLU B 1 54 ? 3.75 8.617 20.266 1 86.19 54 GLU B O 1
ATOM 2385 N N . LEU B 1 55 ? 1.615 8.875 19.734 1 90.94 55 LEU B N 1
ATOM 2386 C CA . LEU B 1 55 ? 1.84 10.109 19 1 90.94 55 LEU B CA 1
ATOM 2387 C C . LEU B 1 55 ? 2.465 11.172 19.906 1 90.94 55 LEU B C 1
ATOM 2389 O O . LEU B 1 55 ? 3.494 11.758 19.562 1 90.94 55 LEU B O 1
ATOM 2393 N N . PHE B 1 56 ? 1.878 11.359 21.047 1 91.75 56 PHE B N 1
ATOM 2394 C CA . PHE B 1 56 ? 2.35 12.391 21.969 1 91.75 56 PHE B CA 1
ATOM 2395 C C . PHE B 1 56 ? 3.688 11.992 22.594 1 91.75 56 PHE B C 1
ATOM 2397 O O . PHE B 1 56 ? 4.543 12.852 22.828 1 91.75 56 PHE B O 1
ATOM 2404 N N . THR B 1 57 ? 3.873 10.742 22.859 1 88.38 57 THR B N 1
ATOM 2405 C CA . THR B 1 57 ? 5.148 10.258 23.375 1 88.38 57 THR B CA 1
ATOM 2406 C C . THR B 1 57 ? 6.273 10.531 22.375 1 88.38 57 THR B C 1
ATOM 2408 O O . THR B 1 57 ? 7.332 11.031 22.75 1 88.38 57 THR B O 1
ATOM 2411 N N . GLN B 1 58 ? 6.031 10.234 21.141 1 90.69 58 GLN B N 1
ATOM 2412 C CA . GLN B 1 58 ? 7.035 10.469 20.109 1 90.69 58 GLN B CA 1
ATOM 2413 C C . GLN B 1 58 ? 7.324 11.961 19.969 1 90.69 58 GLN B C 1
ATOM 2415 O O . GLN B 1 58 ? 8.477 12.359 19.797 1 90.69 58 GLN B O 1
ATOM 2420 N N . ALA B 1 59 ? 6.281 12.711 20.031 1 92.62 59 ALA B N 1
ATOM 2421 C CA . ALA B 1 59 ? 6.445 14.156 19.922 1 92.62 59 ALA B CA 1
ATOM 2422 C C . ALA B 1 59 ? 7.395 14.68 20.984 1 92.62 59 ALA B C 1
ATOM 2424 O O . ALA B 1 59 ? 8.188 15.594 20.734 1 92.62 59 ALA B O 1
ATOM 2425 N N . SER B 1 60 ? 7.328 14.156 22.141 1 91.69 60 SER B N 1
ATOM 2426 C CA . SER B 1 60 ? 8.156 14.609 23.266 1 91.69 60 SER B CA 1
ATOM 2427 C C . SER B 1 60 ? 9.625 14.297 23.016 1 91.69 60 SER B C 1
ATOM 2429 O O . SER B 1 60 ? 10.5 14.844 23.688 1 91.69 60 SER B O 1
ATOM 2431 N N . ARG B 1 61 ? 9.953 13.508 22.047 1 90.19 61 ARG B N 1
ATOM 2432 C CA . ARG B 1 61 ? 11.32 13.094 21.75 1 90.19 61 ARG B CA 1
ATOM 2433 C C . ARG B 1 61 ? 11.883 13.852 20.562 1 90.19 61 ARG B C 1
ATOM 2435 O O . ARG B 1 61 ? 13.023 13.625 20.141 1 90.19 61 ARG B O 1
ATOM 2442 N N . ALA B 1 62 ? 11.078 14.719 20.016 1 92.06 62 ALA B N 1
ATOM 2443 C CA . ALA B 1 62 ? 11.477 15.445 18.812 1 92.06 62 ALA B CA 1
ATOM 2444 C C . ALA B 1 62 ? 12.633 16.391 19.094 1 92.06 62 ALA B C 1
ATOM 2446 O O . ALA B 1 62 ? 12.688 17 20.172 1 92.06 62 ALA B O 1
ATOM 2447 N N . ARG B 1 63 ? 13.508 16.578 18.141 1 92.62 63 ARG B N 1
ATOM 2448 C CA . ARG B 1 63 ? 14.648 17.484 18.25 1 92.62 63 ARG B CA 1
ATOM 2449 C C . ARG B 1 63 ? 14.461 18.719 17.375 1 92.62 63 ARG B C 1
ATOM 2451 O O . ARG B 1 63 ? 15.398 19.5 17.188 1 92.62 63 ARG B O 1
ATOM 2458 N N . MET B 1 64 ? 13.352 18.828 16.766 1 94.12 64 MET B N 1
ATOM 2459 C CA . MET B 1 64 ? 12.906 19.984 16 1 94.12 64 MET B CA 1
ATOM 2460 C C . MET B 1 64 ? 11.445 20.312 16.312 1 94.12 64 MET B C 1
ATOM 2462 O O . MET B 1 64 ? 10.734 19.484 16.891 1 94.12 64 MET B O 1
ATOM 2466 N N . PRO B 1 65 ? 11.055 21.547 15.992 1 95.06 65 PRO B N 1
ATOM 2467 C CA . PRO B 1 65 ? 9.648 21.891 16.25 1 95.06 65 PRO B CA 1
ATOM 2468 C C . PRO B 1 65 ? 8.68 20.922 15.562 1 95.06 65 PRO B C 1
ATOM 2470 O O . PRO B 1 65 ? 8.883 20.547 14.406 1 95.06 65 PRO B O 1
ATOM 2473 N N . VAL B 1 66 ? 7.672 20.5 16.312 1 96.44 66 VAL B N 1
ATOM 2474 C CA . VAL B 1 66 ? 6.676 19.594 15.758 1 96.44 66 VAL B CA 1
ATOM 2475 C C . VAL B 1 66 ? 5.273 20.094 16.094 1 96.44 66 VAL B C 1
ATOM 2477 O O . VAL B 1 66 ? 5.086 20.812 17.078 1 96.44 66 VAL B O 1
ATOM 2480 N N . ARG B 1 67 ? 4.344 19.828 15.25 1 97.25 67 ARG B N 1
ATOM 2481 C CA . ARG B 1 67 ? 2.906 19.922 15.492 1 97.25 67 ARG B CA 1
ATOM 2482 C C . ARG B 1 67 ? 2.23 18.578 15.305 1 97.25 67 ARG B C 1
ATOM 2484 O O . ARG B 1 67 ? 2.768 17.688 14.633 1 97.25 67 ARG B O 1
ATOM 2491 N N . LEU B 1 68 ? 1.088 18.453 16.016 1 96.44 68 LEU B N 1
ATOM 2492 C CA . LEU B 1 68 ? 0.481 17.125 16.062 1 96.44 68 LEU B CA 1
ATOM 2493 C C . LEU B 1 68 ? -0.933 17.141 15.492 1 96.44 68 LEU B C 1
ATOM 2495 O O . LEU B 1 68 ? -1.678 18.109 15.711 1 96.44 68 LEU B O 1
ATOM 2499 N N . VAL B 1 69 ? -1.278 16.062 14.836 1 96.31 69 VAL B N 1
ATOM 2500 C CA . VAL B 1 69 ? -2.635 15.828 14.352 1 96.31 69 VAL B CA 1
ATOM 2501 C C . VAL B 1 69 ? -3.125 14.461 14.828 1 96.31 69 VAL B C 1
ATOM 2503 O O . VAL B 1 69 ? -3.023 13.477 14.102 1 96.31 69 VAL B O 1
ATOM 2506 N N . PRO B 1 70 ? -3.658 14.422 16.031 1 94.25 70 PRO B N 1
ATOM 2507 C CA . PRO B 1 70 ? -4.199 13.172 16.578 1 94.25 70 PRO B CA 1
ATOM 2508 C C . PRO B 1 70 ? -5.496 12.75 15.906 1 94.25 70 PRO B C 1
ATOM 2510 O O . PRO B 1 70 ? -6.105 13.531 15.172 1 94.25 70 PRO B O 1
ATOM 2513 N N . PRO B 1 71 ? -5.902 11.5 16.156 1 90.88 71 PRO B N 1
ATOM 2514 C CA . PRO B 1 71 ? -7.098 10.961 15.5 1 90.88 71 PRO B CA 1
ATOM 2515 C C . PRO B 1 71 ? -8.391 11.336 16.219 1 90.88 71 PRO B C 1
ATOM 2517 O O . PRO B 1 71 ? -8.414 11.383 17.453 1 90.88 71 PRO B O 1
ATOM 2520 N N . LEU B 1 72 ? -9.359 11.648 15.469 1 91.31 72 LEU B N 1
ATOM 2521 C CA . LEU B 1 72 ? -10.727 11.773 15.977 1 91.31 72 LEU B CA 1
ATOM 2522 C C . LEU B 1 72 ? -11.617 10.672 15.43 1 91.31 72 LEU B C 1
ATOM 2524 O O . LEU B 1 72 ? -12.344 10.875 14.453 1 91.31 72 LEU B O 1
ATOM 2528 N N . VAL B 1 73 ? -11.57 9.531 16.062 1 83.56 73 VAL B N 1
ATOM 2529 C CA . VAL B 1 73 ? -12.312 8.375 15.555 1 83.56 73 VAL B CA 1
ATOM 2530 C C . VAL B 1 73 ? -13.516 8.102 16.453 1 83.56 73 VAL B C 1
ATOM 2532 O O . VAL B 1 73 ? -14.367 7.281 16.109 1 83.56 73 VAL B O 1
ATOM 2535 N N . GLN B 1 74 ? -13.5 8.703 17.547 1 84.69 74 GLN B N 1
ATOM 2536 C CA . GLN B 1 74 ? -14.602 8.648 18.5 1 84.69 74 GLN B CA 1
ATOM 2537 C C . GLN B 1 74 ? -14.82 10 19.172 1 84.69 74 GLN B C 1
ATOM 2539 O O . GLN B 1 74 ? -13.93 10.852 19.172 1 84.69 74 GLN B O 1
ATOM 2544 N N . PRO B 1 75 ? -16.016 10.133 19.656 1 90 75 PRO B N 1
ATOM 2545 C CA . PRO B 1 75 ? -16.234 11.398 20.344 1 90 75 PRO B CA 1
ATOM 2546 C C . PRO B 1 75 ? -15.266 11.609 21.516 1 90 75 PRO B C 1
ATOM 2548 O O . PRO B 1 75 ? -14.977 10.664 22.25 1 90 75 PRO B O 1
ATOM 2551 N N . LEU B 1 76 ? -14.867 12.789 21.609 1 92.06 76 LEU B N 1
ATOM 2552 C CA . LEU B 1 76 ? -13.961 13.18 22.672 1 92.06 76 LEU B CA 1
ATOM 2553 C C . LEU B 1 76 ? -14.516 14.375 23.453 1 92.06 76 LEU B C 1
ATOM 2555 O O . LEU B 1 76 ? -15.109 15.281 22.859 1 92.06 76 LEU B O 1
ATOM 2559 N N . ALA B 1 77 ? -14.266 14.383 24.703 1 91.56 77 ALA B N 1
ATOM 2560 C CA . ALA B 1 77 ? -14.641 15.531 25.531 1 91.56 77 ALA B CA 1
ATOM 2561 C C . ALA B 1 77 ? -13.805 16.75 25.172 1 91.56 77 ALA B C 1
ATOM 2563 O O . ALA B 1 77 ? -12.602 16.641 24.891 1 91.56 77 ALA B O 1
ATOM 2564 N N . PRO B 1 78 ? -14.469 17.875 25.266 1 94.62 78 PRO B N 1
ATOM 2565 C CA . PRO B 1 78 ? -13.734 19.109 24.953 1 94.62 78 PRO B CA 1
ATOM 2566 C C . PRO B 1 78 ? -12.461 19.266 25.781 1 94.62 78 PRO B C 1
ATOM 2568 O O . PRO B 1 78 ? -11.461 19.781 25.281 1 94.62 78 PRO B O 1
ATOM 2571 N N . GLU B 1 79 ? -12.523 18.781 26.984 1 93.25 79 GLU B N 1
ATOM 2572 C CA . GLU B 1 79 ? -11.367 18.922 27.875 1 93.25 79 GLU B CA 1
ATOM 2573 C C . GLU B 1 79 ? -10.172 18.125 27.328 1 93.25 79 GLU B C 1
ATOM 2575 O O . GLU B 1 79 ? -9.023 18.547 27.5 1 93.25 79 GLU B O 1
ATOM 2580 N N . ILE B 1 80 ? -10.438 17.078 26.734 1 93.38 80 ILE B N 1
ATOM 2581 C CA . ILE B 1 80 ? -9.391 16.266 26.141 1 93.38 80 ILE B CA 1
ATOM 2582 C C . ILE B 1 80 ? -8.758 17 24.953 1 93.38 80 ILE B C 1
ATOM 2584 O O . ILE B 1 80 ? -7.531 17.047 24.828 1 93.38 80 ILE B O 1
ATOM 2588 N N . LEU B 1 81 ? -9.547 17.594 24.203 1 96.31 81 LEU B N 1
ATOM 2589 C CA . LEU B 1 81 ? -9.062 18.344 23.047 1 96.31 81 LEU B CA 1
ATOM 2590 C C . LEU B 1 81 ? -8.234 19.547 23.484 1 96.31 81 LEU B C 1
ATOM 2592 O O . LEU B 1 81 ? -7.219 19.859 22.859 1 96.31 81 LEU B O 1
ATOM 2596 N N . GLU B 1 82 ? -8.672 20.156 24.547 1 96 82 GLU B N 1
ATOM 2597 C CA . GLU B 1 82 ? -7.902 21.266 25.094 1 96 82 GLU B CA 1
ATOM 2598 C C . GLU B 1 82 ? -6.52 20.812 25.547 1 96 82 GLU B C 1
ATOM 2600 O O . GLU B 1 82 ? -5.523 21.5 25.297 1 96 82 GLU B O 1
ATOM 2605 N N . GLN B 1 83 ? -6.566 19.734 26.219 1 93.25 83 GLN B N 1
ATOM 2606 C CA . GLN B 1 83 ? -5.297 19.172 26.672 1 93.25 83 GLN B CA 1
ATOM 2607 C C . GLN B 1 83 ? -4.395 18.844 25.484 1 93.25 83 GLN B C 1
ATOM 2609 O O . GLN B 1 83 ? -3.186 19.078 25.531 1 93.25 83 GLN B O 1
ATOM 2614 N N . TRP B 1 84 ? -4.926 18.281 24.469 1 95.88 84 TRP B N 1
ATOM 2615 C CA . TRP B 1 84 ? -4.16 17.969 23.266 1 95.88 84 TRP B CA 1
ATOM 2616 C C . TRP B 1 84 ? -3.582 19.25 22.656 1 95.88 84 TRP B C 1
ATOM 2618 O O . TRP B 1 84 ? -2.426 19.266 22.219 1 95.88 84 TRP B O 1
ATOM 2628 N N . GLY B 1 85 ? -4.383 20.297 22.578 1 96.19 85 GLY B N 1
ATOM 2629 C CA . GLY B 1 85 ? -3.904 21.578 22.094 1 96.19 85 GLY B CA 1
ATOM 2630 C C . GLY B 1 85 ? -2.701 22.109 22.844 1 96.19 85 GLY B C 1
ATOM 2631 O O . GLY B 1 85 ? -1.728 22.562 22.25 1 96.19 85 GLY B O 1
ATOM 2632 N N . ARG B 1 86 ? -2.748 22 24.141 1 94.56 86 ARG B N 1
ATOM 2633 C CA . ARG B 1 86 ? -1.646 22.438 24.984 1 94.56 86 ARG B CA 1
ATOM 2634 C C . ARG B 1 86 ? -0.395 21.594 24.734 1 94.56 86 ARG B C 1
ATOM 2636 O O . ARG B 1 86 ? 0.722 22.047 25 1 94.56 86 ARG B O 1
ATOM 2643 N N . SER B 1 87 ? -0.671 20.453 24.266 1 93.38 87 SER B N 1
ATOM 2644 C CA . SER B 1 87 ? 0.434 19.516 24.047 1 93.38 87 SER B CA 1
ATOM 2645 C C . SER B 1 87 ? 0.933 19.594 22.594 1 93.38 87 SER B C 1
ATOM 2647 O O . SER B 1 87 ? 1.713 18.734 22.172 1 93.38 87 SER B O 1
ATOM 2649 N N . GLY B 1 88 ? 0.421 20.547 21.812 1 95.56 88 GLY B N 1
ATOM 2650 C CA . GLY B 1 88 ? 1.009 20.781 20.5 1 95.56 88 GLY B CA 1
ATOM 2651 C C . GLY B 1 88 ? 0.094 20.375 19.359 1 95.56 88 GLY B C 1
ATOM 2652 O O . GLY B 1 88 ? 0.447 20.547 18.188 1 95.56 88 GLY B O 1
ATOM 2653 N N . ALA B 1 89 ? -1.109 19.859 19.625 1 96.81 89 ALA B N 1
ATOM 2654 C CA . ALA B 1 89 ? -2.062 19.516 18.562 1 96.81 89 ALA B CA 1
ATOM 2655 C C . ALA B 1 89 ? -2.598 20.781 17.891 1 96.81 89 ALA B C 1
ATOM 2657 O O . ALA B 1 89 ? -2.887 21.781 18.547 1 96.81 89 ALA B O 1
ATOM 2658 N N . VAL B 1 90 ? -2.721 20.688 16.578 1 97.31 90 VAL B N 1
ATOM 2659 C CA . VAL B 1 90 ? -3.191 21.844 15.828 1 97.31 90 VAL B CA 1
ATOM 2660 C C . VAL B 1 90 ? -4.352 21.438 14.922 1 97.31 90 VAL B C 1
ATOM 2662 O O . VAL B 1 90 ? -4.922 22.266 14.219 1 97.31 90 VAL B O 1
ATOM 2665 N N . GLY B 1 91 ? -4.676 20.234 14.898 1 97.31 91 GLY B N 1
ATOM 2666 C CA . GLY B 1 91 ? -5.746 19.672 14.094 1 97.31 91 GLY B CA 1
ATOM 2667 C C . GLY B 1 91 ? -6.121 18.25 14.5 1 97.31 91 GLY B C 1
ATOM 2668 O O . GLY B 1 91 ? -5.547 17.703 15.438 1 97.31 91 GLY B O 1
ATOM 2669 N N . LEU B 1 92 ? -7.137 17.719 13.859 1 95.5 92 LEU B N 1
ATOM 2670 C CA . LEU B 1 92 ? -7.617 16.375 14.109 1 95.5 92 LEU B CA 1
ATOM 2671 C C . LEU B 1 92 ? -7.797 15.609 12.797 1 95.5 92 LEU B C 1
ATOM 2673 O O . LEU B 1 92 ? -8.32 16.156 11.82 1 95.5 92 LEU B O 1
ATOM 2677 N N . ALA B 1 93 ? -7.301 14.406 12.859 1 92.75 93 ALA B N 1
ATOM 2678 C CA . ALA B 1 93 ? -7.527 13.539 11.711 1 92.75 93 ALA B CA 1
ATOM 2679 C C . ALA B 1 93 ? -8.844 12.781 11.844 1 92.75 93 ALA B C 1
ATOM 2681 O O . ALA B 1 93 ? -9.141 12.211 12.898 1 92.75 93 ALA B O 1
ATOM 2682 N N . LEU B 1 94 ? -9.633 12.766 10.781 1 87.44 94 LEU B N 1
ATOM 2683 C CA . LEU B 1 94 ? -10.891 12.039 10.852 1 87.44 94 LEU B CA 1
ATOM 2684 C C . LEU B 1 94 ? -11.297 11.523 9.469 1 87.44 94 LEU B C 1
ATOM 2686 O O . LEU B 1 94 ? -10.82 12.016 8.453 1 87.44 94 LEU B O 1
ATOM 2690 N N . SER B 1 95 ? -12.117 10.398 9.594 1 79.5 95 SER B N 1
ATOM 2691 C CA . SER B 1 95 ? -12.82 9.93 8.406 1 79.5 95 SER B CA 1
ATOM 2692 C C . SER B 1 95 ? -14.25 10.453 8.359 1 79.5 95 SER B C 1
ATOM 2694 O O . SER B 1 95 ? -14.875 10.633 9.406 1 79.5 95 SER B O 1
ATOM 2696 N N . LEU B 1 96 ? -14.773 11.008 7.258 1 74.81 96 LEU B N 1
ATOM 2697 C CA . LEU B 1 96 ? -16.094 11.641 7.168 1 74.81 96 LEU B CA 1
ATOM 2698 C C . LEU B 1 96 ? -17.188 10.594 6.988 1 74.81 96 LEU B C 1
ATOM 2700 O O . LEU B 1 96 ? -18.25 10.891 6.441 1 74.81 96 LEU B O 1
ATOM 2704 N N . ASP B 1 97 ? -16.953 9.391 7.461 1 70.56 97 ASP B N 1
ATOM 2705 C CA . ASP B 1 97 ? -17.969 8.344 7.316 1 70.56 97 ASP B CA 1
ATOM 2706 C C . ASP B 1 97 ? -19.109 8.539 8.312 1 70.56 97 ASP B C 1
ATOM 2708 O O . ASP B 1 97 ? -20.266 8.242 8.008 1 70.56 97 ASP B O 1
ATOM 2712 N N . ALA B 1 98 ? -19.016 8.938 9.562 1 66.94 98 ALA B N 1
ATOM 2713 C CA . ALA B 1 98 ? -20.078 9.141 10.547 1 66.94 98 ALA B CA 1
ATOM 2714 C C . ALA B 1 98 ? -19.875 10.445 11.312 1 66.94 98 ALA B C 1
ATOM 2716 O O . ALA B 1 98 ? -19.734 10.438 12.539 1 66.94 98 ALA B O 1
ATOM 2717 N N . PRO B 1 99 ? -20.094 11.469 10.617 1 69.12 99 PRO B N 1
ATOM 2718 C CA . PRO B 1 99 ? -19.766 12.742 11.266 1 69.12 99 PRO B CA 1
ATOM 2719 C C . PRO B 1 99 ? -20.766 13.117 12.359 1 69.12 99 PRO B C 1
ATOM 2721 O O . PRO B 1 99 ? -20.438 13.859 13.281 1 69.12 99 PRO B O 1
ATOM 2724 N N . ASP B 1 100 ? -21.938 12.609 12.273 1 74.5 100 ASP B N 1
ATOM 2725 C CA . ASP B 1 100 ? -22.953 13.008 13.234 1 74.5 100 ASP B CA 1
ATOM 2726 C C . ASP B 1 100 ? -22.562 12.625 14.656 1 74.5 100 ASP B C 1
ATOM 2728 O O . ASP B 1 100 ? -22.812 13.375 15.602 1 74.5 100 ASP B O 1
ATOM 2732 N N . ARG B 1 101 ? -21.891 11.648 14.859 1 81.44 101 ARG B N 1
ATOM 2733 C CA . ARG B 1 101 ? -21.484 11.188 16.188 1 81.44 101 ARG B CA 1
ATOM 2734 C C . ARG B 1 101 ? -20.375 12.055 16.75 1 81.44 101 ARG B C 1
ATOM 2736 O O . ARG B 1 101 ? -20.109 12.039 17.953 1 81.44 101 ARG B O 1
ATOM 2743 N N . LEU B 1 102 ? -19.859 12.891 15.883 1 90.06 102 LEU B N 1
ATOM 2744 C CA . LEU B 1 102 ? -18.688 13.656 16.297 1 90.06 102 LEU B CA 1
ATOM 2745 C C . LEU B 1 102 ? -19.016 15.133 16.469 1 90.06 102 LEU B C 1
ATOM 2747 O O . LEU B 1 102 ? -18.125 15.969 16.578 1 90.06 102 LEU B O 1
ATOM 2751 N N . ALA B 1 103 ? -20.266 15.477 16.547 1 90.31 103 ALA B N 1
ATOM 2752 C CA . ALA B 1 103 ? -20.719 16.875 16.5 1 90.31 103 ALA B CA 1
ATOM 2753 C C . ALA B 1 103 ? -20.094 17.688 17.625 1 90.31 103 ALA B C 1
ATOM 2755 O O . ALA B 1 103 ? -19.562 18.781 17.375 1 90.31 103 ALA B O 1
ATOM 2756 N N . GLU B 1 104 ? -20.188 17.234 18.812 1 92 104 GLU B N 1
ATOM 2757 C CA . GLU B 1 104 ? -19.641 17.969 19.938 1 92 104 GLU B CA 1
ATOM 2758 C C . GLU B 1 104 ? -18.141 18.141 19.812 1 92 104 GLU B C 1
ATOM 2760 O O . GLU B 1 104 ? -17.594 19.203 20.109 1 92 104 GLU B O 1
ATOM 2765 N N . SER B 1 105 ? -17.484 17.094 19.375 1 95.25 105 SER B N 1
ATOM 2766 C CA . SER B 1 105 ? -16.047 17.156 19.188 1 95.25 105 SER B CA 1
ATOM 2767 C C . SER B 1 105 ? -15.68 18.141 18.078 1 95.25 105 SER B C 1
ATOM 2769 O O . SER B 1 105 ? -14.695 18.875 18.203 1 95.25 105 SER B O 1
ATOM 2771 N N . LEU B 1 106 ? -16.469 18.203 17.109 1 95.06 106 LEU B N 1
ATOM 2772 C CA . LEU B 1 106 ? -16.219 19.109 15.984 1 95.06 106 LEU B CA 1
ATOM 2773 C C . LEU B 1 106 ? -16.406 20.562 16.406 1 95.06 106 LEU B C 1
ATOM 2775 O O . LEU B 1 106 ? -15.641 21.438 15.984 1 95.06 106 LEU B O 1
ATOM 2779 N N . GLU B 1 107 ? -17.391 20.766 17.188 1 95.31 107 GLU B N 1
ATOM 2780 C CA . GLU B 1 107 ? -17.609 22.109 17.703 1 95.31 107 GLU B CA 1
ATOM 2781 C C . GLU B 1 107 ? -16.438 22.547 18.578 1 95.31 107 GLU B C 1
ATOM 2783 O O . GLU B 1 107 ? -15.977 23.688 18.484 1 95.31 107 GLU B O 1
ATOM 2788 N N . ALA B 1 108 ? -16.062 21.703 19.422 1 95.94 108 ALA B N 1
ATOM 2789 C CA . ALA B 1 108 ? -14.922 22 20.281 1 95.94 108 ALA B CA 1
ATOM 2790 C C . ALA B 1 108 ? -13.68 22.281 19.438 1 95.94 108 ALA B C 1
ATOM 2792 O O . ALA B 1 108 ? -12.906 23.188 19.75 1 95.94 108 ALA B O 1
ATOM 2793 N N . ALA B 1 109 ? -13.445 21.5 18.438 1 96.81 109 ALA B N 1
ATOM 2794 C CA . ALA B 1 109 ? -12.312 21.703 17.531 1 96.81 109 ALA B CA 1
ATOM 2795 C C . ALA B 1 109 ? -12.344 23.078 16.906 1 96.81 109 ALA B C 1
ATOM 2797 O O . ALA B 1 109 ? -11.312 23.75 16.797 1 96.81 109 ALA B O 1
ATOM 2798 N N . LEU B 1 110 ? -13.516 23.484 16.5 1 96.81 110 LEU B N 1
ATOM 2799 C CA . LEU B 1 110 ? -13.703 24.797 15.906 1 96.81 110 LEU B CA 1
ATOM 2800 C C . LEU B 1 110 ? -13.336 25.906 16.891 1 96.81 110 LEU B C 1
ATOM 2802 O O . LEU B 1 110 ? -12.625 26.844 16.547 1 96.81 110 LEU B O 1
ATOM 2806 N N . GLN B 1 111 ? -13.773 25.797 18.062 1 96.5 111 GLN B N 1
ATOM 2807 C CA . GLN B 1 111 ? -13.516 26.797 19.094 1 96.5 111 GLN B CA 1
ATOM 2808 C C . GLN B 1 111 ? -12.031 26.875 19.422 1 96.5 111 GLN B C 1
ATOM 2810 O O . GLN B 1 111 ? -11.523 27.953 19.75 1 96.5 111 GLN B O 1
ATOM 2815 N N . LEU B 1 112 ? -11.359 25.797 19.328 1 96.62 112 LEU B N 1
ATOM 2816 C CA . LEU B 1 112 ? -9.945 25.734 19.656 1 96.62 112 LEU B CA 1
ATOM 2817 C C . LEU B 1 112 ? -9.086 26.141 18.469 1 96.62 112 LEU B C 1
ATOM 2819 O O . LEU B 1 112 ? -7.863 26.266 18.578 1 96.62 112 LEU B O 1
ATOM 2823 N N . GLY B 1 113 ? -9.719 26.25 17.297 1 96.56 113 GLY B N 1
ATOM 2824 C CA . GLY B 1 113 ? -8.992 26.641 16.094 1 96.56 113 GLY B CA 1
ATOM 2825 C C . GLY B 1 113 ? -8.305 25.469 15.422 1 96.56 113 GLY B C 1
ATOM 2826 O O . GLY B 1 113 ? -7.379 25.656 14.633 1 96.56 113 GLY B O 1
ATOM 2827 N N . PHE B 1 114 ? -8.695 24.25 15.766 1 97.81 114 PHE B N 1
ATOM 2828 C CA . PHE B 1 114 ? -8.141 23.047 15.133 1 97.81 114 PHE B CA 1
ATOM 2829 C C . PHE B 1 114 ? -8.625 22.938 13.695 1 97.81 114 PHE B C 1
ATOM 2831 O O . PHE B 1 114 ? -9.797 23.156 13.406 1 97.81 114 PHE B O 1
ATOM 2838 N N . HIS B 1 115 ? -7.703 22.641 12.789 1 97.75 115 HIS B N 1
ATOM 2839 C CA . HIS B 1 115 ? -8.164 22.203 11.477 1 97.75 115 HIS B CA 1
ATOM 2840 C C . HIS B 1 115 ? -8.57 20.734 11.492 1 97.75 115 HIS B C 1
ATOM 2842 O O . HIS B 1 115 ? -8.258 20 12.438 1 97.75 115 HIS B O 1
ATOM 2848 N N . LEU B 1 116 ? -9.336 20.344 10.461 1 95.81 116 LEU B N 1
ATOM 2849 C CA . LEU B 1 116 ? -9.727 18.953 10.273 1 95.81 116 LEU B CA 1
ATOM 2850 C C . LEU B 1 116 ? -9 18.328 9.086 1 95.81 116 LEU B C 1
ATOM 2852 O O . LEU B 1 116 ? -9.055 18.859 7.977 1 95.81 116 LEU B O 1
ATOM 2856 N N . GLU B 1 117 ? -8.227 17.328 9.406 1 94.81 117 GLU B N 1
ATOM 2857 C CA . GLU B 1 117 ? -7.562 16.578 8.344 1 94.81 117 GLU B CA 1
ATOM 2858 C C . GLU B 1 117 ? -8.422 15.406 7.875 1 94.81 117 GLU B C 1
ATOM 2860 O O . GLU B 1 117 ? -8.68 14.477 8.641 1 94.81 117 GLU B O 1
ATOM 2865 N N . VAL B 1 118 ? -8.781 15.461 6.617 1 87.88 118 VAL B N 1
ATOM 2866 C CA . VAL B 1 118 ? -9.727 14.492 6.062 1 87.88 118 VAL B CA 1
ATOM 2867 C C . VAL B 1 118 ? -8.961 13.406 5.301 1 87.88 118 VAL B C 1
ATOM 2869 O O . VAL B 1 118 ? -8.203 13.711 4.379 1 87.88 118 VAL B O 1
ATOM 2872 N N . SER B 1 119 ? -9.141 12.172 5.719 1 76.38 119 SER B N 1
ATOM 2873 C CA . SER B 1 119 ? -8.398 11.062 5.137 1 76.38 119 SER B CA 1
ATOM 2874 C C . SER B 1 119 ? -9.219 10.359 4.055 1 76.38 119 SER B C 1
ATOM 2876 O O . SER B 1 119 ? -8.742 9.422 3.42 1 76.38 119 SER B O 1
ATOM 2878 N N . SER B 1 120 ? -10.375 10.797 3.811 1 70.44 120 SER B N 1
ATOM 2879 C CA . SER B 1 120 ? -11.227 10.211 2.781 1 70.44 120 SER B CA 1
ATOM 2880 C C . SER B 1 120 ? -11.359 11.141 1.582 1 70.44 120 SER B C 1
ATOM 2882 O O . SER B 1 120 ? -11.023 12.328 1.665 1 70.44 120 SER B O 1
ATOM 2884 N N . GLY B 1 121 ? -11.711 10.539 0.484 1 72.31 121 GLY B N 1
ATOM 2885 C CA . GLY B 1 121 ? -12 11.367 -0.679 1 72.31 121 GLY B CA 1
ATOM 2886 C C . GLY B 1 121 ? -13.258 12.195 -0.53 1 72.31 121 GLY B C 1
ATOM 2887 O O . GLY B 1 121 ? -13.961 12.086 0.475 1 72.31 121 GLY B O 1
ATOM 2888 N N . VAL B 1 122 ? -13.445 13.078 -1.474 1 76.25 122 VAL B N 1
ATOM 2889 C CA . VAL B 1 122 ? -14.547 14.031 -1.43 1 76.25 122 VAL B CA 1
ATOM 2890 C C . VAL B 1 122 ? -15.805 13.383 -2.006 1 76.25 122 VAL B C 1
ATOM 2892 O O . VAL B 1 122 ? -16.922 13.844 -1.751 1 76.25 122 VAL B O 1
ATOM 2895 N N . GLU B 1 123 ? -15.594 12.305 -2.684 1 70.69 123 GLU B N 1
ATOM 2896 C CA . GLU B 1 123 ? -16.719 11.695 -3.377 1 70.69 123 GLU B CA 1
ATOM 2897 C C . GLU B 1 123 ? -17.812 11.289 -2.396 1 70.69 123 GLU B C 1
ATOM 2899 O O . GLU B 1 123 ? -17.547 10.609 -1.403 1 70.69 123 GLU B O 1
ATOM 2904 N N . GLU B 1 124 ? -19.031 11.742 -2.65 1 73.31 124 GLU B N 1
ATOM 2905 C CA . GLU B 1 124 ? -20.234 11.445 -1.898 1 73.31 124 GLU B CA 1
ATOM 2906 C C . GLU B 1 124 ? -20.25 12.164 -0.553 1 73.31 124 GLU B C 1
ATOM 2908 O O . GLU B 1 124 ? -21.109 11.906 0.293 1 73.31 124 GLU B O 1
ATOM 2913 N N . ARG B 1 125 ? -19.281 13.039 -0.379 1 83.56 125 ARG B N 1
ATOM 2914 C CA . ARG B 1 125 ? -19.219 13.734 0.901 1 83.56 125 ARG B CA 1
ATOM 2915 C C . ARG B 1 125 ? -19.219 15.25 0.7 1 83.56 125 ARG B C 1
ATOM 2917 O O . ARG B 1 125 ? -18.859 16 1.608 1 83.56 125 ARG B O 1
ATOM 2924 N N . GLU B 1 126 ? -19.562 15.609 -0.449 1 84.88 126 GLU B N 1
ATOM 2925 C CA . GLU B 1 126 ? -19.469 17.016 -0.812 1 84.88 126 GLU B CA 1
ATOM 2926 C C . GLU B 1 126 ? -20.359 17.875 0.079 1 84.88 126 GLU B C 1
ATOM 2928 O O . GLU B 1 126 ? -19.938 18.938 0.557 1 84.88 126 GLU B O 1
ATOM 2933 N N . ARG B 1 127 ? -21.547 17.391 0.317 1 85.94 127 ARG B N 1
ATOM 2934 C CA . ARG B 1 127 ? -22.484 18.156 1.137 1 85.94 127 ARG B CA 1
ATOM 2935 C C . ARG B 1 127 ? -21.953 18.328 2.559 1 85.94 127 ARG B C 1
ATOM 2937 O O . ARG B 1 127 ? -22.078 19.391 3.15 1 85.94 127 ARG B O 1
ATOM 2944 N N . LEU B 1 128 ? -21.438 17.312 3.016 1 88.94 128 LEU B N 1
ATOM 2945 C CA . LEU B 1 128 ? -20.875 17.359 4.363 1 88.94 128 LEU B CA 1
ATOM 2946 C C . LEU B 1 128 ? -19.703 18.328 4.43 1 88.94 128 LEU B C 1
ATOM 2948 O O . LEU B 1 128 ? -19.578 19.094 5.379 1 88.94 128 LEU B O 1
ATOM 2952 N N . ILE B 1 129 ? -18.922 18.297 3.445 1 91.62 129 ILE B N 1
ATOM 2953 C CA . ILE B 1 129 ? -17.75 19.172 3.379 1 91.62 129 ILE B CA 1
ATOM 2954 C C . ILE B 1 129 ? -18.203 20.625 3.303 1 91.62 129 ILE B C 1
ATOM 2956 O O . ILE B 1 129 ? -17.656 21.484 4.004 1 91.62 129 ILE B O 1
ATOM 2960 N N . GLU B 1 130 ? -19.172 20.812 2.498 1 91.5 130 GLU B N 1
ATOM 2961 C CA . GLU B 1 130 ? -19.734 22.156 2.385 1 91.5 130 GLU B CA 1
ATOM 2962 C C . GLU B 1 130 ? -20.266 22.656 3.729 1 91.5 130 GLU B C 1
ATOM 2964 O O . GLU B 1 130 ? -20.078 23.812 4.086 1 91.5 130 GLU B O 1
ATOM 2969 N N . GLN B 1 131 ? -20.906 21.797 4.402 1 91.94 131 GLN B N 1
ATOM 2970 C CA . GLN B 1 131 ? -21.438 22.156 5.711 1 91.94 131 GLN B CA 1
ATOM 2971 C C . GLN B 1 131 ? -20.328 22.484 6.695 1 91.94 131 GLN B C 1
ATOM 2973 O O . GLN B 1 131 ? -20.422 23.438 7.453 1 91.94 131 GLN B O 1
ATOM 2978 N N . LEU B 1 132 ? -19.344 21.734 6.727 1 94 132 LEU B N 1
ATOM 2979 C CA . LEU B 1 132 ? -18.219 21.969 7.621 1 94 132 LEU B CA 1
ATOM 2980 C C . LEU B 1 132 ? -17.562 23.312 7.328 1 94 132 LEU B C 1
ATOM 2982 O O . LEU B 1 132 ? -17.219 24.047 8.258 1 94 132 LEU B O 1
ATOM 2986 N N . LEU B 1 133 ? -17.438 23.609 6.086 1 94.75 133 LEU B N 1
ATOM 2987 C CA . LEU B 1 133 ? -16.844 24.891 5.68 1 94.75 133 LEU B CA 1
ATOM 2988 C C . LEU B 1 133 ? -17.75 26.047 6.082 1 94.75 133 LEU B C 1
ATOM 2990 O O . LEU B 1 133 ? -17.266 27.078 6.555 1 94.75 133 LEU B O 1
ATOM 2994 N N . ALA B 1 134 ? -18.984 25.859 5.895 1 94.38 134 ALA B N 1
ATOM 2995 C CA . ALA B 1 134 ? -19.938 26.891 6.277 1 94.38 134 ALA B CA 1
ATOM 2996 C C . ALA B 1 134 ? -19.891 27.141 7.781 1 94.38 134 ALA B C 1
ATOM 2998 O O . ALA B 1 134 ? -20.094 28.281 8.227 1 94.38 134 ALA B O 1
ATOM 2999 N N . ASP B 1 135 ? -19.672 26.125 8.531 1 94.75 135 ASP B N 1
ATOM 3000 C CA . ASP B 1 135 ? -19.594 26.234 9.984 1 94.75 135 ASP B CA 1
ATOM 3001 C C . ASP B 1 135 ? -18.312 26.938 10.406 1 94.75 135 ASP B C 1
ATOM 3003 O O . ASP B 1 135 ? -18.172 27.344 11.562 1 94.75 135 ASP B O 1
ATOM 3007 N N . GLY B 1 136 ? -17.312 26.969 9.5 1 96.31 136 GLY B N 1
ATOM 3008 C CA . GLY B 1 136 ? -16.094 27.703 9.781 1 96.31 136 GLY B CA 1
ATOM 3009 C C . GLY B 1 136 ? -14.875 26.812 9.945 1 96.31 136 GLY B C 1
ATOM 3010 O O . GLY B 1 136 ? -13.781 27.281 10.266 1 96.31 136 GLY B O 1
ATOM 3011 N N . HIS B 1 137 ? -15.039 25.562 9.656 1 96.31 137 HIS B N 1
ATOM 3012 C CA . HIS B 1 137 ? -13.922 24.641 9.812 1 96.31 137 HIS B CA 1
ATOM 3013 C C . HIS B 1 137 ? -12.891 24.844 8.695 1 96.31 137 HIS B C 1
ATOM 3015 O O . HIS B 1 137 ? -13.258 25.094 7.547 1 96.31 137 HIS B O 1
ATOM 3021 N N . ARG B 1 138 ? -11.641 24.719 9.078 1 97.31 138 ARG B N 1
ATOM 3022 C CA . ARG B 1 138 ? -10.547 24.594 8.117 1 97.31 138 ARG B CA 1
ATOM 3023 C C . ARG B 1 138 ? -10.273 23.125 7.781 1 97.31 138 ARG B C 1
ATOM 3025 O O . ARG B 1 138 ? -10.211 22.281 8.68 1 97.31 138 ARG B O 1
ATOM 3032 N N . LEU B 1 139 ? -10.141 22.875 6.52 1 96.5 139 LEU B N 1
ATOM 3033 C CA . LEU B 1 139 ? -10.016 21.484 6.102 1 96.5 139 LEU B CA 1
ATOM 3034 C C . LEU B 1 139 ? -8.688 21.25 5.375 1 96.5 139 LEU B C 1
ATOM 3036 O O . LEU B 1 139 ? -8.266 22.094 4.578 1 96.5 139 LEU B O 1
ATOM 3040 N N . VAL B 1 140 ? -8.039 20.188 5.68 1 96.5 140 VAL B N 1
ATOM 3041 C CA . VAL B 1 140 ? -6.844 19.734 4.969 1 96.5 140 VAL B CA 1
ATOM 3042 C C . VAL B 1 140 ? -7.086 18.344 4.379 1 96.5 140 VAL B C 1
ATOM 3044 O O . VAL B 1 140 ? -7.488 17.422 5.094 1 96.5 140 VAL B O 1
ATOM 3047 N N . PHE B 1 141 ? -6.855 18.203 3.076 1 93 141 PHE B N 1
ATOM 3048 C CA . PHE B 1 141 ? -6.988 16.922 2.4 1 93 141 PHE B CA 1
ATOM 3049 C C . PHE B 1 141 ? -5.621 16.328 2.092 1 93 141 PHE B C 1
ATOM 3051 O O . PHE B 1 141 ? -4.715 17.031 1.647 1 93 141 PHE B O 1
ATOM 3058 N N . ARG B 1 142 ? -5.531 15.031 2.35 1 88.44 142 ARG B N 1
ATOM 3059 C CA . ARG B 1 142 ? -4.277 14.336 2.072 1 88.44 142 ARG B CA 1
ATOM 3060 C C . ARG B 1 142 ? -4.324 13.648 0.712 1 88.44 142 ARG B C 1
ATOM 3062 O O . ARG B 1 142 ? -5.383 13.562 0.091 1 88.44 142 ARG B O 1
ATOM 3069 N N . ASP B 1 143 ? -3.18 13.211 0.239 1 86.5 143 ASP B N 1
ATOM 3070 C CA . ASP B 1 143 ? -3.066 12.398 -0.967 1 86.5 143 ASP B CA 1
ATOM 3071 C C . ASP B 1 143 ? -3.693 13.102 -2.168 1 86.5 143 ASP B C 1
ATOM 3073 O O . ASP B 1 143 ? -4.5 12.508 -2.889 1 86.5 143 ASP B O 1
ATOM 3077 N N . PHE B 1 144 ? -3.41 14.273 -2.363 1 86.19 144 PHE B N 1
ATOM 3078 C CA . PHE B 1 144 ? -3.932 15.078 -3.463 1 86.19 144 PHE B CA 1
ATOM 3079 C C . PHE B 1 144 ? -5.43 15.305 -3.303 1 86.19 144 PHE B C 1
ATOM 3081 O O . PHE B 1 144 ? -6.105 15.711 -4.25 1 86.19 144 PHE B O 1
ATOM 3088 N N . GLY B 1 145 ? -5.91 14.961 -2.041 1 79.94 145 GLY B N 1
ATOM 3089 C CA . GLY B 1 145 ? -7.344 15.039 -1.812 1 79.94 145 GLY B CA 1
ATOM 3090 C C . GLY B 1 145 ? -8.109 13.883 -2.424 1 79.94 145 GLY B C 1
ATOM 3091 O O . GLY B 1 145 ? -9.344 13.93 -2.51 1 79.94 145 GLY B O 1
ATOM 3092 N N . LEU B 1 146 ? -7.25 12.906 -2.918 1 67.44 146 LEU B N 1
ATOM 3093 C CA . LEU B 1 146 ? -7.887 11.859 -3.701 1 67.44 146 LEU B CA 1
ATOM 3094 C C . LEU B 1 146 ? -7.883 10.531 -2.938 1 67.44 146 LEU B C 1
ATOM 3096 O O . LEU B 1 146 ? -6.887 10.18 -2.305 1 67.44 146 LEU B O 1
ATOM 3100 N N . ALA B 1 147 ? -9.156 10.125 -2.424 1 54.03 147 ALA B N 1
ATOM 3101 C CA . ALA B 1 147 ? -9.25 8.883 -1.662 1 54.03 147 ALA B CA 1
ATOM 3102 C C . ALA B 1 147 ? -8.805 7.695 -2.504 1 54.03 147 ALA B C 1
ATOM 3104 O O . ALA B 1 147 ? -8.211 6.746 -1.982 1 54.03 147 ALA B O 1
ATOM 3105 N N . ASP B 1 148 ? -9.188 7.621 -3.742 1 50 148 ASP B N 1
ATOM 3106 C CA . ASP B 1 148 ? -8.938 6.453 -4.582 1 50 148 ASP B CA 1
ATOM 3107 C C . ASP B 1 148 ? -8.18 6.836 -5.848 1 50 148 ASP B C 1
ATOM 3109 O O . ASP B 1 148 ? -8.656 7.648 -6.645 1 50 148 ASP B O 1
ATOM 3113 N N . THR B 1 149 ? -6.879 6.688 -5.773 1 48.47 149 THR B N 1
ATOM 3114 C CA . THR B 1 149 ? -5.941 7.086 -6.816 1 48.47 149 THR B CA 1
ATOM 3115 C C . THR B 1 149 ? -6.121 6.227 -8.062 1 48.47 149 THR B C 1
ATOM 3117 O O . THR B 1 149 ? -5.27 6.234 -8.961 1 48.47 149 THR B O 1
ATOM 3120 N N . ILE B 1 150 ? -7.219 5.457 -8.07 1 43.66 150 ILE B N 1
ATOM 3121 C CA . ILE B 1 150 ? -7.391 4.473 -9.133 1 43.66 150 ILE B CA 1
ATOM 3122 C C . ILE B 1 150 ? -7.719 5.184 -10.445 1 43.66 150 ILE B C 1
ATOM 3124 O O . ILE B 1 150 ? -7.609 4.594 -11.523 1 43.66 150 ILE B O 1
ATOM 3128 N N . ARG B 1 151 ? -8.219 6.516 -10.453 1 43 151 ARG B N 1
ATOM 3129 C CA . ARG B 1 151 ? -8.727 7.145 -11.664 1 43 151 ARG B CA 1
ATOM 3130 C C . ARG B 1 151 ? -7.715 8.133 -12.234 1 43 151 ARG B C 1
ATOM 3132 O O . ARG B 1 151 ? -6.855 8.641 -11.516 1 43 151 ARG B O 1
ATOM 3139 N N . ASP B 1 152 ? -7.551 8.25 -13.641 1 46.25 152 ASP B N 1
ATOM 3140 C CA . ASP B 1 152 ? -6.789 9.273 -14.352 1 46.25 152 ASP B CA 1
ATOM 3141 C C . ASP B 1 152 ? -7.133 10.672 -13.836 1 46.25 152 ASP B C 1
ATOM 3143 O O . ASP B 1 152 ? -8.297 11.062 -13.836 1 46.25 152 ASP B O 1
ATOM 3147 N N . PRO B 1 153 ? -6.141 11.359 -13.273 1 46.28 153 PRO B N 1
ATOM 3148 C CA . PRO B 1 153 ? -6.449 12.672 -12.703 1 46.28 153 PRO B CA 1
ATOM 3149 C C . PRO B 1 153 ? -6.914 13.68 -13.75 1 46.28 153 PRO B C 1
ATOM 3151 O O . PRO B 1 153 ? -7.602 14.648 -13.422 1 46.28 153 PRO B O 1
ATOM 3154 N N . THR B 1 154 ? -6.363 13.594 -15.078 1 49.31 154 THR B N 1
ATOM 3155 C CA . THR B 1 154 ? -6.75 14.586 -16.078 1 49.31 154 THR B CA 1
ATOM 3156 C C . THR B 1 154 ? -8.266 14.625 -16.234 1 49.31 154 THR B C 1
ATOM 3158 O O . THR B 1 154 ? -8.828 15.648 -16.641 1 49.31 154 THR B O 1
ATOM 3161 N N . TRP B 1 155 ? -8.859 13.469 -15.992 1 51.28 155 TRP B N 1
ATOM 3162 C CA . TRP B 1 155 ? -10.312 13.422 -16.125 1 51.28 155 TRP B CA 1
ATOM 3163 C C . TRP B 1 155 ? -10.961 12.945 -14.828 1 51.28 155 TRP B C 1
ATOM 3165 O O . TRP B 1 155 ? -12.047 12.352 -14.852 1 51.28 155 TRP B O 1
ATOM 3175 N N . ASP B 1 156 ? -10.188 13.117 -13.836 1 60.69 156 ASP B N 1
ATOM 3176 C CA . ASP B 1 156 ? -10.75 12.578 -12.602 1 60.69 156 ASP B CA 1
ATOM 3177 C C . ASP B 1 156 ? -11.797 13.523 -12.016 1 60.69 156 ASP B C 1
ATOM 3179 O O . ASP B 1 156 ? -11.461 14.617 -11.555 1 60.69 156 ASP B O 1
ATOM 3183 N N . PRO B 1 157 ? -13.062 13.25 -12.336 1 69.88 157 PRO B N 1
ATOM 3184 C CA . PRO B 1 157 ? -14.117 14.102 -11.781 1 69.88 157 PRO B CA 1
ATOM 3185 C C . PRO B 1 157 ? -13.945 14.359 -10.289 1 69.88 157 PRO B C 1
ATOM 3187 O O . PRO B 1 157 ? -14.453 15.352 -9.766 1 69.88 157 PRO B O 1
ATOM 3190 N N . ARG B 1 158 ? -13.141 13.617 -9.695 1 75.31 158 ARG B N 1
ATOM 3191 C CA . ARG B 1 158 ? -12.922 13.805 -8.266 1 75.31 158 ARG B CA 1
ATOM 3192 C C . ARG B 1 158 ? -12.07 15.039 -7.996 1 75.31 158 ARG B C 1
ATOM 3194 O O . ARG B 1 158 ? -12.32 15.789 -7.047 1 75.31 158 ARG B O 1
ATOM 3201 N N . LEU B 1 159 ? -11.078 15.172 -8.867 1 80.62 159 LEU B N 1
ATOM 3202 C CA . LEU B 1 159 ? -10.227 16.344 -8.711 1 80.62 159 LEU B CA 1
ATOM 3203 C C . LEU B 1 159 ? -11.008 17.625 -8.969 1 80.62 159 LEU B C 1
ATOM 3205 O O . LEU B 1 159 ? -10.836 18.609 -8.258 1 80.62 159 LEU B O 1
ATOM 3209 N N . GLU B 1 160 ? -11.836 17.547 -9.922 1 81.88 160 GLU B N 1
ATOM 3210 C CA . GLU B 1 160 ? -12.672 18.703 -10.227 1 81.88 160 GLU B CA 1
ATOM 3211 C C . GLU B 1 160 ? -13.578 19.062 -9.055 1 81.88 160 GLU B C 1
ATOM 3213 O O . GLU B 1 160 ? -13.75 20.234 -8.734 1 81.88 160 GLU B O 1
ATOM 3218 N N . ARG B 1 161 ? -14.141 18.125 -8.484 1 83.81 161 ARG B N 1
ATOM 3219 C CA . ARG B 1 161 ? -15.016 18.344 -7.34 1 83.81 161 ARG B CA 1
ATOM 3220 C C . ARG B 1 161 ? -14.242 18.938 -6.168 1 83.81 161 ARG B C 1
ATOM 3222 O O . ARG B 1 161 ? -14.727 19.844 -5.496 1 83.81 161 ARG B O 1
ATOM 3229 N N . LEU B 1 162 ? -13.094 18.406 -5.969 1 88.94 162 LEU B N 1
ATOM 3230 C CA . LEU B 1 162 ? -12.25 18.938 -4.902 1 88.94 162 LEU B CA 1
ATOM 3231 C C . LEU B 1 162 ? -11.898 20.391 -5.152 1 88.94 162 LEU B C 1
ATOM 3233 O O . LEU B 1 162 ? -11.961 21.219 -4.242 1 88.94 162 LEU B O 1
ATOM 3237 N N . LEU B 1 163 ? -11.555 20.641 -6.367 1 90.31 163 LEU B N 1
ATOM 3238 C CA . LEU B 1 163 ? -11.156 22 -6.723 1 90.31 163 LEU B CA 1
ATOM 3239 C C . LEU B 1 163 ? -12.32 22.969 -6.547 1 90.31 163 LEU B C 1
ATOM 3241 O O . LEU B 1 163 ? -12.133 24.094 -6.074 1 90.31 163 LEU B O 1
ATOM 3245 N N . ALA B 1 164 ? -13.461 22.547 -6.887 1 88.88 164 ALA B N 1
ATOM 3246 C CA . ALA B 1 164 ? -14.648 23.391 -6.719 1 88.88 164 ALA B CA 1
ATOM 3247 C C . ALA B 1 164 ? -14.898 23.703 -5.246 1 88.88 164 ALA B C 1
ATOM 3249 O O . ALA B 1 164 ? -15.266 24.828 -4.898 1 88.88 164 ALA B O 1
ATOM 3250 N N . LEU B 1 165 ? -14.68 22.766 -4.449 1 90.44 165 LEU B N 1
ATOM 3251 C CA . LEU B 1 165 ? -14.891 22.922 -3.018 1 90.44 165 LEU B CA 1
ATOM 3252 C C . LEU B 1 165 ? -13.797 23.781 -2.396 1 90.44 165 LEU B C 1
ATOM 3254 O O . LEU B 1 165 ? -14.039 24.516 -1.429 1 90.44 165 LEU B O 1
ATOM 3258 N N . ALA B 1 166 ? -12.617 23.703 -2.973 1 92.69 166 ALA B N 1
ATOM 3259 C CA . ALA B 1 166 ? -11.453 24.344 -2.381 1 92.69 166 ALA B CA 1
ATOM 3260 C C . ALA B 1 166 ? -11.359 25.812 -2.814 1 92.69 166 ALA B C 1
ATOM 3262 O O . ALA B 1 166 ? -10.695 26.609 -2.158 1 92.69 166 ALA B O 1
ATOM 3263 N N . GLU B 1 167 ? -11.969 26.031 -3.895 1 89.75 167 GLU B N 1
ATOM 3264 C CA . GLU B 1 167 ? -11.875 27.391 -4.418 1 89.75 167 GLU B CA 1
ATOM 3265 C C . GLU B 1 167 ? -12.383 28.422 -3.404 1 89.75 167 GLU B C 1
ATOM 3267 O O . GLU B 1 167 ? -13.508 28.312 -2.922 1 89.75 167 GLU B O 1
ATOM 3272 N N . ALA B 1 168 ? -11.508 29.375 -3.021 1 84.12 168 ALA B N 1
ATOM 3273 C CA . ALA B 1 168 ? -11.797 30.484 -2.119 1 84.12 168 ALA B CA 1
ATOM 3274 C C . ALA B 1 168 ? -12.289 29.984 -0.767 1 84.12 168 ALA B C 1
ATOM 3276 O O . ALA B 1 168 ? -13.148 30.609 -0.138 1 84.12 168 ALA B O 1
ATOM 3277 N N . ALA B 1 169 ? -11.922 28.828 -0.403 1 92.06 169 ALA B N 1
ATOM 3278 C CA . ALA B 1 169 ? -12.312 28.25 0.875 1 92.06 169 ALA B CA 1
ATOM 3279 C C . ALA B 1 169 ? -11.094 27.953 1.743 1 92.06 169 ALA B C 1
ATOM 3281 O O . ALA B 1 169 ? -9.953 28.062 1.278 1 92.06 169 ALA B O 1
ATOM 3282 N N . GLU B 1 170 ? -11.336 27.828 2.998 1 95.94 170 GLU B N 1
ATOM 3283 C CA . GLU B 1 170 ? -10.273 27.438 3.922 1 95.94 170 GLU B CA 1
ATOM 328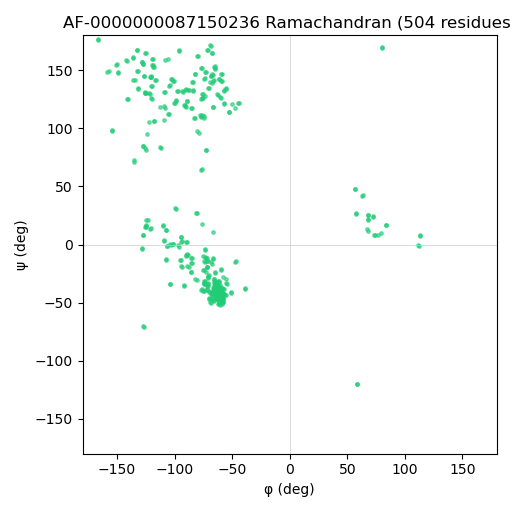4 C C . GLU B 1 170 ? -9.961 25.953 3.818 1 95.94 170 GLU B C 1
ATOM 3286 O O . GLU B 1 170 ? -10.164 25.203 4.773 1 95.94 170 GLU B O 1
ATOM 3291 N N . VAL B 1 171 ? -9.453 25.609 2.596 1 96.5 171 VAL B N 1
ATOM 3292 C CA . VAL B 1 171 ? -9.117 24.234 2.254 1 96.5 171 VAL B CA 1
ATOM 3293 C C . VAL B 1 171 ? -7.672 24.156 1.766 1 96.5 171 VAL B C 1
ATOM 3295 O O . VAL B 1 171 ? -7.223 25 0.996 1 96.5 171 VAL B O 1
ATOM 3298 N N . TRP B 1 172 ? -6.93 23.25 2.283 1 97.31 172 TRP B N 1
ATOM 3299 C CA . TRP B 1 172 ? -5.578 22.953 1.819 1 97.31 172 TRP B CA 1
ATOM 3300 C C . TRP B 1 172 ? -5.484 21.5 1.326 1 97.31 172 TRP B C 1
ATOM 3302 O O . TRP B 1 172 ? -6.242 20.641 1.767 1 97.31 172 TRP B O 1
ATOM 3312 N N . VAL B 1 173 ? -4.574 21.266 0.407 1 95.62 173 VAL B N 1
ATOM 3313 C CA . VAL B 1 173 ? -4.355 19.938 -0.139 1 95.62 173 VAL B CA 1
ATOM 3314 C C . VAL B 1 173 ? -2.887 19.547 0.014 1 95.62 173 VAL B C 1
ATOM 3316 O O . VAL B 1 173 ? -1.994 20.328 -0.332 1 95.62 173 VAL B O 1
ATOM 3319 N N . LYS B 1 174 ? -2.646 18.391 0.54 1 95.69 174 LYS B N 1
ATOM 3320 C CA . LYS B 1 174 ? -1.285 17.875 0.664 1 95.69 174 LYS B CA 1
ATOM 3321 C C . LYS B 1 174 ? -0.877 17.094 -0.581 1 95.69 174 LYS B C 1
ATOM 3323 O O . LYS B 1 174 ? -1.594 16.188 -1.014 1 95.69 174 LYS B O 1
ATOM 3328 N N . LEU B 1 175 ? 0.204 17.562 -1.118 1 94.5 175 LEU B N 1
ATOM 3329 C CA . LEU B 1 175 ? 0.889 16.688 -2.062 1 94.5 175 LEU B CA 1
ATOM 3330 C C . LEU B 1 175 ? 1.578 15.539 -1.335 1 94.5 175 LEU B C 1
ATOM 3332 O O . LEU B 1 175 ? 2.77 15.617 -1.028 1 94.5 175 LEU B O 1
ATOM 3336 N N . SER B 1 176 ? 0.839 14.5 -0.997 1 89.81 176 SER B N 1
ATOM 3337 C CA . SER B 1 176 ? 1.272 13.305 -0.287 1 89.81 176 SER B CA 1
ATOM 3338 C C . SER B 1 176 ? 0.775 12.039 -0.98 1 89.81 176 SER B C 1
ATOM 3340 O O . SER B 1 176 ? 0.013 12.117 -1.946 1 89.81 176 SER B O 1
ATOM 3342 N N . GLY B 1 177 ? 1.338 10.961 -0.555 1 80.06 177 GLY B N 1
ATOM 3343 C CA . GLY B 1 177 ? 0.96 9.703 -1.188 1 80.06 177 GLY B CA 1
ATOM 3344 C C . GLY B 1 177 ? 1.505 9.562 -2.598 1 80.06 177 GLY B C 1
ATOM 3345 O O . GLY B 1 177 ? 0.938 8.836 -3.416 1 80.06 177 GLY B O 1
ATOM 3346 N N . ILE B 1 178 ? 2.564 10.234 -2.9 1 79 178 ILE B N 1
ATOM 3347 C CA . ILE B 1 178 ? 3.105 10.328 -4.254 1 79 178 ILE B CA 1
ATOM 3348 C C . ILE B 1 178 ? 3.545 8.938 -4.727 1 79 178 ILE B C 1
ATOM 3350 O O . ILE B 1 178 ? 3.367 8.594 -5.895 1 79 178 ILE B O 1
ATOM 3354 N N . GLY B 1 179 ? 4.055 8.148 -3.82 1 69.44 179 GLY B N 1
ATOM 3355 C CA . GLY B 1 179 ? 4.551 6.828 -4.16 1 69.44 179 GLY B CA 1
ATOM 3356 C C . GLY B 1 179 ? 3.445 5.828 -4.449 1 69.44 179 GLY B C 1
ATOM 3357 O O . GLY B 1 179 ? 3.707 4.723 -4.922 1 69.44 179 GLY B O 1
ATOM 3358 N N . ARG B 1 180 ? 2.248 6.242 -4.277 1 66.31 180 ARG B N 1
ATOM 3359 C CA . ARG B 1 180 ? 1.128 5.312 -4.406 1 66.31 180 ARG B CA 1
ATOM 3360 C C . ARG B 1 180 ? 0.353 5.566 -5.695 1 66.31 180 ARG B C 1
ATOM 3362 O O . ARG B 1 180 ? -0.66 4.914 -5.953 1 66.31 180 ARG B O 1
ATOM 3369 N N . VAL B 1 181 ? 0.794 6.613 -6.48 1 68.25 181 VAL B N 1
ATOM 3370 C CA . VAL B 1 181 ? 0.124 6.953 -7.73 1 68.25 181 VAL B CA 1
ATOM 3371 C C . VAL B 1 181 ? 1.144 7.004 -8.867 1 68.25 181 VAL B C 1
ATOM 3373 O O . VAL B 1 181 ? 2.34 7.188 -8.625 1 68.25 181 VAL B O 1
ATOM 3376 N N . PRO B 1 182 ? 0.684 6.801 -10.055 1 63.75 182 PRO B N 1
ATOM 3377 C CA . PRO B 1 182 ? 1.607 6.926 -11.18 1 63.75 182 PRO B CA 1
ATOM 3378 C C . PRO B 1 182 ? 2.23 8.312 -11.289 1 63.75 182 PRO B C 1
ATOM 3380 O O . PRO B 1 182 ? 1.564 9.312 -11.008 1 63.75 182 PRO B O 1
ATOM 3383 N N . ASP B 1 183 ? 3.426 8.289 -11.742 1 69.12 183 ASP B N 1
ATOM 3384 C CA . ASP B 1 183 ? 4.184 9.531 -11.812 1 69.12 183 ASP B CA 1
ATOM 3385 C C . ASP B 1 183 ? 3.455 10.562 -12.672 1 69.12 183 ASP B C 1
ATOM 3387 O O . ASP B 1 183 ? 3.326 11.727 -12.281 1 69.12 183 ASP B O 1
ATOM 3391 N N . ASP B 1 184 ? 3 10.109 -13.789 1 69.31 184 ASP B N 1
ATOM 3392 C CA . ASP B 1 184 ? 2.352 11.039 -14.711 1 69.31 184 ASP B CA 1
ATOM 3393 C C . ASP B 1 184 ? 1.065 11.602 -14.109 1 69.31 184 ASP B C 1
ATOM 3395 O O . ASP B 1 184 ? 0.723 12.766 -14.336 1 69.31 184 ASP B O 1
ATOM 3399 N N . TRP B 1 185 ? 0.449 10.789 -13.375 1 73.25 185 TRP B N 1
ATOM 3400 C CA . TRP B 1 185 ? -0.767 11.242 -12.711 1 73.25 185 TRP B CA 1
ATOM 3401 C C . TRP B 1 185 ? -0.448 12.281 -11.641 1 73.25 185 TRP B C 1
ATOM 3403 O O . TRP B 1 185 ? -1.111 13.32 -11.562 1 73.25 185 TRP B O 1
ATOM 3413 N N . ALA B 1 186 ? 0.535 11.945 -10.906 1 82.19 186 ALA B N 1
ATOM 3414 C CA . ALA B 1 186 ? 0.94 12.859 -9.844 1 82.19 186 ALA B CA 1
ATOM 3415 C C . ALA B 1 186 ? 1.34 14.219 -10.414 1 82.19 186 ALA B C 1
ATOM 3417 O O . ALA B 1 186 ? 0.967 15.258 -9.875 1 82.19 186 ALA B O 1
ATOM 3418 N N . LYS B 1 187 ? 2.031 14.148 -11.469 1 83.94 187 LYS B N 1
ATOM 3419 C CA . LYS B 1 187 ? 2.482 15.383 -12.109 1 83.94 187 LYS B CA 1
ATOM 3420 C C . LYS B 1 187 ? 1.302 16.203 -12.617 1 83.94 187 LYS B C 1
ATOM 3422 O O . LYS B 1 187 ? 1.239 17.406 -12.398 1 83.94 187 LYS B O 1
ATOM 3427 N N . ALA B 1 188 ? 0.413 15.516 -13.273 1 82.06 188 ALA B N 1
ATOM 3428 C CA . ALA B 1 188 ? -0.765 16.203 -13.812 1 82.06 188 ALA B CA 1
ATOM 3429 C C . ALA B 1 188 ? -1.621 16.781 -12.688 1 82.06 188 ALA B C 1
ATOM 3431 O O . ALA B 1 188 ? -2.094 17.906 -12.781 1 82.06 188 ALA B O 1
ATOM 3432 N N . ALA B 1 189 ? -1.819 16.031 -11.688 1 87.12 189 ALA B N 1
ATOM 3433 C CA . ALA B 1 189 ? -2.625 16.469 -10.555 1 87.12 189 ALA B CA 1
ATOM 3434 C C . ALA B 1 189 ? -1.983 17.672 -9.859 1 87.12 189 ALA B C 1
ATOM 3436 O O . ALA B 1 189 ? -2.66 18.656 -9.562 1 87.12 189 ALA B O 1
ATOM 3437 N N . ALA B 1 190 ? -0.699 17.562 -9.648 1 92.75 190 ALA B N 1
ATOM 3438 C CA . ALA B 1 190 ? 0.017 18.656 -8.992 1 92.75 190 ALA B CA 1
ATOM 3439 C C . ALA B 1 190 ? -0.047 19.938 -9.82 1 92.75 190 ALA B C 1
ATOM 3441 O O . ALA B 1 190 ? -0.255 21.016 -9.281 1 92.75 190 ALA B O 1
ATOM 3442 N N . ALA B 1 191 ? 0.17 19.75 -11.086 1 92.19 191 ALA B N 1
ATOM 3443 C CA . ALA B 1 191 ? 0.12 20.906 -11.977 1 92.19 191 ALA B CA 1
ATOM 3444 C C . ALA B 1 191 ? -1.249 21.578 -11.93 1 92.19 191 ALA B C 1
ATOM 3446 O O . ALA B 1 191 ? -1.342 22.812 -11.852 1 92.19 191 ALA B O 1
ATOM 3447 N N . ARG B 1 192 ? -2.23 20.828 -11.961 1 91.06 192 ARG B N 1
ATOM 3448 C CA . ARG B 1 192 ? -3.592 21.359 -11.922 1 91.06 192 ARG B CA 1
ATOM 3449 C C . ARG B 1 192 ? -3.871 22.047 -10.586 1 91.06 192 ARG B C 1
ATOM 3451 O O . ARG B 1 192 ? -4.465 23.125 -10.555 1 91.06 192 ARG B O 1
ATOM 3458 N N . LEU B 1 193 ? -3.494 21.438 -9.555 1 94 193 LEU B N 1
ATOM 3459 C CA . LEU B 1 193 ? -3.688 22.016 -8.227 1 94 193 LEU B CA 1
ATOM 3460 C C . LEU B 1 193 ? -2.938 23.328 -8.086 1 94 193 LEU B C 1
ATOM 3462 O O . LEU B 1 193 ? -3.467 24.297 -7.523 1 94 193 LEU B O 1
ATOM 3466 N N . LEU B 1 194 ? -1.72 23.328 -8.57 1 95.75 194 LEU B N 1
ATOM 3467 C CA . LEU B 1 194 ? -0.926 24.547 -8.516 1 95.75 194 LEU B CA 1
ATOM 3468 C C . LEU B 1 194 ? -1.599 25.672 -9.305 1 95.75 194 LEU B C 1
ATOM 3470 O O . LEU B 1 194 ? -1.623 26.828 -8.852 1 95.75 194 LEU B O 1
ATOM 3474 N N . LYS B 1 195 ? -2.111 25.297 -10.414 1 94.56 195 LYS B N 1
ATOM 3475 C CA . LYS B 1 195 ? -2.75 26.281 -11.289 1 94.56 195 LYS B CA 1
ATOM 3476 C C . LYS B 1 195 ? -4.027 26.828 -10.656 1 94.56 195 LYS B C 1
ATOM 3478 O O . LYS B 1 195 ? -4.258 28.031 -10.664 1 94.56 195 LYS B O 1
ATOM 3483 N N . GLU B 1 196 ? -4.809 26.016 -10.078 1 94.38 196 GLU B N 1
ATOM 3484 C CA . GLU B 1 196 ? -6.152 26.391 -9.656 1 94.38 196 GLU B CA 1
ATOM 3485 C C . GLU B 1 196 ? -6.156 26.906 -8.219 1 94.38 196 GLU B C 1
ATOM 3487 O O . GLU B 1 196 ? -6.93 27.797 -7.883 1 94.38 196 GLU B O 1
ATOM 3492 N N . LEU B 1 197 ? -5.355 26.375 -7.371 1 95.19 197 LEU B N 1
ATOM 3493 C CA . LEU B 1 197 ? -5.355 26.734 -5.961 1 95.19 197 LEU B CA 1
ATOM 3494 C C . LEU B 1 197 ? -4.168 27.641 -5.637 1 95.19 197 LEU B C 1
ATOM 3496 O O . LEU B 1 197 ? -4.289 28.562 -4.824 1 95.19 197 LEU B O 1
ATOM 3500 N N . GLY B 1 198 ? -3.051 27.359 -6.363 1 96.19 198 GLY B N 1
ATOM 3501 C CA . GLY B 1 198 ? -1.823 28.062 -6.031 1 96.19 198 GLY B CA 1
ATOM 3502 C C . GLY B 1 198 ? -1.104 27.469 -4.832 1 96.19 198 GLY B C 1
ATOM 3503 O O . GLY B 1 198 ? -1.654 26.625 -4.125 1 96.19 198 GLY B O 1
ATOM 3504 N N . PRO B 1 199 ? 0.161 27.922 -4.586 1 97.25 199 PRO B N 1
ATOM 3505 C CA . PRO B 1 199 ? 0.97 27.391 -3.488 1 97.25 199 PRO B CA 1
ATOM 3506 C C . PRO B 1 199 ? 0.419 27.75 -2.113 1 97.25 199 PRO B C 1
ATOM 3508 O O . PRO B 1 199 ? 0.793 27.141 -1.109 1 97.25 199 PRO B O 1
ATOM 3511 N N . GLU B 1 200 ? -0.469 28.719 -2.01 1 96.88 200 GLU B N 1
ATOM 3512 C CA . GLU B 1 200 ? -1 29.172 -0.729 1 96.88 200 GLU B CA 1
ATOM 3513 C C . GLU B 1 200 ? -1.99 28.172 -0.15 1 96.88 200 GLU B C 1
ATOM 3515 O O . GLU B 1 200 ? -2.328 28.234 1.034 1 96.88 200 GLU B O 1
ATOM 3520 N N . GLN B 1 201 ? -2.443 27.234 -0.972 1 98.12 201 GLN B N 1
ATOM 3521 C CA . GLN B 1 201 ? -3.377 26.219 -0.498 1 98.12 201 GLN B CA 1
ATOM 3522 C C . GLN B 1 201 ? -2.801 24.812 -0.673 1 98.12 201 GLN B C 1
ATOM 3524 O O . GLN B 1 201 ? -3.535 23.828 -0.62 1 98.12 201 GLN B O 1
ATOM 3529 N N . LEU B 1 202 ? -1.535 24.75 -0.923 1 97.56 202 LEU B N 1
ATOM 3530 C CA . LEU B 1 202 ? -0.901 23.438 -1.102 1 97.56 202 LEU B CA 1
ATOM 3531 C C . LEU B 1 202 ? 0.145 23.188 -0.02 1 97.56 202 LEU B C 1
ATOM 3533 O O . LEU B 1 202 ? 0.85 24.125 0.392 1 97.56 202 LEU B O 1
ATOM 3537 N N . LEU B 1 203 ? 0.2 22.016 0.414 1 98 203 LEU B N 1
ATOM 3538 C CA . LEU B 1 203 ? 1.162 21.516 1.384 1 98 203 LEU B CA 1
ATOM 3539 C C . LEU B 1 203 ? 1.899 20.297 0.83 1 98 203 LEU B C 1
ATOM 3541 O O . LEU B 1 203 ? 1.482 19.719 -0.176 1 98 203 LEU B O 1
ATOM 3545 N N . TRP B 1 204 ? 2.969 19.969 1.467 1 97.62 204 TRP B N 1
ATOM 3546 C CA . TRP B 1 204 ? 3.664 18.719 1.14 1 97.62 204 TRP B CA 1
ATOM 3547 C C . TRP B 1 204 ? 3.742 17.812 2.355 1 97.62 204 TRP B C 1
ATOM 3549 O O . TRP B 1 204 ? 3.906 18.266 3.484 1 97.62 204 TRP B O 1
ATOM 3559 N N . GLY B 1 205 ? 3.643 16.547 2.141 1 95.88 205 GLY B N 1
ATOM 3560 C CA . GLY B 1 205 ? 3.834 15.508 3.143 1 95.88 205 GLY B CA 1
ATOM 3561 C C . GLY B 1 205 ? 4.578 14.297 2.615 1 95.88 205 GLY B C 1
ATOM 3562 O O . GLY B 1 205 ? 4.141 13.664 1.649 1 95.88 205 GLY B O 1
ATOM 3563 N N . SER B 1 206 ? 5.641 13.945 3.271 1 91.94 206 SER B N 1
ATOM 3564 C CA . SER B 1 206 ? 6.445 12.812 2.82 1 91.94 206 SER B CA 1
ATOM 3565 C C . SER B 1 206 ? 5.75 11.484 3.123 1 91.94 206 SER B C 1
ATOM 3567 O O . SER B 1 206 ? 5.934 10.508 2.402 1 91.94 206 SER B O 1
ATOM 3569 N N . GLU B 1 207 ? 5.008 11.43 4.223 1 85.94 207 GLU B N 1
ATOM 3570 C CA . GLU B 1 207 ? 4.379 10.227 4.754 1 85.94 207 GLU B CA 1
ATOM 3571 C C . GLU B 1 207 ? 5.422 9.234 5.258 1 85.94 207 GLU B C 1
ATOM 3573 O O . GLU B 1 207 ? 5.133 8.047 5.406 1 85.94 207 GLU B O 1
ATOM 3578 N N . TRP B 1 208 ? 6.5 9.641 5.527 1 86.31 208 TRP B N 1
ATOM 3579 C CA . TRP B 1 208 ? 7.582 8.758 5.953 1 86.31 208 TRP B CA 1
ATOM 3580 C C . TRP B 1 208 ? 7.473 8.445 7.441 1 86.31 208 TRP B C 1
ATOM 3582 O O . TRP B 1 208 ? 7.121 9.312 8.242 1 86.31 208 TRP B O 1
ATOM 3592 N N . PRO B 1 209 ? 7.805 7.359 7.965 1 83.75 209 PRO B N 1
ATOM 3593 C CA . PRO B 1 209 ? 8.078 6.188 7.129 1 83.75 209 PRO B CA 1
ATOM 3594 C C . PRO B 1 209 ? 6.809 5.578 6.539 1 83.75 209 PRO B C 1
ATOM 3596 O O . PRO B 1 209 ? 5.719 5.746 7.094 1 83.75 209 PRO B O 1
ATOM 3599 N N . HIS B 1 210 ? 6.938 5.012 5.352 1 71.38 210 HIS B N 1
ATOM 3600 C CA . HIS B 1 210 ? 5.797 4.398 4.672 1 71.38 210 HIS B CA 1
ATOM 3601 C C . HIS B 1 210 ? 5.434 3.064 5.309 1 71.38 210 HIS B C 1
ATOM 3603 O O . HIS B 1 210 ? 6.199 2.102 5.23 1 71.38 210 HIS B O 1
ATOM 3609 N N . VAL B 1 211 ? 4.336 3.066 5.977 1 61.06 211 VAL B N 1
ATOM 3610 C CA . VAL B 1 211 ? 3.945 1.931 6.805 1 61.06 211 VAL B CA 1
ATOM 3611 C C . VAL B 1 211 ? 3.32 0.846 5.93 1 61.06 211 VAL B C 1
ATOM 3613 O O . VAL B 1 211 ? 3.266 -0.322 6.32 1 61.06 211 VAL B O 1
ATOM 3616 N N . THR B 1 212 ? 2.662 1.168 4.836 1 53 212 THR B N 1
ATOM 3617 C CA . THR B 1 212 ? 1.948 0.19 4.02 1 53 212 THR B CA 1
ATOM 3618 C C . THR B 1 212 ? 2.877 -0.434 2.984 1 53 212 THR B C 1
ATOM 3620 O O . THR B 1 212 ? 2.564 -1.48 2.412 1 53 212 THR B O 1
ATOM 3623 N N . ALA B 1 213 ? 3.912 0.15 2.693 1 46.12 213 ALA B N 1
ATOM 3624 C CA . ALA B 1 213 ? 4.789 -0.4 1.663 1 46.12 213 ALA B CA 1
ATOM 3625 C C . ALA B 1 213 ? 5.59 -1.583 2.199 1 46.12 213 ALA B C 1
ATOM 3627 O O . ALA B 1 213 ? 5.977 -1.599 3.369 1 46.12 213 ALA B O 1
ATOM 3628 N N . ALA B 1 214 ? 5.402 -2.598 1.425 1 44.12 214 ALA B N 1
ATOM 3629 C CA . ALA B 1 214 ? 6.41 -3.605 1.75 1 44.12 214 ALA B CA 1
ATOM 3630 C C . ALA B 1 214 ? 7.789 -2.973 1.915 1 44.12 214 ALA B C 1
ATOM 3632 O O . ALA B 1 214 ? 8.148 -2.055 1.174 1 44.12 214 ALA B O 1
ATOM 3633 N N . HIS B 1 215 ? 8.398 -3.123 3.037 1 46.81 215 HIS B N 1
ATOM 3634 C CA . HIS B 1 215 ? 9.641 -2.498 3.48 1 46.81 215 HIS B CA 1
ATOM 3635 C C . HIS B 1 215 ? 10.648 -2.4 2.34 1 46.81 215 HIS B C 1
ATOM 3637 O O . HIS B 1 215 ? 11.32 -1.38 2.188 1 46.81 215 HIS B O 1
ATOM 3643 N N . ALA B 1 216 ? 10.648 -3.396 1.59 1 41.22 216 ALA B N 1
ATOM 3644 C CA . ALA B 1 216 ? 11.75 -3.484 0.635 1 41.22 216 ALA B CA 1
ATOM 3645 C C . ALA B 1 216 ? 11.609 -2.441 -0.469 1 41.22 216 ALA B C 1
ATOM 3647 O O . ALA B 1 216 ? 12.594 -2.049 -1.095 1 41.22 216 ALA B O 1
ATOM 3648 N N . TYR B 1 217 ? 10.477 -1.946 -0.491 1 46.47 217 TYR B N 1
ATOM 3649 C CA . TYR B 1 217 ? 10.297 -1.033 -1.613 1 46.47 217 TYR B CA 1
ATOM 3650 C C . TYR B 1 217 ? 9.836 0.339 -1.133 1 46.47 217 TYR B C 1
ATOM 3652 O O . TYR B 1 217 ? 9.445 1.186 -1.938 1 46.47 217 TYR B O 1
ATOM 3660 N N . ALA B 1 218 ? 10.07 0.417 0.134 1 61.06 218 ALA B N 1
ATOM 3661 C CA . ALA B 1 218 ? 9.633 1.71 0.65 1 61.06 218 ALA B CA 1
ATOM 3662 C C . ALA B 1 218 ? 10.609 2.816 0.258 1 61.06 218 ALA B C 1
ATOM 3664 O O . ALA B 1 218 ? 11.82 2.65 0.368 1 61.06 218 ALA B O 1
ATOM 3665 N N . PRO B 1 219 ? 10.094 3.861 -0.285 1 69.5 219 PRO B N 1
ATOM 3666 C CA . PRO B 1 219 ? 10.969 4.98 -0.646 1 69.5 219 PRO B CA 1
ATOM 3667 C C . PRO B 1 219 ? 11.688 5.582 0.562 1 69.5 219 PRO B C 1
ATOM 3669 O O . PRO B 1 219 ? 11.125 5.617 1.66 1 69.5 219 PRO B O 1
ATOM 3672 N N . SER B 1 220 ? 12.945 5.953 0.277 1 78.56 220 SER B N 1
ATOM 3673 C CA . SER B 1 220 ? 13.656 6.73 1.285 1 78.56 220 SER B CA 1
ATOM 3674 C C . SER B 1 220 ? 13.039 8.117 1.449 1 78.56 220 SER B C 1
ATOM 3676 O O . SER B 1 220 ? 12.234 8.547 0.62 1 78.56 220 SER B O 1
ATOM 3678 N N . TYR B 1 221 ? 13.414 8.789 2.557 1 88.69 221 TYR B N 1
ATOM 3679 C CA . TYR B 1 221 ? 12.953 10.156 2.77 1 88.69 221 TYR B CA 1
ATOM 3680 C C . TYR B 1 221 ? 13.438 11.07 1.649 1 88.69 221 TYR B C 1
ATOM 3682 O O . TYR B 1 221 ? 12.672 11.898 1.147 1 88.69 221 TYR B O 1
ATOM 3690 N N . ALA B 1 222 ? 14.703 10.875 1.282 1 89.12 222 ALA B N 1
ATOM 3691 C CA . ALA B 1 222 ? 15.281 11.695 0.22 1 89.12 222 ALA B CA 1
ATOM 3692 C C . ALA B 1 222 ? 14.539 11.5 -1.096 1 89.12 222 ALA B C 1
ATOM 3694 O O . ALA B 1 222 ? 14.344 12.445 -1.857 1 89.12 222 ALA B O 1
ATOM 3695 N N . GLN B 1 223 ? 14.133 10.305 -1.36 1 84.25 223 GLN B N 1
ATOM 3696 C CA . GLN B 1 223 ? 13.359 10.023 -2.564 1 84.25 223 GLN B CA 1
ATOM 3697 C C . GLN B 1 223 ? 12.016 10.742 -2.529 1 84.25 223 GLN B C 1
ATOM 3699 O O . GLN B 1 223 ? 11.586 11.32 -3.529 1 84.25 223 GLN B O 1
ATOM 3704 N N . ALA B 1 224 ? 11.383 10.664 -1.347 1 88.06 224 ALA B N 1
ATOM 3705 C CA . ALA B 1 224 ? 10.102 11.359 -1.189 1 88.06 224 ALA B CA 1
ATOM 3706 C C . ALA B 1 224 ? 10.266 12.859 -1.427 1 88.06 224 ALA B C 1
ATOM 3708 O O . ALA B 1 224 ? 9.438 13.477 -2.1 1 88.06 224 ALA B O 1
ATOM 3709 N N . PHE B 1 225 ? 11.336 13.43 -0.926 1 94.06 225 PHE B N 1
ATOM 3710 C CA . PHE B 1 225 ? 11.602 14.852 -1.118 1 94.06 225 PHE B CA 1
ATOM 3711 C C . PHE B 1 225 ? 11.883 15.156 -2.584 1 94.06 225 PHE B C 1
ATOM 3713 O O . PHE B 1 225 ? 11.438 16.172 -3.111 1 94.06 225 PHE B O 1
ATOM 3720 N N . GLY B 1 226 ? 12.586 14.305 -3.219 1 92.25 226 GLY B N 1
ATOM 3721 C CA . GLY B 1 226 ? 12.859 14.445 -4.641 1 92.25 226 GLY B CA 1
ATOM 3722 C C . GLY B 1 226 ? 11.602 14.484 -5.484 1 92.25 226 GLY B C 1
ATOM 3723 O O . GLY B 1 226 ? 11.523 15.227 -6.469 1 92.25 226 GLY B O 1
ATOM 3724 N N . TRP B 1 227 ? 10.633 13.703 -5.102 1 90 227 TRP B N 1
ATOM 3725 C CA . TRP B 1 227 ? 9.359 13.703 -5.816 1 90 227 TRP B CA 1
ATOM 3726 C C . TRP B 1 227 ? 8.711 15.086 -5.781 1 90 227 TRP B C 1
ATOM 3728 O O . TRP B 1 227 ? 8.117 15.523 -6.766 1 90 227 TRP B O 1
ATOM 3738 N N . LEU B 1 228 ? 8.797 15.75 -4.602 1 94.5 228 LEU B N 1
ATOM 3739 C CA . LEU B 1 228 ? 8.25 17.094 -4.508 1 94.5 228 LEU B CA 1
ATOM 3740 C C . LEU B 1 228 ? 8.914 18.031 -5.516 1 94.5 228 LEU B C 1
ATOM 3742 O O . LEU B 1 228 ? 8.234 18.797 -6.191 1 94.5 228 LEU B O 1
ATOM 3746 N N . GLU B 1 229 ? 10.219 17.938 -5.609 1 94.06 229 GLU B N 1
ATOM 3747 C CA . GLU B 1 229 ? 10.969 18.781 -6.527 1 94.06 229 GLU B CA 1
ATOM 3748 C C . GLU B 1 229 ? 10.547 18.547 -7.973 1 94.06 229 GLU B C 1
ATOM 3750 O O . GLU B 1 229 ? 10.492 19.484 -8.773 1 94.06 229 GLU B O 1
ATOM 3755 N N . GLU B 1 230 ? 10.227 17.344 -8.273 1 92.38 230 GLU B N 1
ATOM 3756 C CA . GLU B 1 230 ? 9.766 17 -9.617 1 92.38 230 GLU B CA 1
ATOM 3757 C C . GLU B 1 230 ? 8.352 17.516 -9.867 1 92.38 230 GLU B C 1
ATOM 3759 O O . GLU B 1 230 ? 8.039 17.984 -10.961 1 92.38 230 GLU B O 1
ATOM 3764 N N . LEU B 1 231 ? 7.535 17.438 -8.891 1 94.06 231 LEU B N 1
ATOM 3765 C CA . LEU B 1 231 ? 6.133 17.812 -9.016 1 94.06 231 LEU B CA 1
ATOM 3766 C C . LEU B 1 231 ? 5.98 19.328 -9.086 1 94.06 231 LEU B C 1
ATOM 3768 O O . LEU B 1 231 ? 5.047 19.844 -9.711 1 94.06 231 LEU B O 1
ATOM 3772 N N . VAL B 1 232 ? 6.836 20.016 -8.391 1 96.88 232 VAL B N 1
ATOM 3773 C CA . VAL B 1 232 ? 6.793 21.469 -8.32 1 96.88 232 VAL B CA 1
ATOM 3774 C C . VAL B 1 232 ? 8.148 22.047 -8.727 1 96.88 232 VAL B C 1
ATOM 3776 O O . VAL B 1 232 ? 8.922 22.5 -7.879 1 96.88 232 VAL B O 1
ATOM 3779 N N . PRO B 1 233 ? 8.352 22.172 -9.984 1 94 233 PRO B N 1
ATOM 3780 C CA . PRO B 1 233 ? 9.664 22.609 -10.469 1 94 233 PRO B CA 1
ATOM 3781 C C . PRO B 1 233 ? 9.93 24.078 -10.172 1 94 233 PRO B C 1
ATOM 3783 O O . PRO B 1 233 ? 11.086 24.5 -10.062 1 94 233 PRO B O 1
ATOM 3786 N N . ASP B 1 234 ? 8.914 24.906 -10.094 1 96.38 234 ASP B N 1
ATOM 3787 C CA . ASP B 1 234 ? 9.086 26.312 -9.742 1 96.38 234 ASP B CA 1
ATOM 3788 C C . ASP B 1 234 ? 9.562 26.469 -8.297 1 96.38 234 ASP B C 1
ATOM 3790 O O . ASP B 1 234 ? 8.836 26.125 -7.359 1 96.38 234 ASP B O 1
ATOM 3794 N N . ALA B 1 235 ? 10.719 27.031 -8.133 1 96.25 235 ALA B N 1
ATOM 3795 C CA . ALA B 1 235 ? 11.367 27.109 -6.832 1 96.25 235 ALA B CA 1
ATOM 3796 C C . ALA B 1 235 ? 10.57 28 -5.879 1 96.25 235 ALA B C 1
ATOM 3798 O O . ALA B 1 235 ? 10.516 27.75 -4.676 1 96.25 235 ALA B O 1
ATOM 3799 N N . ASP B 1 236 ? 10.031 29.016 -6.398 1 97.06 236 ASP B N 1
ATOM 3800 C CA . ASP B 1 236 ? 9.258 29.922 -5.555 1 97.06 236 ASP B CA 1
ATOM 3801 C C . ASP B 1 236 ? 8.008 29.219 -5.016 1 97.06 236 ASP B C 1
ATOM 3803 O O . ASP B 1 236 ? 7.711 29.312 -3.822 1 97.06 236 ASP B O 1
ATOM 3807 N N . ALA B 1 237 ? 7.297 28.578 -5.875 1 97.62 237 ALA B N 1
ATOM 3808 C CA . ALA B 1 237 ? 6.113 27.828 -5.457 1 97.62 237 ALA B CA 1
ATOM 3809 C C . ALA B 1 237 ? 6.477 26.75 -4.449 1 97.62 237 ALA B C 1
ATOM 3811 O O . ALA B 1 237 ? 5.793 26.578 -3.439 1 97.62 237 ALA B O 1
ATOM 3812 N N . ARG B 1 238 ? 7.484 26.062 -4.719 1 97.62 238 ARG B N 1
ATOM 3813 C CA . ARG B 1 238 ? 7.945 25 -3.82 1 97.62 238 ARG B CA 1
ATOM 3814 C C . ARG B 1 238 ? 8.305 25.562 -2.451 1 97.62 238 ARG B C 1
ATOM 3816 O O . ARG B 1 238 ? 8.008 24.953 -1.423 1 97.62 238 ARG B O 1
ATOM 3823 N N . GLY B 1 239 ? 9 26.734 -2.455 1 96.81 239 GLY B N 1
ATOM 3824 C CA . GLY B 1 239 ? 9.32 27.406 -1.209 1 96.81 239 GLY B CA 1
ATOM 3825 C C . GLY B 1 239 ? 8.102 27.766 -0.388 1 96.81 239 GLY B C 1
ATOM 3826 O O . GLY B 1 239 ? 8.078 27.562 0.828 1 96.81 239 GLY B O 1
ATOM 3827 N N . ARG B 1 240 ? 7.133 28.297 -1.006 1 97.38 240 ARG B N 1
ATOM 3828 C CA . ARG B 1 240 ? 5.906 28.656 -0.306 1 97.38 240 ARG B CA 1
ATOM 3829 C C . ARG B 1 240 ? 5.219 27.422 0.275 1 97.38 240 ARG B C 1
ATOM 3831 O O . ARG B 1 240 ? 4.734 27.453 1.408 1 97.38 240 ARG B O 1
ATOM 3838 N N . ILE B 1 241 ? 5.207 26.344 -0.481 1 98 241 ILE B N 1
ATOM 3839 C CA . ILE B 1 241 ? 4.57 25.094 -0.079 1 98 241 ILE B CA 1
ATOM 3840 C C . ILE B 1 241 ? 5.301 24.5 1.127 1 98 241 ILE B C 1
ATOM 3842 O O . ILE B 1 241 ? 4.68 23.906 2.006 1 98 241 ILE B O 1
ATOM 3846 N N . LEU B 1 242 ? 6.602 24.797 1.172 1 97.75 242 LEU B N 1
ATOM 3847 C CA . LEU B 1 242 ? 7.422 24.188 2.215 1 97.75 242 LEU B CA 1
ATOM 3848 C C . LEU B 1 242 ? 7.523 25.109 3.428 1 97.75 242 LEU B C 1
ATOM 3850 O O . LEU B 1 242 ? 7.855 24.656 4.527 1 97.75 242 LEU B O 1
ATOM 3854 N N . CYS B 1 243 ? 7.246 26.391 3.27 1 97.19 243 CYS B N 1
ATOM 3855 C CA . CYS B 1 243 ? 7.602 27.344 4.328 1 97.19 243 CYS B CA 1
ATOM 3856 C C . CYS B 1 243 ? 6.391 28.172 4.746 1 97.19 243 CYS B C 1
ATOM 3858 O O . CYS B 1 243 ? 5.734 27.859 5.742 1 97.19 243 CYS B O 1
ATOM 3860 N N . GLU B 1 244 ? 5.988 29.031 3.895 1 96.44 244 GLU B N 1
ATOM 3861 C CA . GLU B 1 244 ? 4.996 30.031 4.277 1 96.44 244 GLU B CA 1
ATOM 3862 C C . GLU B 1 244 ? 3.635 29.391 4.527 1 96.44 244 GLU B C 1
ATOM 3864 O O . GLU B 1 244 ? 2.986 29.672 5.539 1 96.44 244 GLU B O 1
ATOM 3869 N N . THR B 1 245 ? 3.195 28.594 3.588 1 97.69 245 THR B N 1
ATOM 3870 C CA . THR B 1 245 ? 1.851 28.031 3.662 1 97.69 245 THR B CA 1
ATOM 3871 C C . THR B 1 245 ? 1.694 27.172 4.91 1 97.69 245 THR B C 1
ATOM 3873 O O . THR B 1 245 ? 0.791 27.391 5.719 1 97.69 245 THR B O 1
ATOM 3876 N N . PRO B 1 246 ? 2.588 26.219 5.156 1 97.88 246 PRO B N 1
ATOM 3877 C CA . PRO B 1 246 ? 2.41 25.406 6.359 1 97.88 246 PRO B CA 1
ATOM 3878 C C . PRO B 1 246 ? 2.686 26.188 7.645 1 97.88 246 PRO B C 1
ATOM 3880 O O . PRO B 1 246 ? 2.078 25.906 8.68 1 97.88 246 PRO B O 1
ATOM 3883 N N . ALA B 1 247 ? 3.623 27.109 7.621 1 96.56 247 ALA B N 1
ATOM 3884 C CA . ALA B 1 247 ? 3.881 27.906 8.82 1 96.56 247 ALA B CA 1
ATOM 3885 C C . ALA B 1 247 ? 2.623 28.641 9.273 1 96.56 247 ALA B C 1
ATOM 3887 O O . ALA B 1 247 ? 2.326 28.703 10.469 1 96.56 247 ALA B O 1
ATOM 3888 N N . ALA B 1 248 ? 1.932 29.156 8.328 1 95.75 248 ALA B N 1
ATOM 3889 C CA . ALA B 1 248 ? 0.709 29.891 8.633 1 95.75 248 ALA B CA 1
ATOM 3890 C C . ALA B 1 248 ? -0.391 28.953 9.125 1 95.75 248 ALA B C 1
ATOM 3892 O O . ALA B 1 248 ? -1.039 29.219 10.141 1 95.75 248 ALA B O 1
ATOM 3893 N N . LEU B 1 249 ? -0.613 27.859 8.469 1 96.88 249 LEU B N 1
ATOM 3894 C CA . LEU B 1 249 ? -1.702 26.938 8.797 1 96.88 249 LEU B CA 1
ATOM 3895 C C . LEU B 1 249 ? -1.473 26.297 10.156 1 96.88 249 LEU B C 1
ATOM 3897 O O . LEU B 1 249 ? -2.402 26.188 10.961 1 96.88 249 LEU B O 1
ATOM 3901 N N . TYR B 1 250 ? -0.211 25.891 10.406 1 97.12 250 TYR B N 1
ATOM 3902 C CA . TYR B 1 250 ? 0.067 25.094 11.594 1 97.12 250 TYR B CA 1
ATOM 3903 C C . TYR B 1 250 ? 0.664 25.938 12.703 1 97.12 250 TYR B C 1
ATOM 3905 O O . TYR B 1 250 ? 1.046 25.422 13.758 1 97.12 250 TYR B O 1
ATOM 3913 N N . SER B 1 251 ? 0.85 27.203 12.531 1 93.31 251 SER B N 1
ATOM 3914 C CA . SER B 1 251 ? 1.322 28.172 13.516 1 93.31 251 SER B CA 1
ATOM 3915 C C . SER B 1 251 ? 2.74 27.844 13.969 1 93.31 251 SER B C 1
ATOM 3917 O O . SER B 1 251 ? 3.016 27.812 15.172 1 93.31 251 SER B O 1
ATOM 3919 N N . PHE B 1 252 ? 3.502 27.5 12.938 1 91.94 252 PHE B N 1
ATOM 3920 C CA . PHE B 1 252 ? 4.93 27.391 13.227 1 91.94 252 PHE B CA 1
ATOM 3921 C C . PHE B 1 252 ? 5.551 28.781 13.359 1 91.94 252 PHE B C 1
ATOM 3923 O O . PHE B 1 252 ? 5.164 29.703 12.648 1 91.94 252 PHE B O 1
ATOM 3930 N N . ARG B 1 253 ? 6.207 29.109 14.383 1 74.81 253 ARG B N 1
ATOM 3931 C CA . ARG B 1 253 ? 6.832 30.406 14.562 1 74.81 253 ARG B CA 1
ATOM 3932 C C . ARG B 1 253 ? 8.109 30.516 13.734 1 74.81 253 ARG B C 1
ATOM 3934 O O . ARG B 1 253 ? 8.898 29.578 13.672 1 74.81 253 ARG B O 1
ATOM 3941 N N . ASN B 1 254 ? 8.109 31.344 12.711 1 53.62 254 ASN B N 1
ATOM 3942 C CA . ASN B 1 254 ? 9.344 31.656 12 1 53.62 254 ASN B CA 1
ATOM 3943 C C . ASN B 1 254 ? 10.406 32.219 12.945 1 53.62 254 ASN B C 1
ATOM 3945 O O . ASN B 1 254 ? 10.086 32.906 13.914 1 53.62 254 ASN B O 1
#

Organism: NCBI:txid2511166

Solvent-accessible surface area (backbone atoms only — not comparable to full-atom values): 26438 Å² total; per-residue (Å²): 109,29,41,36,61,25,27,29,54,39,50,47,66,58,60,41,67,24,81,61,78,68,19,32,40,66,56,50,50,53,50,36,46,76,70,64,34,55,30,40,24,38,34,60,52,72,69,53,56,73,61,51,62,58,47,56,55,37,58,73,58,46,92,51,60,64,36,32,25,42,56,48,82,59,69,51,57,59,67,56,55,51,52,40,41,77,70,38,35,48,30,33,29,32,66,82,83,62,53,76,72,29,47,69,34,50,52,41,33,49,76,71,64,29,31,40,33,34,72,48,36,53,78,96,35,53,67,58,51,52,49,41,46,72,76,63,42,35,37,36,24,42,36,68,36,43,56,66,70,24,57,61,44,93,72,22,66,62,56,54,53,47,49,64,63,34,58,98,40,63,38,34,32,21,58,21,60,63,91,67,37,12,60,63,40,49,37,53,41,41,46,50,44,43,71,76,60,28,37,76,30,29,35,36,21,63,42,42,56,56,80,36,42,58,71,91,70,41,73,51,61,66,54,42,53,49,49,49,50,68,46,38,70,52,64,66,50,42,46,32,19,26,22,57,30,45,27,64,77,65,64,51,81,126,110,29,41,36,60,24,29,29,53,39,48,46,66,58,60,40,67,26,84,60,77,69,20,34,42,66,58,48,50,54,50,35,45,77,69,63,34,54,31,39,25,40,34,59,53,72,68,54,55,71,62,50,62,58,47,56,56,39,57,75,61,46,91,52,59,64,37,30,26,42,59,47,81,59,68,50,58,57,68,54,54,52,52,41,41,76,70,38,36,48,30,33,29,31,63,80,83,62,54,77,73,30,49,69,36,50,53,42,32,50,76,72,64,29,32,38,34,36,74,50,37,52,80,96,36,54,68,58,49,51,50,42,46,72,76,65,43,35,39,35,25,44,35,68,38,44,55,66,67,23,52,62,48,96,73,23,66,61,56,54,52,49,48,64,63,33,57,97,40,65,39,34,32,20,58,21,58,63,91,66,37,10,63,65,38,50,36,52,43,41,47,49,44,42,70,74,61,28,38,77,30,30,34,37,20,63,42,40,56,55,80,36,41,59,71,90,70,41,72,50,62,67,54,42,53,49,49,50,50,67,47,38,69,52,63,67,48,42,47,31,19,26,22,58,30,46,27,63,77,65,65,51,82,128